Protein AF-A0AAD1X990-F1 (afdb_monomer_lite)

pLDDT: mean 72.98, std 17.55, range [36.12, 95.38]

Secondary structure (DSSP, 8-state):
-----------------------HHHHHHHHHHHHHHHHHHHHHHHHHHHHHHHHHHHHHHHHTT-S-----HHHHHHHHHHHHHHHHHHHHHHHHHHHHHTS--S-HHHHHHHHHHHHHHHHHHHHHHHHHHHHHTT----S-SSSHHHHHHHHS------------------SSHHHHHHHHHHHHHHHHHHHHHHHHHHHHHHHHHHHHHHHHHHHHHHHHHHHHHHHHHHHHHHHHHHHHHHHHHHHHHHHHHHHHHHHHHHHHHHHHHS--HHHHHHHHHIIIIIHHHHHHHHHHHHHHHHHTSPPPHHHHHHHHHHHHHHHHHHHHHHHHHHHHHHHHH-TT---TTS---HHHHHHHHHHHHHHHHHHHHHHHHHHHHHHHHHHHHHHHHHT-----HHHHHHHHHHHHHHHHHSTT-------------------------------GGG---TTSPPPPP--------HHHHHHHHHHHHHHHHHTTTTS-HHHHTT--GGGGG-TTS-HHHHHHHHHHHHHHHHHHHHHHHHHHHHH---HHHHHHHHHHHHHHHHHHHHHHTTT-

Radius of gyration: 61.78 Å; chains: 1; bounding box: 128×88×194 Å

Structure (mmCIF, N/CA/C/O backbone):
data_AF-A0AAD1X990-F1
#
_entry.id   AF-A0AAD1X990-F1
#
loop_
_atom_site.group_PDB
_atom_site.id
_atom_site.type_symbol
_atom_site.label_atom_id
_atom_site.label_alt_id
_atom_site.label_comp_id
_atom_site.label_asym_id
_atom_site.label_entity_id
_atom_site.label_seq_id
_atom_site.pdbx_PDB_ins_code
_atom_site.Cartn_x
_atom_site.Cartn_y
_atom_site.Cartn_z
_atom_site.occupancy
_atom_site.B_iso_or_equiv
_atom_site.auth_seq_id
_atom_site.auth_comp_id
_atom_site.auth_asym_id
_atom_site.auth_atom_id
_atom_site.pdbx_PDB_model_num
ATOM 1 N N . MET A 1 1 ? 17.604 44.833 28.279 1.00 40.31 1 MET A N 1
ATOM 2 C CA . MET A 1 1 ? 17.625 43.497 27.653 1.00 40.31 1 MET A CA 1
ATOM 3 C C . MET A 1 1 ? 17.178 43.704 26.226 1.00 40.31 1 MET A C 1
ATOM 5 O O . MET A 1 1 ? 16.205 44.414 26.030 1.00 40.31 1 MET A O 1
ATOM 9 N N . ALA A 1 2 ? 18.020 43.296 25.284 1.00 37.28 2 ALA A N 1
ATOM 10 C CA . ALA A 1 2 ? 17.968 43.717 23.892 1.00 37.28 2 ALA A CA 1
ATOM 11 C C . ALA A 1 2 ? 17.126 42.738 23.071 1.00 37.28 2 ALA A C 1
ATOM 13 O O . ALA A 1 2 ? 17.444 41.551 23.045 1.00 37.28 2 ALA A O 1
ATOM 14 N N . ASP A 1 3 ? 16.101 43.260 22.402 1.00 40.72 3 ASP A N 1
ATOM 15 C CA . ASP A 1 3 ? 15.267 42.520 21.462 1.00 40.72 3 ASP A CA 1
ATOM 16 C C . ASP A 1 3 ? 15.801 42.747 20.044 1.00 40.72 3 ASP A C 1
ATOM 18 O O . ASP A 1 3 ? 15.881 43.876 19.559 1.00 40.72 3 ASP A O 1
ATOM 22 N N . SER A 1 4 ? 16.236 41.663 19.405 1.00 45.97 4 SER A N 1
ATOM 23 C CA . SER A 1 4 ? 16.740 41.646 18.035 1.00 45.97 4 SER A CA 1
ATOM 24 C C . SER A 1 4 ? 15.632 41.212 17.076 1.00 45.97 4 SER A C 1
ATOM 26 O O . SER A 1 4 ? 15.296 40.027 17.001 1.00 45.97 4 SER A O 1
ATOM 28 N N . GLU A 1 5 ? 15.094 42.170 16.329 1.00 48.81 5 GLU A N 1
ATOM 29 C CA . GLU A 1 5 ? 14.295 41.944 15.126 1.00 48.81 5 GLU A CA 1
ATOM 30 C C . GLU A 1 5 ? 15.196 41.420 13.999 1.00 48.81 5 GLU A C 1
ATOM 32 O O . GLU A 1 5 ? 16.206 42.034 13.660 1.00 48.81 5 GLU A O 1
ATOM 37 N N . ASN A 1 6 ? 14.832 40.282 13.405 1.00 45.91 6 ASN A N 1
ATOM 38 C CA . ASN A 1 6 ? 15.504 39.733 12.229 1.00 45.91 6 ASN A CA 1
ATOM 39 C C . ASN A 1 6 ? 14.464 39.577 11.111 1.00 45.91 6 ASN A C 1
ATOM 41 O O . ASN A 1 6 ? 13.761 38.570 11.018 1.00 45.91 6 ASN A O 1
AT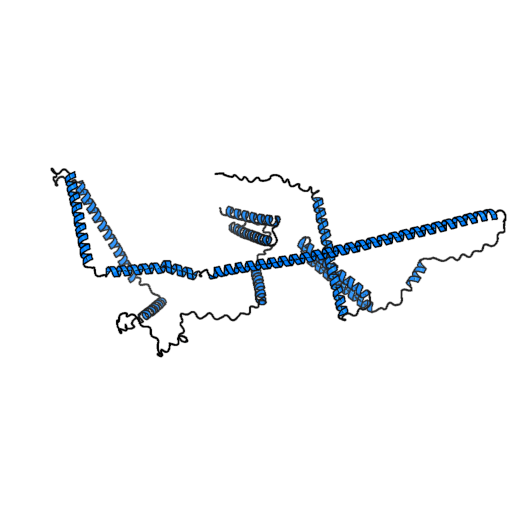OM 45 N N . ALA A 1 7 ? 14.334 40.623 10.295 1.00 38.94 7 ALA A N 1
ATOM 46 C CA . ALA A 1 7 ? 13.504 40.643 9.099 1.00 38.94 7 ALA A CA 1
ATOM 47 C C . ALA A 1 7 ? 14.241 39.951 7.938 1.00 38.94 7 ALA A C 1
ATOM 49 O O . ALA A 1 7 ? 15.319 40.381 7.526 1.00 38.94 7 ALA A O 1
ATOM 50 N N . LEU A 1 8 ? 13.657 38.877 7.396 1.00 41.84 8 LEU A N 1
ATOM 51 C CA . LEU A 1 8 ? 14.121 38.240 6.163 1.00 41.84 8 LEU A CA 1
ATOM 52 C C . LEU A 1 8 ? 13.739 39.104 4.951 1.00 41.84 8 LEU A C 1
ATOM 54 O O . LEU A 1 8 ? 12.570 39.189 4.578 1.00 41.84 8 LEU A O 1
ATOM 58 N N . ALA A 1 9 ? 14.743 39.706 4.318 1.00 39.94 9 ALA A N 1
ATOM 59 C CA . ALA A 1 9 ? 14.622 40.349 3.018 1.00 39.94 9 ALA A CA 1
ATOM 60 C C . ALA A 1 9 ? 14.572 39.293 1.897 1.00 39.94 9 ALA A C 1
ATOM 62 O O . ALA A 1 9 ? 15.486 38.482 1.746 1.00 39.94 9 ALA A O 1
ATOM 63 N N . ILE A 1 10 ? 13.500 39.320 1.103 1.00 41.88 10 ILE A N 1
ATOM 64 C CA . ILE A 1 10 ? 13.338 38.538 -0.128 1.00 41.88 10 ILE A CA 1
ATOM 65 C C . ILE A 1 10 ? 13.967 39.343 -1.278 1.00 41.88 10 ILE A C 1
ATOM 67 O O . ILE A 1 10 ? 13.542 40.479 -1.499 1.00 41.88 10 ILE A O 1
ATOM 71 N N . PRO A 1 11 ? 14.945 38.809 -2.032 1.00 49.53 11 PRO A N 1
ATOM 72 C CA . PRO A 1 11 ? 15.487 39.509 -3.188 1.00 49.53 11 PRO A CA 1
ATOM 73 C C . PRO A 1 11 ? 14.510 39.413 -4.371 1.00 49.53 11 PRO A C 1
ATOM 75 O O . PRO A 1 11 ? 14.366 38.365 -5.000 1.00 49.53 11 PRO A O 1
ATOM 78 N N . GLN A 1 12 ? 13.843 40.526 -4.680 1.00 47.03 12 GLN A N 1
ATOM 79 C CA . GLN A 1 12 ? 13.284 40.786 -6.006 1.00 47.03 12 GLN A CA 1
ATOM 80 C C . GLN A 1 12 ? 14.435 41.200 -6.928 1.00 47.03 12 GLN A C 1
ATOM 82 O O . GLN A 1 12 ? 14.951 42.296 -6.767 1.00 47.03 12 GLN A O 1
ATOM 87 N N . ASP A 1 13 ? 14.879 40.300 -7.810 1.00 50.50 13 ASP A N 1
ATOM 88 C CA . ASP A 1 13 ? 15.340 40.610 -9.178 1.00 50.50 13 ASP A CA 1
ATOM 89 C C . ASP A 1 13 ? 16.076 39.413 -9.797 1.00 50.50 13 ASP A C 1
ATOM 91 O O . ASP A 1 13 ? 17.298 39.299 -9.748 1.00 50.50 13 ASP A O 1
ATOM 95 N N . GLN A 1 14 ? 15.320 38.530 -10.454 1.00 41.34 14 GLN A N 1
ATOM 96 C CA . GLN A 1 14 ? 15.816 37.762 -11.600 1.00 41.34 14 GLN A CA 1
ATOM 97 C C . GLN A 1 14 ? 14.694 37.645 -12.633 1.00 41.34 14 GLN A C 1
ATOM 99 O O . GLN A 1 14 ? 13.950 36.667 -12.687 1.00 41.34 14 GLN A O 1
ATOM 104 N N . ALA A 1 15 ? 14.570 38.674 -13.470 1.00 38.44 15 ALA A N 1
ATOM 105 C CA . ALA A 1 15 ? 13.803 38.589 -14.701 1.00 38.44 15 ALA A CA 1
ATOM 106 C C . ALA A 1 15 ? 14.444 37.529 -15.613 1.00 38.44 15 ALA A C 1
ATOM 108 O O . ALA A 1 15 ? 15.504 37.743 -16.207 1.00 38.44 15 ALA A O 1
ATOM 109 N N . PHE A 1 16 ? 13.797 36.368 -15.712 1.00 38.47 16 PHE A N 1
ATOM 110 C CA . PHE A 1 16 ? 14.118 35.335 -16.689 1.00 38.47 16 PHE A CA 1
ATOM 111 C C . PHE A 1 16 ? 13.936 35.915 -18.099 1.00 38.47 16 PHE A C 1
ATOM 113 O O . PHE A 1 16 ? 12.818 36.079 -18.589 1.00 38.47 16 PHE A O 1
ATOM 120 N N . LYS A 1 17 ? 15.046 36.229 -18.776 1.00 39.69 17 LYS A N 1
ATOM 121 C CA . LYS A 1 17 ? 15.043 36.462 -20.223 1.00 39.69 17 LYS A CA 1
ATOM 122 C C . LYS A 1 17 ? 14.675 35.148 -20.907 1.00 39.69 17 LYS A C 1
ATOM 124 O O . LYS A 1 17 ? 15.513 34.257 -21.029 1.00 39.69 17 LYS A O 1
ATOM 129 N N . MET A 1 18 ? 13.421 35.030 -21.343 1.00 36.12 18 MET A N 1
ATOM 130 C CA . MET A 1 18 ? 13.009 33.948 -22.231 1.00 36.12 18 MET A CA 1
ATOM 131 C C . MET A 1 18 ? 13.854 33.994 -23.515 1.00 36.12 18 MET A C 1
ATOM 133 O O . MET A 1 18 ? 14.008 35.074 -24.097 1.00 36.12 18 MET A O 1
ATOM 137 N N . PRO A 1 19 ? 14.395 32.855 -23.983 1.00 46.75 19 PRO A N 1
ATOM 138 C CA . PRO A 1 19 ? 14.996 32.783 -25.303 1.00 46.75 19 PRO A CA 1
ATOM 139 C C . PRO A 1 19 ? 13.910 33.114 -26.325 1.00 46.75 19 PRO A C 1
ATOM 141 O O . PRO A 1 19 ? 12.859 32.473 -26.344 1.00 46.75 19 PRO A O 1
ATOM 144 N N . GLN A 1 20 ? 14.143 34.123 -27.163 1.00 43.97 20 GLN A N 1
ATOM 145 C CA . GLN A 1 20 ? 13.303 34.352 -28.332 1.00 43.97 20 GLN A CA 1
ATOM 146 C C . GLN A 1 20 ? 13.534 33.195 -29.299 1.00 43.97 20 GLN A C 1
ATOM 148 O O . GLN A 1 20 ? 14.453 33.214 -30.114 1.00 43.97 20 GLN A O 1
ATOM 153 N N . PHE A 1 21 ? 12.736 32.142 -29.158 1.00 46.12 21 PHE A N 1
ATOM 154 C CA . PHE A 1 21 ? 12.667 31.112 -30.172 1.00 46.12 21 PHE A CA 1
ATOM 155 C C . PHE A 1 21 ? 12.016 31.732 -31.408 1.00 46.12 21 PHE A C 1
ATOM 157 O O . PHE A 1 21 ? 10.911 32.277 -31.336 1.00 46.12 21 PHE A O 1
ATOM 164 N N . GLY A 1 22 ? 12.732 31.656 -32.535 1.00 58.00 22 GLY A N 1
ATOM 165 C CA . GLY A 1 22 ? 12.163 31.839 -33.866 1.00 58.00 22 GLY A CA 1
ATOM 166 C C . GLY A 1 22 ? 10.901 30.993 -34.026 1.00 58.00 22 GLY A C 1
ATOM 167 O O . GLY A 1 22 ? 10.659 30.075 -33.239 1.00 58.00 22 GLY A O 1
ATOM 168 N N . SER A 1 23 ? 10.059 31.372 -34.993 1.00 67.38 23 SER A N 1
ATOM 169 C CA . SER A 1 23 ? 8.674 30.899 -35.127 1.00 67.38 23 SER A CA 1
ATOM 170 C C . SER A 1 23 ? 8.511 29.420 -34.753 1.00 67.38 23 SER A C 1
ATOM 172 O O . SER A 1 23 ? 9.336 28.588 -35.119 1.00 67.38 23 SER A O 1
ATOM 174 N N . ARG A 1 24 ? 7.426 29.061 -34.057 1.00 56.91 24 ARG A N 1
ATOM 175 C CA . ARG A 1 24 ? 7.105 27.680 -33.626 1.00 56.91 24 ARG A CA 1
ATOM 176 C C . ARG A 1 24 ? 7.315 26.617 -34.722 1.00 56.91 24 ARG A C 1
ATOM 178 O O . ARG A 1 24 ? 7.595 25.461 -34.422 1.00 56.91 24 ARG A O 1
ATOM 185 N N . VAL A 1 25 ? 7.226 27.022 -35.987 1.00 61.00 25 VAL A N 1
ATOM 186 C CA . VAL A 1 25 ? 7.513 26.216 -37.177 1.00 61.00 25 VAL A CA 1
ATOM 187 C C . VAL A 1 25 ? 8.990 25.802 -37.284 1.00 61.00 25 VAL A C 1
ATOM 189 O O . VAL A 1 25 ? 9.268 24.662 -37.643 1.00 61.00 25 VAL A O 1
ATOM 192 N N . GLU A 1 26 ? 9.941 26.677 -36.958 1.00 67.19 26 GLU A N 1
ATOM 193 C CA . GLU A 1 26 ? 11.381 26.378 -36.966 1.00 67.19 26 GLU A CA 1
ATOM 194 C C . GLU A 1 26 ? 11.768 25.410 -35.850 1.00 67.19 26 GLU A C 1
ATOM 196 O O . GLU A 1 26 ? 12.535 24.479 -36.091 1.00 67.19 26 GLU A O 1
ATOM 201 N N . TYR A 1 27 ? 11.177 25.566 -34.660 1.00 74.62 27 TYR A N 1
ATOM 202 C CA . TYR A 1 27 ? 11.356 24.614 -33.564 1.00 74.62 27 TYR A CA 1
ATOM 203 C C . TYR A 1 27 ? 10.848 23.220 -33.953 1.00 74.62 27 TYR A C 1
ATOM 205 O O . TYR A 1 27 ? 11.574 22.237 -33.824 1.00 74.62 27 TYR A O 1
ATOM 213 N N . LEU A 1 28 ? 9.638 23.137 -34.517 1.00 66.19 28 LEU A N 1
ATOM 214 C CA . LEU A 1 28 ? 9.071 21.865 -34.967 1.00 66.19 28 LEU A CA 1
ATOM 215 C C . LEU A 1 28 ? 9.867 21.249 -36.129 1.00 66.19 28 LEU A C 1
ATOM 217 O O . LEU A 1 28 ? 10.059 20.037 -36.142 1.00 66.19 28 LEU A O 1
ATOM 221 N N . LYS A 1 29 ? 10.395 22.054 -37.064 1.00 71.62 29 LYS A N 1
ATOM 222 C CA . LYS A 1 29 ? 11.304 21.566 -38.119 1.00 71.62 29 LYS A CA 1
ATOM 223 C C . LYS A 1 29 ? 12.595 20.989 -37.542 1.00 71.62 29 LYS A C 1
ATOM 225 O O . LYS A 1 29 ? 12.978 19.887 -37.926 1.00 71.62 29 LYS A O 1
ATOM 230 N N . ALA A 1 30 ? 13.233 21.695 -36.609 1.00 71.25 30 ALA A N 1
ATOM 231 C CA . ALA A 1 30 ? 14.465 21.237 -35.974 1.00 71.25 30 ALA A CA 1
ATOM 232 C C . ALA A 1 30 ? 14.245 19.953 -35.156 1.00 71.25 30 ALA A C 1
ATOM 234 O O . ALA A 1 30 ? 15.097 19.064 -35.147 1.00 71.25 30 ALA A O 1
ATOM 235 N N . GLU A 1 31 ? 13.095 19.821 -34.494 1.00 71.75 31 GLU A N 1
ATOM 236 C CA . GLU A 1 31 ? 12.760 18.629 -33.714 1.00 71.75 31 GLU A CA 1
ATOM 237 C C . GLU A 1 31 ? 12.446 17.421 -34.617 1.00 71.75 31 GLU A C 1
ATOM 239 O O . GLU A 1 31 ? 12.901 16.307 -34.351 1.00 71.75 31 GLU A O 1
ATOM 244 N N . LEU A 1 32 ? 11.773 17.642 -35.752 1.00 64.75 32 LEU A N 1
ATOM 245 C CA . LEU A 1 32 ? 11.487 16.606 -36.751 1.00 64.75 32 LEU A CA 1
ATOM 246 C C . LEU A 1 32 ? 12.768 16.127 -37.468 1.00 64.75 32 LEU A C 1
ATOM 248 O O . LEU A 1 32 ? 12.937 14.934 -37.726 1.00 64.75 32 LEU A O 1
ATOM 252 N N . GLU A 1 33 ? 13.731 17.022 -37.701 1.00 71.62 33 GLU A N 1
ATOM 253 C CA . GLU A 1 33 ? 15.049 16.690 -38.264 1.00 71.62 33 GLU A CA 1
ATOM 254 C C . GLU A 1 33 ? 15.939 15.910 -37.267 1.00 71.62 33 GLU A C 1
ATOM 256 O O . GLU A 1 33 ? 16.652 14.967 -37.641 1.00 71.62 33 GLU A O 1
ATOM 261 N N . LYS A 1 34 ? 15.835 16.205 -35.961 1.00 70.06 34 LYS A N 1
ATOM 262 C CA . LYS A 1 34 ? 16.460 15.401 -34.890 1.00 70.06 34 LYS A CA 1
ATOM 263 C C . LYS A 1 34 ? 15.855 13.999 -34.770 1.00 70.06 34 LYS A C 1
ATOM 265 O O . LYS A 1 34 ? 16.585 13.051 -34.474 1.00 70.06 34 LYS A O 1
ATOM 270 N N . LEU A 1 35 ? 14.548 13.845 -34.980 1.00 63.06 35 LEU A N 1
ATOM 271 C CA . LEU A 1 35 ? 13.889 12.535 -34.951 1.00 63.06 35 LEU A CA 1
ATOM 272 C C . LEU A 1 35 ? 14.290 11.681 -36.164 1.00 63.06 35 LEU A C 1
ATOM 274 O O . LEU A 1 35 ? 14.715 10.538 -35.983 1.00 63.06 35 LEU A O 1
ATOM 278 N N . ASN A 1 36 ? 14.308 12.268 -37.366 1.00 54.44 36 ASN A N 1
ATOM 279 C CA . ASN A 1 36 ? 14.741 11.583 -38.591 1.00 54.44 36 ASN A CA 1
ATOM 280 C C . ASN A 1 36 ? 16.222 11.155 -38.557 1.00 54.44 36 ASN A C 1
ATOM 282 O O . ASN A 1 36 ? 16.590 10.106 -39.090 1.00 54.44 36 ASN A O 1
ATOM 286 N N . SER A 1 37 ? 17.096 11.930 -37.907 1.00 53.66 37 SER A N 1
ATOM 287 C CA . SER A 1 37 ? 18.515 11.567 -37.758 1.00 53.66 37 SER A CA 1
ATOM 288 C C . SER A 1 37 ? 18.757 10.486 -36.695 1.00 53.66 37 SER A C 1
ATOM 290 O O . SER A 1 37 ? 19.658 9.663 -36.863 1.00 53.66 37 SER A O 1
ATOM 292 N N . LYS A 1 38 ? 17.941 10.417 -35.633 1.00 56.12 38 LYS A N 1
ATOM 293 C CA . LYS A 1 38 ? 18.028 9.358 -34.609 1.00 56.12 38 LYS A CA 1
ATOM 294 C C . LYS A 1 38 ? 17.512 8.001 -35.102 1.00 56.12 38 LYS A C 1
ATOM 296 O O . LYS A 1 38 ? 18.111 6.983 -34.752 1.00 56.12 38 LYS A O 1
ATOM 301 N N . GLU A 1 39 ? 16.463 7.972 -35.927 1.00 48.81 39 GLU A N 1
ATOM 302 C CA . GLU A 1 39 ? 15.921 6.726 -36.497 1.00 48.81 39 GLU A CA 1
ATOM 303 C C . GLU A 1 39 ? 16.885 6.066 -37.494 1.00 48.81 39 GLU A C 1
ATOM 305 O O . GLU A 1 39 ? 17.113 4.859 -37.423 1.00 48.81 39 GLU A O 1
ATOM 310 N N . ASN A 1 40 ? 17.554 6.846 -38.349 1.00 46.81 40 ASN A N 1
ATOM 311 C CA . ASN A 1 40 ? 18.529 6.295 -39.298 1.00 46.81 40 ASN A CA 1
ATOM 312 C C . ASN A 1 40 ? 19.751 5.662 -38.605 1.00 46.81 40 ASN A C 1
ATOM 314 O O . ASN A 1 40 ? 20.321 4.696 -39.103 1.00 46.81 40 ASN A O 1
ATOM 318 N N . ILE A 1 41 ? 20.140 6.152 -37.423 1.00 44.78 41 ILE A N 1
ATOM 319 C CA . ILE A 1 41 ? 21.302 5.637 -36.683 1.00 44.78 41 ILE A CA 1
ATOM 320 C C . ILE A 1 41 ? 20.975 4.340 -35.920 1.00 44.78 41 ILE A C 1
ATOM 322 O O . ILE A 1 41 ? 21.871 3.518 -35.718 1.00 44.78 41 ILE A O 1
ATOM 326 N N . SER A 1 42 ? 19.731 4.128 -35.476 1.00 46.16 42 SER A N 1
ATOM 327 C CA . SER A 1 42 ? 19.353 2.901 -34.755 1.00 46.16 42 SER A CA 1
ATOM 328 C C . SER A 1 42 ? 19.177 1.705 -35.696 1.00 46.16 42 SER A C 1
ATOM 330 O O . SER A 1 42 ? 19.587 0.596 -35.351 1.00 46.16 42 SER A O 1
ATOM 332 N N . VAL A 1 43 ? 18.657 1.943 -36.905 1.00 46.91 43 VAL A N 1
ATOM 333 C CA . VAL A 1 43 ? 18.491 0.916 -37.944 1.00 46.91 43 VAL A CA 1
ATOM 334 C C . VAL A 1 43 ? 19.855 0.414 -38.432 1.00 46.91 43 VAL A C 1
ATOM 336 O O . VAL A 1 43 ? 20.102 -0.789 -38.384 1.00 46.91 43 VAL A O 1
ATOM 339 N N . ILE A 1 44 ? 20.792 1.320 -38.747 1.00 47.91 44 ILE A N 1
ATOM 340 C CA . ILE A 1 44 ? 22.149 0.961 -39.211 1.00 47.91 44 ILE A CA 1
ATOM 341 C C . ILE A 1 44 ? 22.929 0.159 -38.149 1.00 47.91 44 ILE A C 1
ATOM 343 O O . ILE A 1 44 ? 23.632 -0.800 -38.469 1.00 47.91 44 ILE A O 1
ATOM 347 N N . LYS A 1 45 ? 22.774 0.492 -36.861 1.00 50.81 45 LYS A N 1
ATOM 348 C CA . LYS A 1 45 ? 23.459 -0.223 -35.769 1.00 50.81 45 LYS A CA 1
ATOM 349 C C . LYS A 1 45 ? 22.938 -1.645 -35.570 1.00 50.81 45 LYS A C 1
ATOM 351 O O . LYS A 1 45 ? 23.724 -2.536 -35.260 1.00 50.81 45 LYS A O 1
ATOM 356 N N . ASN A 1 46 ? 21.639 -1.876 -35.748 1.00 53.78 46 ASN A N 1
ATOM 357 C CA . ASN A 1 46 ? 21.074 -3.218 -35.612 1.00 53.78 46 ASN A CA 1
ATOM 358 C C . ASN A 1 46 ? 21.467 -4.117 -36.792 1.00 53.78 46 ASN A C 1
ATOM 360 O O . ASN A 1 46 ? 21.790 -5.284 -36.569 1.00 53.78 46 ASN A O 1
ATOM 364 N N . THR A 1 47 ? 21.548 -3.571 -38.010 1.00 53.47 47 THR A N 1
ATOM 365 C CA . THR A 1 47 ? 22.029 -4.312 -39.186 1.00 53.47 47 THR A CA 1
ATOM 366 C C . THR A 1 47 ? 23.518 -4.656 -39.092 1.00 53.47 47 THR A C 1
ATOM 368 O O . THR A 1 47 ? 23.904 -5.771 -39.430 1.00 53.47 47 THR A O 1
ATOM 371 N N . GLU A 1 48 ? 24.360 -3.763 -38.554 1.00 56.91 48 GLU A N 1
ATOM 372 C CA . GLU A 1 48 ? 25.786 -4.053 -38.317 1.00 56.91 48 GLU A CA 1
ATOM 373 C C . GLU A 1 48 ? 25.996 -5.121 -37.228 1.00 56.91 48 GLU A C 1
ATOM 375 O O . GLU A 1 48 ? 26.877 -5.976 -37.346 1.00 56.91 48 GLU A O 1
ATOM 380 N N . ILE A 1 49 ? 25.171 -5.123 -36.174 1.00 65.06 49 ILE A N 1
ATOM 381 C CA . ILE A 1 49 ? 25.241 -6.130 -35.103 1.00 65.06 49 ILE A CA 1
ATOM 382 C C . ILE A 1 49 ? 24.772 -7.507 -35.600 1.00 65.06 49 ILE A C 1
ATOM 384 O O . ILE A 1 49 ? 25.376 -8.522 -35.250 1.00 65.06 49 ILE A O 1
ATOM 388 N N . GLU A 1 50 ? 23.717 -7.576 -36.414 1.00 64.69 50 GLU A N 1
ATOM 389 C CA . GLU A 1 50 ? 23.271 -8.844 -37.009 1.00 64.69 50 GLU A CA 1
ATOM 390 C C . GLU A 1 50 ? 24.281 -9.362 -38.053 1.00 64.69 50 GLU A C 1
ATOM 392 O O . GLU A 1 50 ? 24.620 -10.547 -38.022 1.00 64.69 50 GLU A O 1
ATOM 397 N N . ALA A 1 51 ? 24.871 -8.483 -38.875 1.00 59.97 51 ALA A N 1
ATOM 398 C CA . ALA A 1 51 ? 25.922 -8.849 -39.830 1.00 59.97 51 ALA A CA 1
ATOM 399 C C . ALA A 1 51 ? 27.201 -9.358 -39.139 1.00 59.97 51 ALA A C 1
ATOM 401 O O . ALA A 1 51 ? 27.786 -10.355 -39.559 1.00 59.97 51 ALA A O 1
ATOM 402 N N . THR A 1 52 ? 27.623 -8.728 -38.038 1.00 67.19 52 THR A N 1
ATOM 403 C CA . THR A 1 52 ? 28.815 -9.161 -37.285 1.00 67.19 52 THR A CA 1
ATOM 404 C C . THR A 1 52 ? 28.603 -10.482 -36.550 1.00 67.19 52 THR A C 1
ATOM 406 O O . THR A 1 52 ? 29.501 -11.324 -36.571 1.00 67.19 52 THR A O 1
ATOM 409 N N . LYS A 1 53 ? 27.417 -10.720 -35.968 1.00 71.44 53 LYS A N 1
ATOM 410 C CA . LYS A 1 53 ? 27.052 -12.029 -35.391 1.00 71.44 53 LYS A CA 1
ATOM 411 C C . LYS A 1 53 ? 27.039 -13.136 -36.441 1.00 71.44 53 LYS A C 1
ATOM 413 O O . LYS A 1 53 ? 27.445 -14.256 -36.148 1.00 71.44 53 LYS A O 1
ATOM 418 N N . PHE A 1 54 ? 26.593 -12.825 -37.654 1.00 67.19 54 PHE A N 1
ATOM 419 C CA . PHE A 1 54 ? 26.593 -13.771 -38.760 1.00 67.19 54 PHE A CA 1
ATOM 420 C C . PHE A 1 54 ? 28.012 -14.102 -39.247 1.00 67.19 54 PHE A C 1
ATOM 422 O O . PHE A 1 54 ? 28.332 -15.276 -39.412 1.00 67.19 54 PHE A O 1
ATOM 429 N N . ILE A 1 55 ? 28.889 -13.097 -39.375 1.00 70.19 55 ILE A N 1
ATOM 430 C CA . ILE A 1 55 ? 30.313 -13.307 -39.693 1.00 70.19 55 ILE A CA 1
ATOM 431 C C . ILE A 1 55 ? 30.986 -14.194 -38.635 1.00 70.19 55 ILE A C 1
ATOM 433 O O . ILE A 1 55 ? 31.746 -15.088 -38.993 1.00 70.19 55 ILE A O 1
ATOM 437 N N . HIS A 1 56 ? 30.673 -13.995 -37.350 1.00 69.69 56 HIS A N 1
ATOM 438 C CA . HIS A 1 56 ? 31.209 -14.839 -36.276 1.00 69.69 56 HIS A CA 1
ATOM 439 C C . HIS A 1 56 ? 30.671 -16.268 -36.362 1.00 69.69 56 HIS A C 1
ATOM 441 O O . HIS A 1 56 ? 31.455 -17.201 -36.317 1.00 69.69 56 HIS A O 1
ATOM 447 N N . LYS A 1 57 ? 29.370 -16.454 -36.614 1.00 73.12 57 LYS A N 1
ATOM 448 C CA . LYS A 1 57 ? 28.789 -17.791 -36.789 1.00 73.12 57 LYS A CA 1
ATOM 449 C C . LYS A 1 57 ? 29.375 -18.538 -37.995 1.00 73.12 57 LYS A C 1
ATOM 451 O O . LYS A 1 57 ? 29.592 -19.739 -37.912 1.00 73.12 57 LYS A O 1
ATOM 456 N N . MET A 1 58 ? 29.650 -17.844 -39.104 1.00 64.56 58 MET A N 1
ATOM 457 C CA . MET A 1 58 ? 30.370 -18.431 -40.241 1.00 64.56 58 MET A CA 1
ATOM 458 C C . MET A 1 58 ? 31.808 -18.802 -39.870 1.00 64.56 58 MET A C 1
ATOM 460 O O . MET A 1 58 ? 32.251 -19.894 -40.210 1.00 64.56 58 MET A O 1
ATOM 464 N N . ALA A 1 59 ? 32.526 -17.921 -39.170 1.00 68.50 59 ALA A N 1
ATOM 465 C CA . ALA A 1 59 ? 33.881 -18.201 -38.704 1.00 68.50 59 ALA A CA 1
ATOM 466 C C . ALA A 1 59 ? 33.915 -19.412 -37.756 1.00 68.50 59 ALA A C 1
ATOM 468 O O . ALA A 1 59 ? 34.791 -20.262 -37.897 1.00 68.50 59 ALA A O 1
ATOM 469 N N . ASP A 1 60 ? 32.920 -19.535 -36.875 1.00 71.69 60 ASP A N 1
ATOM 470 C CA . ASP A 1 60 ? 32.763 -20.663 -35.961 1.00 71.69 60 ASP A CA 1
ATOM 471 C C . ASP A 1 60 ? 32.482 -21.963 -36.736 1.00 71.69 60 ASP A C 1
ATOM 473 O O . ASP A 1 60 ? 33.204 -22.940 -36.558 1.00 71.69 60 ASP A O 1
ATOM 477 N N . CYS A 1 61 ? 31.542 -21.971 -37.691 1.00 65.50 61 CYS A N 1
ATOM 478 C CA . CYS A 1 61 ? 31.266 -23.155 -38.521 1.00 65.50 61 CYS A CA 1
ATOM 479 C C . CYS A 1 61 ? 32.460 -23.582 -39.398 1.00 65.50 61 CYS A C 1
ATOM 481 O O . CYS A 1 61 ? 32.667 -24.776 -39.624 1.00 65.50 61 CYS A O 1
ATOM 483 N N . ILE A 1 62 ? 33.265 -22.625 -39.876 1.00 69.38 62 ILE A N 1
ATOM 484 C CA . ILE A 1 62 ? 34.518 -22.908 -40.593 1.00 69.38 62 ILE A CA 1
ATOM 485 C C . ILE A 1 62 ? 35.556 -23.499 -39.626 1.00 69.38 62 ILE A C 1
ATOM 487 O O . ILE A 1 62 ? 36.233 -24.466 -39.973 1.00 69.38 62 ILE A O 1
ATOM 491 N N . SER A 1 63 ? 35.662 -22.963 -38.405 1.00 68.94 63 SER A N 1
ATOM 492 C CA . SER A 1 63 ? 36.596 -23.452 -37.379 1.00 68.94 63 SER A CA 1
ATOM 493 C C . SER A 1 63 ? 36.250 -24.852 -36.860 1.00 68.94 63 SER A C 1
ATOM 495 O O . SER A 1 63 ? 37.148 -25.636 -36.565 1.00 68.94 63 SER A O 1
ATOM 497 N N . GLU A 1 64 ? 34.961 -25.192 -36.814 1.00 77.94 64 GLU A N 1
ATOM 498 C CA . GLU A 1 64 ? 34.454 -26.502 -36.393 1.00 77.94 64 GLU A CA 1
ATOM 499 C C . GLU A 1 64 ? 34.544 -27.557 -37.511 1.00 77.94 64 GLU A C 1
ATOM 501 O O . GLU A 1 64 ? 34.202 -28.719 -37.294 1.00 77.94 64 GLU A O 1
ATOM 506 N N . GLY A 1 65 ? 34.993 -27.176 -38.714 1.00 60.03 65 GLY A N 1
ATOM 507 C CA . GLY A 1 65 ? 35.150 -28.081 -39.856 1.00 60.03 65 GLY A CA 1
ATOM 508 C C . GLY A 1 65 ? 33.829 -28.606 -40.428 1.00 60.03 65 GLY A C 1
ATOM 509 O O . GLY A 1 65 ? 33.835 -29.536 -41.231 1.00 60.03 65 GLY A O 1
ATOM 510 N N . THR A 1 66 ? 32.694 -28.025 -40.026 1.00 60.75 66 THR A N 1
ATOM 511 C CA . THR A 1 66 ? 31.353 -28.453 -40.453 1.00 60.75 66 THR A CA 1
ATOM 512 C C . THR A 1 66 ? 30.937 -27.850 -41.795 1.00 60.75 66 THR A C 1
ATOM 514 O O . THR A 1 66 ? 30.020 -28.362 -42.434 1.00 60.75 66 THR A O 1
ATOM 517 N N . ALA A 1 67 ? 31.633 -26.808 -42.259 1.00 53.72 67 ALA A N 1
ATOM 518 C CA . ALA A 1 67 ? 31.447 -26.202 -43.572 1.00 53.72 67 ALA A CA 1
ATOM 519 C C . ALA A 1 67 ? 32.769 -26.200 -44.356 1.00 53.72 67 ALA A C 1
ATOM 521 O O . ALA A 1 67 ? 33.727 -25.523 -43.980 1.00 53.72 67 ALA A O 1
ATOM 522 N N . THR A 1 68 ? 32.830 -26.936 -45.468 1.00 53.75 68 THR A N 1
ATOM 523 C CA . THR A 1 68 ? 33.911 -26.789 -46.447 1.00 53.75 68 THR A CA 1
ATOM 524 C C . THR A 1 68 ? 33.626 -25.553 -47.297 1.00 53.75 68 THR A C 1
ATOM 526 O O . THR A 1 68 ? 32.543 -25.402 -47.861 1.00 53.75 68 THR A O 1
ATOM 529 N N . VAL A 1 69 ? 34.585 -24.627 -47.372 1.00 52.41 69 VAL A N 1
ATOM 530 C CA . VAL A 1 69 ? 34.467 -23.431 -48.215 1.00 52.41 69 VAL A CA 1
ATOM 531 C C . VAL A 1 69 ? 34.570 -23.874 -49.677 1.00 52.41 69 VAL A C 1
ATOM 533 O O . VAL A 1 69 ? 35.660 -23.954 -50.237 1.00 52.41 69 VAL A O 1
ATOM 536 N N . SER A 1 70 ? 33.432 -24.210 -50.288 1.00 50.50 70 SER A N 1
ATOM 537 C CA . SER A 1 70 ? 33.310 -24.279 -51.745 1.00 50.50 70 SER A CA 1
ATOM 538 C C . SER A 1 70 ? 33.686 -22.903 -52.297 1.00 50.50 70 SER A C 1
ATOM 540 O O . SER A 1 70 ? 33.088 -21.892 -51.935 1.00 50.50 70 SER A O 1
ATOM 542 N N . THR A 1 71 ? 34.722 -22.839 -53.131 1.00 50.06 71 THR A N 1
ATOM 543 C CA . THR A 1 71 ? 35.327 -21.597 -53.645 1.00 50.06 71 THR A CA 1
ATOM 544 C C . THR A 1 71 ? 34.461 -20.846 -54.663 1.00 50.06 71 THR A C 1
ATOM 546 O O . THR A 1 71 ? 34.931 -19.885 -55.274 1.00 50.06 71 THR A O 1
ATOM 549 N N . ASN A 1 72 ? 33.202 -21.241 -54.858 1.00 52.84 72 ASN A N 1
ATOM 550 C CA . ASN A 1 72 ? 32.296 -20.552 -55.765 1.00 52.84 72 ASN A CA 1
ATOM 551 C C . ASN A 1 72 ? 31.776 -19.262 -55.123 1.00 52.84 72 ASN A C 1
ATOM 553 O O . ASN A 1 72 ? 30.839 -19.252 -54.331 1.00 52.84 72 ASN A O 1
ATOM 557 N N . GLN A 1 73 ? 32.382 -18.138 -55.517 1.00 56.34 73 GLN A N 1
ATOM 558 C CA . GLN A 1 73 ? 31.960 -16.786 -55.131 1.00 56.34 73 GLN A CA 1
ATOM 559 C C . GLN A 1 73 ? 30.471 -16.509 -55.419 1.00 56.34 73 GLN A C 1
ATOM 561 O O . GLN A 1 73 ? 29.880 -15.677 -54.733 1.00 56.34 73 GLN A O 1
ATOM 566 N N . GLN A 1 74 ? 29.859 -17.221 -56.375 1.00 56.00 74 GLN A N 1
ATOM 567 C CA . GLN A 1 74 ? 28.431 -17.111 -56.691 1.00 56.00 74 GLN A CA 1
ATOM 568 C C . GLN A 1 74 ? 27.522 -17.536 -55.523 1.00 56.00 74 GLN A C 1
ATOM 570 O O . GLN A 1 74 ? 26.621 -16.771 -55.174 1.00 56.00 74 GLN A O 1
ATOM 575 N N . ASP A 1 75 ? 27.822 -18.640 -54.829 1.00 57.28 75 ASP A N 1
ATOM 576 C CA . ASP A 1 75 ? 27.002 -19.134 -53.706 1.00 57.28 75 ASP A CA 1
ATOM 577 C C . ASP A 1 75 ? 26.998 -18.150 -52.524 1.00 57.28 75 ASP A C 1
ATOM 579 O O . ASP A 1 75 ? 25.980 -17.929 -51.866 1.00 57.28 75 ASP A O 1
ATOM 583 N N . ILE A 1 76 ? 28.136 -17.493 -52.277 1.00 62.75 76 ILE A N 1
ATOM 584 C CA . ILE A 1 76 ? 28.265 -16.487 -51.214 1.00 62.75 76 ILE A CA 1
ATOM 585 C C . ILE A 1 76 ? 27.470 -15.226 -51.576 1.00 62.75 76 ILE A C 1
ATOM 587 O O . ILE A 1 76 ? 26.794 -14.658 -50.716 1.00 62.75 76 ILE A O 1
ATOM 591 N N . THR A 1 77 ? 27.511 -14.784 -52.839 1.00 67.12 77 THR A N 1
ATOM 592 C CA . THR A 1 77 ? 26.748 -13.603 -53.274 1.00 67.12 77 THR A CA 1
ATOM 593 C C . THR A 1 77 ? 25.239 -13.832 -53.252 1.00 67.12 77 THR A C 1
ATOM 595 O O . THR A 1 77 ? 24.510 -12.942 -52.811 1.00 67.12 77 THR A O 1
ATOM 598 N N . GLU A 1 78 ? 24.766 -15.019 -53.642 1.00 67.44 78 GLU A N 1
ATOM 599 C CA . GLU A 1 78 ? 23.345 -15.377 -53.571 1.00 67.44 78 GLU A CA 1
ATOM 600 C C . GLU A 1 78 ? 22.868 -15.494 -52.122 1.00 67.44 78 GLU A C 1
ATOM 602 O O . GLU A 1 78 ? 21.813 -14.964 -51.768 1.00 67.44 78 GLU A O 1
ATOM 607 N N . PHE A 1 79 ? 23.685 -16.075 -51.239 1.00 68.06 79 PHE A N 1
ATOM 608 C CA . PHE A 1 79 ? 23.365 -16.141 -49.816 1.00 68.06 79 PHE A CA 1
ATOM 609 C C . PHE A 1 79 ? 23.270 -14.744 -49.175 1.00 68.06 79 PHE A C 1
ATOM 611 O O . PHE A 1 79 ? 22.340 -14.467 -48.410 1.00 68.06 79 PHE A O 1
ATOM 618 N N . ILE A 1 80 ? 24.199 -13.837 -49.504 1.00 70.88 80 ILE A N 1
ATOM 619 C CA . ILE A 1 80 ? 24.169 -12.445 -49.025 1.00 70.88 80 ILE A CA 1
ATOM 620 C C . ILE A 1 80 ? 22.929 -11.717 -49.556 1.00 70.88 80 ILE A C 1
ATOM 622 O O . ILE A 1 80 ? 22.276 -10.999 -48.796 1.00 70.88 80 ILE A O 1
ATOM 626 N N . ALA A 1 81 ? 22.568 -11.914 -50.827 1.00 72.75 81 ALA A N 1
ATOM 627 C CA . ALA A 1 81 ? 21.367 -11.322 -51.414 1.00 72.75 81 ALA A CA 1
ATOM 628 C C . ALA A 1 81 ? 20.085 -11.830 -50.730 1.00 72.75 81 ALA A C 1
ATOM 630 O O . ALA A 1 81 ? 19.213 -11.025 -50.383 1.00 72.75 81 ALA A O 1
ATOM 631 N N . ALA A 1 82 ? 20.003 -13.135 -50.453 1.00 73.38 82 ALA A N 1
ATOM 632 C CA . ALA A 1 82 ? 18.885 -13.748 -49.745 1.00 73.38 82 ALA A CA 1
ATOM 633 C C . ALA A 1 82 ? 18.751 -13.230 -48.303 1.00 73.38 82 ALA A C 1
ATOM 635 O O . ALA A 1 82 ? 17.634 -12.970 -47.846 1.00 73.38 82 ALA A O 1
ATOM 636 N N . GLU A 1 83 ? 19.856 -13.025 -47.576 1.00 73.38 83 GLU A N 1
ATOM 637 C CA . GLU A 1 83 ? 19.789 -12.418 -46.239 1.00 73.38 83 GLU A CA 1
ATOM 638 C C . GLU A 1 83 ? 19.441 -10.930 -46.273 1.00 73.38 83 GLU A C 1
ATOM 640 O O . GLU A 1 83 ? 18.610 -10.461 -45.492 1.00 73.38 83 GLU A O 1
ATOM 645 N N . HIS A 1 84 ? 19.986 -10.180 -47.228 1.00 71.00 84 HIS A N 1
ATOM 646 C CA . HIS A 1 84 ? 19.629 -8.775 -47.394 1.00 71.00 84 HIS A CA 1
ATOM 647 C C . HIS A 1 84 ? 18.125 -8.609 -47.695 1.00 71.00 84 HIS A C 1
ATOM 649 O O . HIS A 1 84 ? 17.481 -7.681 -47.194 1.00 71.00 84 HIS A O 1
ATOM 655 N N . ALA A 1 85 ? 17.528 -9.542 -48.445 1.00 74.06 85 ALA A N 1
ATOM 656 C CA . ALA A 1 85 ? 16.086 -9.591 -48.673 1.00 74.06 85 ALA A CA 1
ATOM 657 C C . ALA A 1 85 ? 15.289 -9.864 -47.381 1.00 74.06 85 ALA A C 1
ATOM 659 O O . ALA A 1 85 ? 14.282 -9.192 -47.138 1.00 74.06 85 ALA A O 1
ATOM 660 N N . LYS A 1 86 ? 15.747 -10.780 -46.513 1.00 78.38 86 LYS A N 1
ATOM 661 C CA . LYS A 1 86 ? 15.097 -11.058 -45.215 1.00 78.38 86 LYS A CA 1
ATOM 662 C C . LYS A 1 86 ? 15.162 -9.867 -44.260 1.00 78.38 86 LYS A C 1
ATOM 664 O O . LYS A 1 86 ? 14.154 -9.541 -43.630 1.00 78.38 86 LYS A O 1
ATOM 669 N N . ILE A 1 87 ? 16.308 -9.189 -44.173 1.00 73.62 87 ILE A N 1
ATOM 670 C CA . ILE A 1 87 ? 16.473 -7.989 -43.336 1.00 73.62 87 ILE A CA 1
ATOM 671 C C . ILE A 1 87 ? 15.515 -6.887 -43.805 1.00 73.62 87 ILE A C 1
ATOM 673 O O . ILE A 1 87 ? 14.739 -6.358 -43.007 1.00 73.62 87 ILE A O 1
ATOM 677 N N . LYS A 1 88 ? 15.477 -6.612 -45.115 1.00 79.69 88 LYS A N 1
ATOM 678 C CA . LYS A 1 88 ? 14.573 -5.612 -45.702 1.00 79.69 88 LYS A CA 1
ATOM 679 C C . LYS A 1 88 ? 13.094 -5.949 -45.469 1.00 79.69 88 LYS A C 1
ATOM 681 O O . LYS A 1 88 ? 12.281 -5.052 -45.244 1.00 79.69 88 LYS A O 1
ATOM 686 N N . GLN A 1 89 ? 12.733 -7.233 -45.469 1.00 77.31 89 GLN A N 1
ATOM 687 C CA . GLN A 1 89 ? 11.378 -7.683 -45.143 1.00 77.31 89 GLN A CA 1
ATOM 688 C C . GLN A 1 89 ? 11.040 -7.457 -43.659 1.00 77.31 89 GLN A C 1
ATOM 690 O O . GLN A 1 89 ? 9.956 -6.968 -43.345 1.00 77.31 89 GLN A O 1
ATOM 695 N N . LYS A 1 90 ? 11.964 -7.767 -42.741 1.00 79.44 90 LYS A N 1
ATOM 696 C CA . LYS A 1 90 ? 11.797 -7.535 -41.296 1.00 79.44 90 LYS A CA 1
ATOM 697 C C . LYS A 1 90 ? 11.602 -6.048 -40.989 1.00 79.44 90 LYS A C 1
ATOM 699 O O . LYS A 1 90 ? 10.734 -5.700 -40.191 1.00 79.44 90 LYS A O 1
ATOM 704 N N . GLU A 1 91 ? 12.337 -5.174 -41.675 1.00 77.31 91 GLU A N 1
ATOM 705 C CA . GLU A 1 91 ? 12.140 -3.722 -41.599 1.00 77.31 91 GLU A CA 1
ATOM 706 C C . GLU A 1 91 ? 10.765 -3.289 -42.118 1.00 77.31 91 GLU A C 1
ATOM 708 O O . GLU A 1 91 ? 10.079 -2.510 -41.457 1.00 77.31 91 GLU A O 1
ATOM 713 N N . LEU A 1 92 ? 10.334 -3.807 -43.275 1.00 79.44 92 LEU A N 1
ATOM 714 C CA . LEU A 1 92 ? 9.011 -3.521 -43.840 1.00 79.44 92 LEU A CA 1
ATOM 715 C C . LEU A 1 92 ? 7.880 -3.978 -42.913 1.00 79.44 92 LEU A C 1
ATOM 717 O O . LEU A 1 92 ? 6.942 -3.215 -42.693 1.00 79.44 92 LEU A O 1
ATOM 721 N N . LYS A 1 93 ? 7.991 -5.171 -42.313 1.00 80.50 93 LYS A N 1
ATOM 722 C CA . LYS A 1 93 ? 7.038 -5.658 -41.306 1.00 80.50 93 LYS A CA 1
ATOM 723 C C . LYS A 1 93 ? 7.012 -4.754 -40.080 1.00 80.50 93 LYS A C 1
ATOM 725 O O . LYS A 1 93 ? 5.938 -4.350 -39.661 1.00 80.50 93 LYS A O 1
ATOM 730 N N . GLY A 1 94 ? 8.178 -4.381 -39.549 1.00 76.25 94 GLY A N 1
ATOM 731 C CA . GLY A 1 94 ? 8.272 -3.463 -38.413 1.00 76.25 94 GLY A CA 1
ATOM 732 C C . GLY A 1 94 ? 7.615 -2.109 -38.695 1.00 76.25 94 GLY A C 1
ATOM 733 O O . GLY A 1 94 ? 6.866 -1.607 -37.858 1.00 76.25 94 GLY A O 1
ATOM 734 N N . LYS A 1 95 ? 7.829 -1.552 -39.895 1.00 79.19 95 LYS A N 1
ATOM 735 C CA . LYS A 1 95 ? 7.166 -0.318 -40.345 1.00 79.19 95 LYS A CA 1
ATOM 736 C C . LYS A 1 95 ? 5.654 -0.494 -40.464 1.00 79.19 95 LYS A C 1
ATOM 738 O O . LYS A 1 95 ? 4.926 0.356 -39.966 1.00 79.19 95 LYS A O 1
ATOM 743 N N . LEU A 1 96 ? 5.174 -1.596 -41.048 1.00 71.12 96 LEU A N 1
ATOM 744 C CA . LEU A 1 96 ? 3.737 -1.872 -41.155 1.00 71.12 96 LEU A CA 1
ATOM 745 C C . LEU A 1 96 ? 3.071 -2.016 -39.782 1.00 71.12 96 LEU A C 1
ATOM 747 O O . LEU A 1 96 ? 2.014 -1.435 -39.554 1.00 71.12 96 LEU A O 1
ATOM 751 N N . THR A 1 97 ? 3.697 -2.748 -38.858 1.00 70.12 97 THR A N 1
ATOM 752 C CA . THR A 1 97 ? 3.185 -2.921 -37.494 1.00 70.12 97 THR A CA 1
ATOM 753 C C . THR A 1 97 ? 3.186 -1.597 -36.735 1.00 70.12 97 THR A C 1
ATOM 755 O O . THR A 1 97 ? 2.216 -1.295 -36.048 1.00 70.12 97 THR A O 1
ATOM 758 N N . LYS A 1 98 ? 4.228 -0.769 -36.891 1.00 72.75 98 LYS A N 1
ATOM 759 C CA . LYS A 1 98 ? 4.278 0.574 -36.295 1.00 72.75 98 LYS A CA 1
ATOM 760 C C . LYS A 1 98 ? 3.174 1.476 -36.859 1.00 72.75 98 LYS A C 1
ATOM 762 O O . LYS A 1 98 ? 2.446 2.073 -36.078 1.00 72.75 98 LYS A O 1
ATOM 767 N N . MET A 1 99 ? 2.971 1.488 -38.177 1.00 67.25 99 MET A N 1
ATOM 768 C CA . MET A 1 99 ? 1.884 2.250 -38.810 1.00 67.25 99 MET A CA 1
ATOM 769 C C . MET A 1 99 ? 0.484 1.789 -38.373 1.00 67.25 99 MET A C 1
ATOM 771 O O . MET A 1 99 ? -0.445 2.592 -38.340 1.00 67.25 99 MET A O 1
ATOM 775 N N . ALA A 1 100 ? 0.320 0.504 -38.048 1.00 65.12 100 ALA A N 1
ATOM 776 C CA . ALA A 1 100 ? -0.949 -0.054 -37.587 1.00 65.12 100 ALA A CA 1
ATOM 777 C C . ALA A 1 100 ? -1.217 0.213 -36.099 1.00 65.12 100 ALA A C 1
ATOM 779 O O . ALA A 1 100 ? -2.337 0.535 -35.726 1.00 65.12 100 ALA A O 1
ATOM 780 N N . VAL A 1 101 ? -0.197 0.065 -35.248 1.00 64.94 101 VAL A N 1
ATOM 781 C CA . VAL A 1 101 ? -0.340 0.137 -33.783 1.00 64.94 101 VAL A CA 1
ATOM 782 C C . VAL A 1 101 ? -0.161 1.557 -33.254 1.00 64.94 101 VAL A C 1
ATOM 784 O O . VAL A 1 101 ? -0.867 1.959 -32.337 1.00 64.94 101 VAL A O 1
ATOM 787 N N . VAL A 1 102 ? 0.799 2.305 -33.800 1.00 68.94 102 VAL A N 1
ATOM 788 C CA . VAL A 1 102 ? 1.174 3.633 -33.293 1.00 68.94 102 VAL A CA 1
ATOM 789 C C . VAL A 1 102 ? 0.429 4.723 -34.049 1.00 68.94 102 VAL A C 1
ATOM 791 O O . VAL A 1 102 ? -0.178 5.589 -33.428 1.00 68.94 102 VAL A O 1
ATOM 794 N N . ASP A 1 103 ? 0.432 4.652 -35.380 1.00 66.50 103 ASP A N 1
ATOM 795 C CA . ASP A 1 103 ? -0.113 5.737 -36.203 1.00 66.50 103 ASP A CA 1
ATOM 796 C C . ASP A 1 103 ? -1.598 5.530 -36.553 1.00 66.50 103 ASP A C 1
ATOM 798 O O . ASP A 1 103 ? -2.243 6.438 -37.073 1.00 66.50 103 ASP A O 1
ATOM 802 N N . ASN A 1 104 ? -2.155 4.344 -36.260 1.00 72.56 104 ASN A N 1
ATOM 803 C CA . ASN A 1 104 ? -3.552 3.963 -36.514 1.00 72.56 104 ASN A CA 1
ATOM 804 C C . ASN A 1 104 ? -4.000 4.153 -37.985 1.00 72.56 104 ASN A C 1
ATOM 806 O O . ASN A 1 104 ? -5.190 4.270 -38.276 1.00 72.56 104 ASN A O 1
ATOM 810 N N . ILE A 1 105 ? -3.044 4.190 -38.923 1.00 71.25 105 ILE A N 1
ATOM 811 C CA . ILE A 1 105 ? -3.279 4.445 -40.356 1.00 71.25 105 ILE A CA 1
ATOM 812 C C . ILE A 1 105 ? -3.934 3.230 -41.023 1.00 71.25 105 ILE A C 1
ATOM 814 O O . ILE A 1 105 ? -4.720 3.372 -41.958 1.00 71.25 105 ILE A O 1
ATOM 818 N N . TYR A 1 106 ? -3.619 2.031 -40.532 1.00 64.38 106 TYR A N 1
ATOM 819 C CA . TYR A 1 106 ? -4.222 0.778 -40.967 1.00 64.38 106 TYR A CA 1
ATOM 820 C C . TYR A 1 106 ? -4.905 0.099 -39.790 1.00 64.38 106 TYR A C 1
ATOM 822 O O . TYR A 1 106 ? -4.337 0.016 -38.702 1.00 64.38 106 TYR A O 1
ATOM 830 N N . SER A 1 107 ? -6.086 -0.475 -40.026 1.00 77.50 107 SER A N 1
ATOM 831 C CA . SER A 1 107 ? -6.669 -1.413 -39.067 1.00 77.50 107 SER A CA 1
ATOM 832 C C . SER A 1 107 ? -5.704 -2.580 -38.851 1.00 77.50 107 SER A C 1
ATOM 834 O O . SER A 1 107 ? -5.122 -3.092 -39.813 1.00 77.50 107 SER A O 1
ATOM 836 N N . TYR A 1 108 ? -5.569 -3.052 -37.609 1.00 73.00 108 TYR A N 1
ATOM 837 C CA . TYR A 1 108 ? -4.713 -4.192 -37.265 1.00 73.00 108 TYR A CA 1
ATOM 838 C C . TYR A 1 108 ? -4.947 -5.401 -38.190 1.00 73.00 108 TYR A C 1
ATOM 840 O O . TYR A 1 108 ? -3.999 -6.037 -38.648 1.00 73.00 108 TYR A O 1
ATOM 848 N N . LYS A 1 109 ? -6.208 -5.662 -38.562 1.00 76.56 109 LYS A N 1
ATOM 849 C CA . LYS A 1 109 ? -6.580 -6.746 -39.483 1.00 76.56 109 LYS A CA 1
ATOM 850 C C . LYS A 1 109 ? -6.036 -6.540 -40.903 1.00 76.56 109 LYS A C 1
ATOM 852 O O . LYS A 1 109 ? -5.608 -7.499 -41.546 1.00 76.56 109 LYS A O 1
ATOM 857 N N . GLU A 1 110 ? -6.028 -5.303 -41.392 1.00 73.06 110 GLU A N 1
ATOM 858 C CA . GLU A 1 110 ? -5.496 -4.954 -42.713 1.00 73.06 110 GLU A CA 1
ATOM 859 C C . GLU A 1 110 ? -3.962 -5.019 -42.732 1.00 73.06 110 GLU A C 1
ATOM 861 O O . GLU A 1 110 ? -3.370 -5.533 -43.682 1.00 73.06 110 GLU A O 1
ATOM 866 N N . ALA A 1 111 ? -3.315 -4.576 -41.650 1.00 74.12 111 ALA A N 1
ATOM 867 C CA . ALA A 1 111 ? -1.869 -4.675 -41.489 1.00 74.12 111 ALA A CA 1
ATOM 868 C C . ALA A 1 111 ? -1.397 -6.135 -41.429 1.00 74.12 111 ALA A C 1
ATOM 870 O O . ALA A 1 111 ? -0.461 -6.499 -42.139 1.00 74.12 111 ALA A O 1
ATOM 871 N N . MET A 1 112 ? -2.089 -6.988 -40.668 1.00 78.50 112 MET A N 1
ATOM 872 C CA . MET A 1 112 ? -1.798 -8.424 -40.615 1.00 78.50 112 MET A CA 1
ATOM 873 C C . MET A 1 112 ? -2.008 -9.102 -41.974 1.00 78.50 112 MET A C 1
ATOM 875 O O . MET A 1 112 ? -1.145 -9.852 -42.416 1.00 78.50 112 MET A O 1
ATOM 879 N N . SER A 1 113 ? -3.070 -8.751 -42.707 1.00 79.62 113 SER A N 1
ATOM 880 C CA . SER A 1 113 ? -3.310 -9.290 -44.058 1.00 79.62 113 SER A CA 1
ATOM 881 C C . SER A 1 113 ? -2.196 -8.913 -45.049 1.00 79.62 113 SER A C 1
ATOM 883 O O . SER A 1 113 ? -1.807 -9.718 -45.896 1.00 79.62 113 SER A O 1
ATOM 885 N N . LYS A 1 114 ? -1.644 -7.696 -44.942 1.00 81.00 114 LYS A N 1
ATOM 886 C CA . LYS A 1 114 ? -0.501 -7.254 -45.759 1.00 81.00 114 LYS A CA 1
ATOM 887 C C . LYS A 1 114 ? 0.809 -7.928 -45.338 1.00 81.00 114 LYS A C 1
ATOM 889 O O . LYS A 1 114 ? 1.628 -8.227 -46.204 1.00 81.00 114 LYS A O 1
ATOM 894 N N . ILE A 1 115 ? 1.002 -8.198 -44.046 1.00 81.31 115 ILE A N 1
ATOM 895 C CA . ILE A 1 115 ? 2.142 -8.981 -43.545 1.00 81.31 115 ILE A CA 1
ATOM 896 C C . ILE A 1 115 ? 2.084 -10.415 -44.093 1.00 81.31 115 ILE A C 1
ATOM 898 O O . ILE A 1 115 ? 3.084 -10.890 -44.630 1.00 81.31 115 ILE A O 1
ATOM 902 N N . ASP A 1 116 ? 0.913 -11.053 -44.060 1.00 85.50 116 ASP A N 1
ATOM 903 C CA . ASP A 1 116 ? 0.711 -12.405 -44.596 1.00 85.50 116 ASP A CA 1
ATOM 904 C C . ASP A 1 116 ? 0.954 -12.469 -46.111 1.00 85.50 116 ASP A C 1
ATOM 906 O O . ASP A 1 116 ? 1.550 -13.420 -46.621 1.00 85.50 116 ASP A O 1
ATOM 910 N N . TYR A 1 117 ? 0.538 -11.437 -46.852 1.00 84.50 117 TYR A N 1
ATOM 911 C CA . TYR A 1 117 ? 0.826 -11.324 -48.284 1.00 84.50 117 TYR A CA 1
ATOM 912 C C . TYR A 1 117 ? 2.334 -11.213 -48.568 1.00 84.50 117 TYR A C 1
ATOM 914 O O . TYR A 1 117 ? 2.847 -11.861 -49.484 1.00 84.50 117 TYR A O 1
ATOM 922 N N . LEU A 1 118 ? 3.065 -10.431 -47.764 1.00 78.12 118 LEU A N 1
ATOM 923 C CA . LEU A 1 118 ? 4.522 -10.311 -47.878 1.00 78.12 118 LEU A CA 1
ATOM 924 C C . LEU A 1 118 ? 5.240 -11.631 -47.574 1.00 78.12 118 LEU A C 1
ATOM 926 O O . LEU A 1 118 ? 6.270 -11.907 -48.188 1.00 78.12 118 LEU A O 1
ATOM 930 N N . ASP A 1 119 ? 4.715 -12.441 -46.654 1.00 81.69 119 ASP A N 1
ATOM 931 C CA . ASP A 1 119 ? 5.268 -13.764 -46.356 1.00 81.69 119 ASP A CA 1
ATOM 932 C C . ASP A 1 119 ? 5.035 -14.766 -47.483 1.00 81.69 119 ASP A C 1
ATOM 934 O O . ASP A 1 119 ? 5.982 -15.437 -47.901 1.00 81.69 119 ASP A O 1
ATOM 938 N N . LYS A 1 120 ? 3.827 -14.793 -48.058 1.00 83.75 120 LYS A N 1
ATOM 939 C CA . LYS A 1 120 ? 3.520 -15.646 -49.217 1.00 83.75 120 LYS A CA 1
ATOM 940 C C . LYS A 1 120 ? 4.403 -15.327 -50.424 1.00 83.75 120 LYS A C 1
ATOM 942 O O . LYS A 1 120 ? 4.933 -16.239 -51.051 1.00 83.75 120 LYS A O 1
ATOM 947 N N . ASN A 1 121 ? 4.630 -14.048 -50.727 1.00 77.06 121 ASN A N 1
ATOM 948 C CA . ASN A 1 121 ? 5.496 -13.665 -51.848 1.00 77.06 121 ASN A CA 1
ATOM 949 C C . ASN A 1 121 ? 6.961 -14.066 -51.637 1.00 77.06 121 ASN A C 1
ATOM 951 O O . ASN A 1 121 ? 7.657 -14.394 -52.596 1.00 77.06 121 ASN A O 1
ATOM 955 N N . LEU A 1 122 ? 7.438 -14.073 -50.392 1.00 77.88 122 LEU A N 1
ATOM 956 C CA . LEU A 1 122 ? 8.799 -14.504 -50.088 1.00 77.88 122 LEU A CA 1
ATOM 957 C C . LEU A 1 122 ? 8.967 -16.022 -50.234 1.00 77.88 122 LEU A C 1
ATOM 959 O O . LEU A 1 122 ? 10.024 -16.499 -50.647 1.00 77.88 122 LEU A O 1
ATOM 963 N N . GLU A 1 123 ? 7.926 -16.788 -49.927 1.00 79.44 123 GLU A N 1
ATOM 964 C CA . GLU A 1 123 ? 7.903 -18.231 -50.156 1.00 79.44 123 GLU A CA 1
ATOM 965 C C . GLU A 1 123 ? 7.896 -18.570 -51.657 1.00 79.44 123 GLU A C 1
ATOM 967 O O . GLU A 1 123 ? 8.638 -19.452 -52.100 1.00 79.44 123 GLU A O 1
ATOM 972 N N . VAL A 1 124 ? 7.170 -17.789 -52.466 1.00 77.56 124 VAL A N 1
ATOM 973 C CA . VAL A 1 124 ? 7.219 -17.873 -53.937 1.00 77.56 124 VAL A CA 1
ATOM 974 C C . VAL A 1 124 ? 8.619 -17.537 -54.472 1.00 77.56 124 VAL A C 1
ATOM 976 O O . VAL A 1 124 ? 9.135 -18.247 -55.332 1.00 77.56 124 VAL A O 1
ATOM 979 N N . LEU A 1 125 ? 9.293 -16.516 -53.932 1.00 72.06 125 LEU A N 1
ATOM 980 C CA . LEU A 1 125 ? 10.663 -16.187 -54.347 1.00 72.06 125 LEU A CA 1
ATOM 981 C C . LEU A 1 125 ? 11.657 -17.305 -54.003 1.00 72.06 125 LEU A C 1
ATOM 983 O O . LEU A 1 125 ? 12.401 -17.740 -54.880 1.00 72.06 125 LEU A O 1
ATOM 987 N N . LYS A 1 126 ? 11.600 -17.858 -52.784 1.00 75.69 126 LYS A N 1
ATOM 988 C CA . LYS A 1 126 ? 12.455 -18.987 -52.365 1.00 75.69 126 LYS A CA 1
ATOM 989 C C . LYS A 1 126 ? 12.260 -20.237 -53.222 1.00 75.69 126 LYS A C 1
ATOM 991 O O . LYS A 1 126 ? 13.219 -20.957 -53.491 1.00 75.69 126 LYS A O 1
ATOM 996 N N . THR A 1 127 ? 11.024 -20.524 -53.626 1.00 72.50 127 THR A N 1
ATOM 997 C CA . THR A 1 127 ? 10.717 -21.671 -54.496 1.00 72.50 127 THR A CA 1
ATOM 998 C C . THR A 1 127 ? 11.145 -21.414 -55.944 1.00 72.50 127 THR A C 1
ATOM 1000 O O . THR A 1 127 ? 11.657 -22.324 -56.598 1.00 72.50 127 THR A O 1
ATOM 1003 N N . SER A 1 128 ? 11.052 -20.169 -56.423 1.00 71.94 128 SER A N 1
ATOM 1004 C CA . SER A 1 128 ? 11.570 -19.771 -57.740 1.00 71.94 128 SER A CA 1
ATOM 1005 C C . SER A 1 128 ? 13.106 -19.775 -57.829 1.00 71.94 128 SER A C 1
ATOM 1007 O O . SER A 1 128 ? 13.661 -20.052 -58.888 1.00 71.94 128 SER A O 1
ATOM 1009 N N . GLU A 1 129 ? 13.812 -19.509 -56.727 1.00 65.56 129 GLU A N 1
ATOM 1010 C CA . GLU A 1 129 ? 15.279 -19.588 -56.674 1.00 65.56 129 GLU A CA 1
ATOM 1011 C C . GLU A 1 129 ? 15.763 -21.038 -56.596 1.00 65.56 129 GLU A C 1
ATOM 1013 O O . GLU A 1 129 ? 16.664 -21.415 -57.339 1.00 65.56 129 GLU A O 1
ATOM 1018 N N . LYS A 1 130 ? 15.105 -21.893 -55.800 1.00 65.12 130 LYS A N 1
ATOM 1019 C CA . LYS A 1 130 ? 15.411 -23.336 -55.780 1.00 65.12 130 LYS A CA 1
ATOM 1020 C C . LYS A 1 130 ? 15.256 -23.989 -57.155 1.00 65.12 130 LYS A C 1
ATOM 1022 O O . LYS A 1 130 ? 16.122 -24.746 -57.570 1.00 65.12 130 LYS A O 1
ATOM 1027 N N . THR A 1 131 ? 14.208 -23.634 -57.897 1.00 61.50 131 THR A N 1
ATOM 1028 C CA . THR A 1 131 ? 13.987 -24.160 -59.258 1.00 61.50 131 THR A CA 1
ATOM 1029 C C . THR A 1 131 ? 14.986 -23.628 -60.292 1.00 61.50 131 THR A C 1
ATOM 1031 O O . THR A 1 131 ? 15.225 -24.293 -61.297 1.00 61.50 131 THR A O 1
ATOM 1034 N N . LYS A 1 132 ? 15.624 -22.471 -60.058 1.00 64.56 132 LYS A N 1
ATOM 1035 C CA . LYS A 1 132 ? 16.752 -21.999 -60.881 1.00 64.56 132 LYS A CA 1
ATOM 1036 C C . LYS A 1 132 ? 18.048 -22.759 -60.592 1.00 64.56 132 LYS A C 1
ATOM 1038 O O . LYS A 1 132 ? 18.796 -23.006 -61.531 1.00 64.56 132 LYS A O 1
ATOM 1043 N N . ILE A 1 133 ? 18.283 -23.147 -59.338 1.00 55.78 133 ILE A N 1
ATOM 1044 C CA . ILE A 1 133 ? 19.470 -23.916 -58.922 1.00 55.78 133 ILE A CA 1
ATOM 1045 C C . ILE A 1 133 ? 19.403 -25.357 -59.450 1.00 55.78 133 ILE A C 1
ATOM 1047 O O . ILE A 1 133 ? 20.392 -25.873 -59.966 1.00 55.78 133 ILE A O 1
ATOM 1051 N N . ASP A 1 134 ? 18.223 -25.979 -59.420 1.00 48.81 134 ASP A N 1
ATOM 1052 C CA . ASP A 1 134 ? 18.050 -27.335 -59.957 1.00 48.81 134 ASP A CA 1
ATOM 1053 C C . ASP A 1 134 ? 18.205 -27.381 -61.494 1.00 48.81 134 ASP A C 1
ATOM 1055 O O . ASP A 1 134 ? 18.629 -28.397 -62.042 1.00 48.81 134 ASP A O 1
ATOM 1059 N N . ASN A 1 135 ? 17.955 -26.264 -62.191 1.00 51.69 135 ASN A N 1
ATOM 1060 C CA . ASN A 1 135 ? 18.176 -26.144 -63.637 1.00 51.69 135 ASN A CA 1
ATOM 1061 C C . ASN A 1 135 ? 19.610 -25.716 -64.018 1.00 51.69 135 ASN A C 1
ATOM 1063 O O . ASN A 1 135 ? 20.033 -25.985 -65.141 1.00 51.69 135 ASN A O 1
ATOM 1067 N N . SER A 1 136 ? 20.384 -25.079 -63.126 1.00 44.41 136 SER A N 1
ATOM 1068 C CA . SER A 1 136 ? 21.763 -24.638 -63.415 1.00 44.41 136 SER A CA 1
ATOM 1069 C C . SER A 1 136 ? 22.838 -25.697 -63.132 1.00 44.41 136 SER A C 1
ATOM 1071 O O . SER A 1 136 ? 23.961 -25.567 -63.611 1.00 44.41 136 SER A O 1
ATOM 1073 N N . MET A 1 137 ? 22.496 -26.793 -62.445 1.00 43.62 137 MET A N 1
ATOM 1074 C CA . MET A 1 137 ? 23.365 -27.972 -62.275 1.00 43.62 137 MET A CA 1
ATOM 1075 C C . MET A 1 137 ? 23.422 -28.889 -63.521 1.00 43.62 137 MET A C 1
ATOM 1077 O O . MET A 1 137 ? 24.102 -29.914 -63.496 1.00 43.62 137 MET A O 1
ATOM 1081 N N . SER A 1 138 ? 22.738 -28.533 -64.619 1.00 43.47 138 SER A N 1
ATOM 1082 C CA . SER A 1 138 ? 22.627 -29.356 -65.837 1.00 43.47 138 SER A CA 1
ATOM 1083 C C . SER A 1 138 ? 23.466 -28.881 -67.035 1.00 43.47 138 SER A C 1
ATOM 1085 O O . SER A 1 138 ? 23.525 -29.604 -68.031 1.00 43.47 138 SER A O 1
ATOM 1087 N N . GLU A 1 139 ? 24.124 -27.719 -67.003 1.00 45.41 139 GLU A N 1
ATOM 1088 C CA . GLU A 1 139 ? 24.837 -27.202 -68.185 1.00 45.41 139 GLU A CA 1
ATOM 1089 C C . GLU A 1 139 ? 26.190 -26.568 -67.828 1.00 45.41 139 GLU A C 1
ATOM 1091 O O . GLU A 1 139 ? 26.281 -25.494 -67.241 1.00 45.41 139 GLU A O 1
ATOM 1096 N N . ASN A 1 140 ? 27.269 -27.252 -68.222 1.00 44.50 140 ASN A N 1
ATOM 1097 C CA . ASN A 1 140 ? 28.651 -26.769 -68.163 1.00 44.50 140 ASN A CA 1
ATOM 1098 C C . ASN A 1 140 ? 28.878 -25.575 -69.120 1.00 44.50 140 ASN A C 1
ATOM 1100 O O . ASN A 1 140 ? 28.725 -25.760 -70.330 1.00 44.50 140 ASN A O 1
ATOM 1104 N N . PRO A 1 141 ? 29.386 -24.408 -68.669 1.00 43.34 141 PRO A N 1
ATOM 1105 C CA . PRO A 1 141 ? 29.790 -23.328 -69.562 1.00 43.34 141 PRO A CA 1
ATOM 1106 C C . PRO A 1 141 ? 31.320 -23.159 -69.551 1.00 43.34 141 PRO A C 1
ATOM 1108 O O . PRO A 1 141 ? 31.873 -22.438 -68.727 1.00 43.34 141 PRO A O 1
ATOM 1111 N N . SER A 1 142 ? 32.024 -23.804 -70.487 1.00 39.97 142 SER A N 1
ATOM 1112 C CA . SER A 1 142 ? 33.484 -23.633 -70.664 1.00 39.97 142 SER A CA 1
ATOM 1113 C C . SER A 1 142 ? 33.899 -23.123 -72.052 1.00 39.97 142 SER A C 1
ATOM 1115 O O . SER A 1 142 ? 35.092 -23.023 -72.329 1.00 39.97 142 SER A O 1
ATOM 1117 N N . VAL A 1 143 ? 32.973 -22.775 -72.949 1.00 46.69 143 VAL A N 1
ATOM 1118 C CA . VAL A 1 143 ? 33.346 -22.330 -74.304 1.00 46.69 143 VAL A CA 1
ATOM 1119 C C . VAL A 1 143 ? 32.355 -21.287 -74.819 1.00 46.69 143 VAL A C 1
ATOM 1121 O O . VAL A 1 143 ? 31.484 -21.624 -75.606 1.00 46.69 143 VAL A O 1
ATOM 1124 N N . ASN A 1 144 ? 32.426 -20.022 -74.375 1.00 46.88 144 ASN A N 1
ATOM 1125 C CA . ASN A 1 144 ? 31.706 -18.962 -75.112 1.00 46.88 144 ASN A CA 1
ATOM 1126 C C . ASN A 1 144 ? 32.149 -17.502 -74.903 1.00 46.88 144 ASN A C 1
ATOM 1128 O O . ASN A 1 144 ? 31.435 -16.580 -75.290 1.00 46.88 144 ASN A O 1
ATOM 1132 N N . SER A 1 145 ? 33.332 -17.241 -74.341 1.00 46.94 145 SER A N 1
ATOM 1133 C CA . SER A 1 145 ? 33.856 -15.867 -74.228 1.00 46.94 145 SER A CA 1
ATOM 1134 C C . SER A 1 145 ? 34.634 -15.391 -75.465 1.00 46.94 145 SER A C 1
ATOM 1136 O O . SER A 1 145 ? 34.799 -14.188 -75.644 1.00 46.94 145 SER A O 1
ATOM 1138 N N . ASN A 1 146 ? 35.041 -16.293 -76.369 1.00 46.56 146 ASN A N 1
ATOM 1139 C CA . ASN A 1 146 ? 35.815 -15.940 -77.571 1.00 46.56 146 ASN A CA 1
ATOM 1140 C C . ASN A 1 146 ? 34.971 -15.611 -78.818 1.00 46.56 146 ASN A C 1
ATOM 1142 O O . ASN A 1 146 ? 35.532 -15.136 -79.803 1.00 46.56 146 ASN A O 1
ATOM 1146 N N . MET A 1 147 ? 33.646 -15.811 -78.802 1.00 50.41 147 MET A N 1
ATOM 1147 C CA . MET A 1 147 ? 32.791 -15.434 -79.944 1.00 50.41 147 MET A CA 1
ATOM 1148 C C . MET A 1 147 ? 32.319 -13.973 -79.892 1.00 50.41 147 MET A C 1
ATOM 1150 O O . MET A 1 147 ? 32.133 -13.357 -80.935 1.00 50.41 147 MET A O 1
ATOM 1154 N N . LYS A 1 148 ? 32.260 -13.359 -78.704 1.00 52.38 148 LYS A N 1
ATOM 1155 C CA . LYS A 1 148 ? 31.723 -11.996 -78.540 1.00 52.38 148 LYS A CA 1
ATOM 1156 C C . LYS A 1 148 ? 32.691 -10.869 -78.920 1.00 52.38 148 LYS A C 1
ATOM 1158 O O . LYS A 1 148 ? 32.259 -9.748 -79.154 1.00 52.38 148 LYS A O 1
ATOM 1163 N N . ILE A 1 149 ? 33.992 -11.161 -79.010 1.00 52.12 149 ILE A N 1
ATOM 1164 C CA . ILE A 1 149 ? 34.999 -10.186 -79.467 1.00 52.12 149 ILE A CA 1
ATOM 1165 C C . ILE A 1 149 ? 35.027 -10.105 -81.004 1.00 52.12 149 ILE A C 1
ATOM 1167 O O . ILE A 1 149 ? 35.205 -9.020 -81.543 1.00 52.12 149 ILE A O 1
ATOM 1171 N N . LYS A 1 150 ? 34.743 -11.205 -81.718 1.00 56.06 150 LYS A N 1
ATOM 1172 C CA . LYS A 1 150 ? 34.676 -11.203 -83.192 1.00 56.06 150 LYS A CA 1
ATOM 1173 C C . LYS A 1 150 ? 33.388 -10.586 -83.747 1.00 56.06 150 LYS A C 1
ATOM 1175 O O . LYS A 1 150 ? 33.417 -10.010 -84.828 1.00 56.06 150 LYS A O 1
ATOM 1180 N N . GLU A 1 151 ? 32.283 -10.654 -83.007 1.00 55.19 151 GLU A N 1
ATOM 1181 C CA . GLU A 1 151 ? 31.020 -10.003 -83.397 1.00 55.19 151 GLU A CA 1
ATOM 1182 C C . GLU A 1 151 ? 31.113 -8.467 -83.333 1.00 55.19 151 GLU A C 1
ATOM 1184 O O . GLU A 1 151 ? 30.654 -7.780 -84.246 1.00 55.19 151 GLU A O 1
ATOM 1189 N N . LEU A 1 152 ? 31.814 -7.915 -82.334 1.00 55.62 152 LEU A N 1
ATOM 1190 C CA . LEU A 1 152 ? 32.002 -6.463 -82.200 1.00 55.62 152 LEU A CA 1
ATOM 1191 C C . LEU A 1 152 ? 32.945 -5.866 -83.260 1.00 55.62 152 LEU A C 1
ATOM 1193 O O . LEU A 1 152 ? 32.787 -4.706 -83.635 1.00 55.62 152 LEU A O 1
ATOM 1197 N N . GLU A 1 153 ? 33.890 -6.649 -83.789 1.00 54.69 153 GLU A N 1
ATOM 1198 C CA . GLU A 1 153 ? 34.741 -6.226 -84.913 1.00 54.69 153 GLU A CA 1
ATOM 1199 C C . GLU A 1 153 ? 33.969 -6.192 -86.246 1.00 54.69 153 GLU A C 1
ATOM 1201 O O . GLU A 1 153 ? 34.304 -5.397 -87.124 1.00 54.69 153 GLU A O 1
ATOM 1206 N N . SER A 1 154 ? 32.891 -6.978 -86.381 1.00 60.69 154 SER A N 1
ATOM 1207 C CA . SER A 1 154 ? 32.014 -6.945 -87.561 1.00 60.69 154 SER A CA 1
ATOM 1208 C C . SER A 1 154 ? 30.971 -5.818 -87.547 1.00 60.69 154 SER A C 1
ATOM 1210 O O . SER A 1 154 ? 30.613 -5.323 -88.614 1.00 60.69 154 SER A O 1
ATOM 1212 N N . GLU A 1 155 ? 30.530 -5.346 -86.373 1.00 60.38 155 GLU A N 1
ATOM 1213 C CA . GLU A 1 155 ? 29.545 -4.251 -86.259 1.00 60.38 155 GLU A CA 1
ATOM 1214 C C . GLU A 1 155 ? 30.152 -2.841 -86.392 1.00 60.38 155 GLU A C 1
ATOM 1216 O O . GLU A 1 155 ? 29.431 -1.890 -86.691 1.00 60.38 155 GLU A O 1
ATOM 1221 N N . LEU A 1 156 ? 31.471 -2.679 -86.214 1.00 48.41 156 LEU A N 1
ATOM 1222 C CA . LEU A 1 156 ? 32.131 -1.363 -86.235 1.00 48.41 156 LEU A CA 1
ATOM 1223 C C . LEU A 1 156 ? 32.652 -0.903 -87.606 1.00 48.41 156 LEU A C 1
ATOM 1225 O O . LEU A 1 156 ? 33.142 0.219 -87.703 1.00 48.41 156 LEU A O 1
ATOM 1229 N N . GLY A 1 157 ? 32.520 -1.703 -88.670 1.00 44.50 157 GLY A N 1
ATOM 1230 C CA . GLY A 1 157 ? 32.619 -1.220 -90.056 1.00 44.50 157 GLY A CA 1
ATOM 1231 C C . GLY A 1 157 ? 33.886 -0.429 -90.427 1.00 44.50 157 GLY A C 1
ATOM 1232 O O . GLY A 1 157 ? 33.832 0.413 -91.322 1.00 44.50 157 GLY A O 1
ATOM 1233 N N . VAL A 1 158 ? 35.029 -0.667 -89.773 1.00 44.38 158 VAL A N 1
ATOM 1234 C CA . VAL A 1 158 ? 36.306 -0.032 -90.135 1.00 44.38 158 VAL A CA 1
ATOM 1235 C C . VAL A 1 158 ? 37.021 -0.917 -91.153 1.00 44.38 158 VAL A C 1
ATOM 1237 O O . VAL A 1 158 ? 37.903 -1.704 -90.819 1.00 44.38 158 VAL A O 1
ATOM 1240 N N . GLN A 1 159 ? 36.628 -0.796 -92.422 1.00 42.66 159 GLN A N 1
ATOM 1241 C CA . GLN A 1 159 ? 37.474 -1.233 -93.531 1.00 42.66 159 GLN A CA 1
ATOM 1242 C C . GLN A 1 159 ? 38.687 -0.295 -93.596 1.00 42.66 159 GLN A C 1
ATOM 1244 O O . GLN A 1 159 ? 38.561 0.879 -93.945 1.00 42.66 159 GLN A O 1
ATOM 1249 N N . LEU A 1 160 ? 39.869 -0.807 -93.240 1.00 42.22 160 LEU A N 1
ATOM 1250 C CA . LEU A 1 160 ? 41.139 -0.188 -93.613 1.00 42.22 160 LEU A CA 1
ATOM 1251 C C . LEU A 1 160 ? 41.240 -0.221 -95.144 1.00 42.22 160 LEU A C 1
ATOM 1253 O O . LEU A 1 160 ? 41.515 -1.257 -95.743 1.00 42.22 160 LEU A O 1
ATOM 1257 N N . ILE A 1 161 ? 40.975 0.922 -95.771 1.00 39.94 161 ILE A N 1
ATOM 1258 C CA . ILE A 1 161 ? 41.253 1.154 -97.186 1.00 39.94 161 ILE A CA 1
ATOM 1259 C C . ILE A 1 161 ? 42.763 1.385 -97.307 1.00 39.94 161 ILE A C 1
ATOM 1261 O O . ILE A 1 161 ? 43.263 2.478 -97.039 1.00 39.94 161 ILE A O 1
ATOM 1265 N N . GLU A 1 162 ? 43.494 0.342 -97.694 1.00 40.50 162 GLU A N 1
ATOM 1266 C CA . GLU A 1 162 ? 44.850 0.451 -98.233 1.00 40.50 162 GLU A CA 1
ATOM 1267 C C . GLU A 1 162 ? 44.763 1.073 -99.633 1.00 40.50 162 GLU A C 1
ATOM 1269 O O . GLU A 1 162 ? 44.561 0.404 -100.643 1.00 40.50 162 GLU A O 1
ATOM 1274 N N . GLY A 1 163 ? 44.837 2.402 -99.681 1.00 40.09 163 GLY A N 1
ATOM 1275 C CA . GLY A 1 163 ? 44.946 3.167 -100.918 1.00 40.09 163 GLY A CA 1
ATOM 1276 C C . GLY A 1 163 ? 46.406 3.365 -101.310 1.00 40.09 163 GLY A C 1
ATOM 1277 O O . GLY A 1 163 ? 46.976 4.421 -101.044 1.00 40.09 163 GLY A O 1
ATOM 1278 N N . GLU A 1 164 ? 47.004 2.372 -101.965 1.00 40.25 164 GLU A N 1
ATOM 1279 C CA . GLU A 1 164 ? 48.196 2.571 -102.791 1.00 40.25 164 GLU A CA 1
ATOM 1280 C C . GLU A 1 164 ? 47.786 3.289 -104.085 1.00 40.25 164 GLU A C 1
ATOM 1282 O O . GLU A 1 164 ? 47.172 2.705 -104.978 1.00 40.25 164 GLU A O 1
ATOM 1287 N N . GLN A 1 165 ? 48.126 4.574 -104.208 1.00 40.78 165 GLN A N 1
ATOM 1288 C CA . GLN A 1 165 ? 48.124 5.260 -105.498 1.00 40.78 165 GLN A CA 1
ATOM 1289 C C . GLN A 1 165 ? 49.460 5.953 -105.764 1.00 40.78 165 GLN A C 1
ATOM 1291 O O . GLN A 1 165 ? 49.850 6.922 -105.116 1.00 40.78 165 GLN A O 1
ATOM 1296 N N . ASN A 1 166 ? 50.126 5.402 -106.778 1.00 41.09 166 ASN A N 1
ATOM 1297 C CA . ASN A 1 166 ? 51.017 6.037 -107.740 1.00 41.09 166 ASN A CA 1
ATOM 1298 C C . ASN A 1 166 ? 50.958 7.572 -107.783 1.00 41.09 166 ASN A C 1
ATOM 1300 O O . ASN A 1 166 ? 49.962 8.142 -108.222 1.00 41.09 166 ASN A O 1
ATOM 1304 N N . VAL A 1 167 ? 52.095 8.225 -107.529 1.00 37.53 167 VAL A N 1
ATOM 1305 C CA . VAL A 1 167 ? 52.428 9.499 -108.181 1.00 37.53 167 VAL A CA 1
ATOM 1306 C C . VAL A 1 167 ? 53.873 9.428 -108.659 1.00 37.53 167 VAL A C 1
ATOM 1308 O O . VAL A 1 167 ? 54.827 9.632 -107.910 1.00 37.53 167 VAL A O 1
ATOM 1311 N N . ALA A 1 168 ? 54.014 9.105 -109.941 1.00 38.47 168 ALA A N 1
ATOM 1312 C CA . ALA A 1 168 ? 55.246 9.255 -110.685 1.00 38.47 168 ALA A CA 1
ATOM 1313 C C . ALA A 1 168 ? 55.421 10.719 -111.128 1.00 38.47 168 ALA A C 1
ATOM 1315 O O . ALA A 1 168 ? 54.506 11.342 -111.658 1.00 38.47 168 ALA A O 1
ATOM 1316 N N . THR A 1 169 ? 56.650 11.206 -110.948 1.00 43.91 169 THR A N 1
ATOM 1317 C CA . THR A 1 169 ? 57.369 12.167 -111.803 1.00 43.91 169 THR A CA 1
ATOM 1318 C C . THR A 1 169 ? 56.718 13.519 -112.125 1.00 43.91 169 THR A C 1
ATOM 1320 O O . THR A 1 169 ? 55.977 13.642 -113.094 1.00 43.91 169 THR A O 1
ATOM 1323 N N . LEU A 1 170 ? 57.196 14.581 -111.464 1.00 39.25 170 LEU A N 1
ATOM 1324 C CA . LEU A 1 170 ? 57.321 15.908 -112.079 1.00 39.25 170 LEU A CA 1
ATOM 1325 C C . LEU A 1 170 ? 58.665 16.544 -111.674 1.00 39.25 170 LEU A C 1
ATOM 1327 O O . LEU A 1 170 ? 59.024 16.563 -110.498 1.00 39.25 170 LEU A O 1
ATOM 1331 N N . LYS A 1 171 ? 59.427 16.992 -112.676 1.00 41.44 171 LYS A N 1
ATOM 1332 C CA . LYS A 1 171 ? 60.770 17.584 -112.572 1.00 41.44 171 LYS A CA 1
ATOM 1333 C C . LYS A 1 171 ? 60.723 19.054 -112.112 1.00 41.44 171 LYS A C 1
ATOM 1335 O O . LYS A 1 171 ? 59.806 19.779 -112.476 1.00 41.44 171 LYS A O 1
ATOM 1340 N N . ASP A 1 172 ? 61.762 19.421 -111.357 1.00 46.28 172 ASP A N 1
ATOM 1341 C CA . ASP A 1 172 ? 62.301 20.726 -110.913 1.00 46.28 172 ASP A CA 1
ATOM 1342 C C . ASP A 1 172 ? 61.698 22.059 -111.410 1.00 46.28 172 ASP A C 1
ATOM 1344 O O . ASP A 1 172 ? 61.474 22.257 -112.604 1.00 46.28 172 ASP A O 1
ATOM 1348 N N . PRO A 1 173 ? 61.651 23.062 -110.502 1.00 46.19 173 PRO A N 1
ATOM 1349 C CA . PRO A 1 173 ? 62.669 24.120 -110.551 1.00 46.19 173 PRO A CA 1
ATOM 1350 C C . PRO A 1 173 ? 63.368 24.330 -109.188 1.00 46.19 173 PRO A C 1
ATOM 1352 O O . PRO A 1 173 ? 62.946 25.114 -108.334 1.00 46.19 173 PRO A O 1
ATOM 1355 N N . MET A 1 174 ? 64.488 23.634 -108.975 1.00 51.25 174 MET A N 1
ATOM 1356 C CA . MET A 1 174 ? 65.407 23.860 -107.856 1.00 51.25 174 MET A CA 1
ATOM 1357 C C . MET A 1 174 ? 66.408 24.980 -108.176 1.00 51.25 174 MET A C 1
ATOM 1359 O O . MET A 1 174 ? 67.329 24.769 -108.962 1.00 51.25 174 MET A O 1
ATOM 1363 N N . ARG A 1 175 ? 66.309 26.121 -107.473 1.00 51.59 175 ARG A N 1
ATOM 1364 C CA . ARG A 1 175 ? 67.476 26.793 -106.842 1.00 51.59 175 ARG A CA 1
ATOM 1365 C C . ARG A 1 175 ? 67.139 27.994 -105.952 1.00 51.59 175 ARG A C 1
ATOM 1367 O O . ARG A 1 175 ? 67.930 28.279 -105.059 1.00 51.59 175 ARG A O 1
ATOM 1374 N N . GLU A 1 176 ? 65.957 28.598 -106.058 1.00 52.09 176 GLU A N 1
ATOM 1375 C CA . GLU A 1 176 ? 65.523 29.668 -105.129 1.00 52.09 176 GLU A CA 1
ATOM 1376 C C . GLU A 1 176 ? 64.702 29.146 -103.931 1.00 52.09 176 GLU A C 1
ATOM 1378 O O . GLU A 1 176 ? 64.636 29.771 -102.872 1.00 52.09 176 GLU A O 1
ATOM 1383 N N . THR A 1 177 ? 64.187 27.920 -104.029 1.00 54.66 177 THR A N 1
ATOM 1384 C CA . THR A 1 177 ? 63.424 27.205 -102.990 1.00 54.66 177 THR A CA 1
ATOM 1385 C C . THR A 1 177 ? 64.276 26.634 -101.857 1.00 54.66 177 THR A C 1
ATOM 1387 O O . THR A 1 177 ? 63.758 26.345 -100.783 1.00 54.66 177 THR A O 1
ATOM 1390 N N . LYS A 1 178 ? 65.596 26.486 -102.030 1.00 57.16 178 LYS A N 1
ATOM 1391 C CA . LYS A 1 178 ? 66.456 25.867 -101.003 1.00 57.16 178 LYS A CA 1
ATOM 1392 C C . LYS A 1 178 ? 66.658 26.778 -99.787 1.00 57.16 178 LYS A C 1
ATOM 1394 O O . LYS A 1 178 ? 66.695 26.293 -98.661 1.00 57.16 178 LYS A O 1
ATOM 1399 N N . ASN A 1 179 ? 66.732 28.095 -99.988 1.00 61.25 179 ASN A N 1
ATOM 1400 C CA . ASN A 1 179 ? 66.903 29.049 -98.888 1.00 61.25 179 ASN A CA 1
ATOM 1401 C C . ASN A 1 179 ? 65.602 29.283 -98.107 1.00 61.25 179 ASN A C 1
ATOM 1403 O O . ASN A 1 179 ? 65.642 29.375 -96.880 1.00 61.25 179 ASN A O 1
ATOM 1407 N N . THR A 1 180 ? 64.450 29.321 -98.782 1.00 64.81 180 THR A N 1
ATOM 1408 C CA . THR A 1 180 ? 63.135 29.362 -98.120 1.00 64.81 180 THR A CA 1
ATOM 1409 C C . THR A 1 180 ? 62.830 28.040 -97.420 1.00 64.81 180 THR A C 1
ATOM 1411 O O . THR A 1 180 ? 62.382 28.056 -96.280 1.00 64.81 180 THR A O 1
ATOM 1414 N N . PHE A 1 181 ? 63.200 26.898 -98.007 1.00 67.69 181 PHE A N 1
ATOM 1415 C CA . PHE A 1 181 ? 63.104 25.589 -97.357 1.00 67.69 181 PHE A CA 1
ATOM 1416 C C . PHE A 1 181 ? 64.002 25.479 -96.119 1.00 67.69 181 PHE A C 1
ATOM 1418 O O . PHE A 1 181 ? 63.554 24.986 -95.091 1.00 67.69 181 PHE A O 1
ATOM 1425 N N . MET A 1 182 ? 65.240 25.986 -96.155 1.00 72.81 182 MET A N 1
ATOM 1426 C CA . MET A 1 182 ? 66.123 25.981 -94.979 1.00 72.81 182 MET A CA 1
ATOM 1427 C C . MET A 1 182 ? 65.645 26.937 -93.875 1.00 72.81 182 MET A C 1
ATOM 1429 O O . MET A 1 182 ? 65.786 26.608 -92.697 1.00 72.81 182 MET A O 1
ATOM 1433 N N . LYS A 1 183 ? 65.044 28.086 -94.220 1.00 77.38 183 LYS A N 1
ATOM 1434 C CA . LYS A 1 183 ? 64.377 28.967 -93.241 1.00 77.38 183 LYS A CA 1
ATOM 1435 C C . LYS A 1 183 ? 63.132 28.304 -92.643 1.00 77.38 183 LYS A C 1
ATOM 1437 O O . LYS A 1 183 ? 63.003 28.280 -91.424 1.00 77.38 183 LYS A O 1
ATOM 1442 N N . ASN A 1 184 ? 62.288 27.688 -93.469 1.00 77.62 184 ASN A N 1
ATOM 1443 C CA . ASN A 1 184 ? 61.098 26.964 -93.018 1.00 77.62 184 ASN A CA 1
ATOM 1444 C C . ASN A 1 184 ? 61.465 25.731 -92.183 1.00 77.62 184 ASN A C 1
ATOM 1446 O O . ASN A 1 184 ? 60.794 25.441 -91.202 1.00 77.62 184 ASN A O 1
ATOM 1450 N N . LYS A 1 185 ? 62.566 25.043 -92.508 1.00 80.38 185 LYS A N 1
ATOM 1451 C CA . LYS A 1 185 ? 63.103 23.933 -91.713 1.00 80.38 185 LYS A CA 1
ATOM 1452 C C . LYS A 1 185 ? 63.558 24.406 -90.332 1.00 80.38 185 LYS A C 1
ATOM 1454 O O . LYS A 1 185 ? 63.190 23.781 -89.347 1.00 80.38 185 LYS A O 1
ATOM 1459 N N . LYS A 1 186 ? 64.281 25.530 -90.242 1.00 82.88 186 LYS A N 1
ATOM 1460 C CA . LYS A 1 186 ? 64.673 26.122 -88.949 1.00 82.88 186 LYS A CA 1
ATOM 1461 C C . LYS A 1 186 ? 63.460 26.572 -88.127 1.00 82.88 186 LYS A C 1
ATOM 1463 O O . LYS A 1 186 ? 63.384 26.252 -86.948 1.00 82.88 186 LYS A O 1
ATOM 1468 N N . GLN A 1 187 ? 62.482 27.229 -88.753 1.00 82.06 187 GLN A N 1
ATOM 1469 C CA . GLN A 1 187 ? 61.231 27.615 -88.087 1.00 82.06 187 GLN A CA 1
ATOM 1470 C C . GLN A 1 187 ? 60.422 26.392 -87.625 1.00 82.06 187 GLN A C 1
ATOM 1472 O O . GLN A 1 187 ? 59.868 26.396 -86.528 1.00 82.06 187 GLN A O 1
ATOM 1477 N N . ALA A 1 188 ? 60.392 25.318 -88.418 1.00 81.94 188 ALA A N 1
ATOM 1478 C CA . ALA A 1 188 ? 59.760 24.060 -88.038 1.00 81.94 188 ALA A CA 1
ATOM 1479 C C . ALA A 1 188 ? 60.502 23.370 -86.881 1.00 81.94 188 ALA A C 1
ATOM 1481 O O . ALA A 1 188 ? 59.861 22.859 -85.968 1.00 81.94 188 ALA A O 1
ATOM 1482 N N . GLU A 1 189 ? 61.836 23.387 -86.866 1.00 85.06 189 GLU A N 1
ATOM 1483 C CA . GLU A 1 189 ? 62.649 22.861 -85.761 1.00 85.06 189 GLU A CA 1
ATOM 1484 C C . GLU A 1 189 ? 62.433 23.658 -84.461 1.00 85.06 189 GLU A C 1
ATOM 1486 O O . GLU A 1 189 ? 62.241 23.061 -83.398 1.00 85.06 189 GLU A O 1
ATOM 1491 N N . GLU A 1 190 ? 62.378 24.992 -84.534 1.00 87.94 190 GLU A N 1
ATOM 1492 C CA . GLU A 1 190 ? 62.032 25.863 -83.402 1.00 87.94 190 GLU A CA 1
ATOM 1493 C C . GLU A 1 190 ? 60.611 25.595 -82.889 1.00 87.94 190 GLU A C 1
ATOM 1495 O O . GLU A 1 190 ? 60.396 25.473 -81.680 1.00 87.94 190 GLU A O 1
ATOM 1500 N N . PHE A 1 191 ? 59.647 25.413 -83.794 1.00 88.06 191 PHE A N 1
ATOM 1501 C CA . PHE A 1 191 ? 58.269 25.073 -83.450 1.00 88.06 191 PHE A CA 1
ATOM 1502 C C . PHE A 1 191 ? 58.159 23.691 -82.787 1.00 88.06 191 PHE A C 1
ATOM 1504 O O . PHE A 1 191 ? 57.498 23.544 -81.758 1.00 88.06 191 PHE A O 1
ATOM 1511 N N . VAL A 1 192 ? 58.866 22.681 -83.303 1.00 87.44 192 VAL A N 1
ATOM 1512 C CA . VAL A 1 192 ? 58.928 21.341 -82.697 1.00 87.44 192 VAL A CA 1
ATOM 1513 C C . VAL A 1 192 ? 59.573 21.393 -81.311 1.00 87.44 192 VAL A C 1
ATOM 1515 O O . VAL A 1 192 ? 59.091 20.731 -80.389 1.00 87.44 192 VAL A O 1
ATOM 1518 N N . ASN A 1 193 ? 60.627 22.191 -81.125 1.00 90.06 193 ASN A N 1
ATOM 1519 C CA . ASN A 1 193 ? 61.254 22.380 -79.817 1.00 90.06 193 ASN A CA 1
ATOM 1520 C C . ASN A 1 193 ? 60.324 23.100 -78.833 1.00 90.06 193 ASN A C 1
ATOM 1522 O O . ASN A 1 193 ? 60.236 22.692 -77.673 1.00 90.06 193 ASN A O 1
ATOM 1526 N N . LYS A 1 194 ? 59.559 24.094 -79.297 1.00 92.56 194 LYS A N 1
ATOM 1527 C CA . LYS A 1 194 ? 58.521 24.756 -78.499 1.00 92.56 194 LYS A CA 1
ATOM 1528 C C . LYS A 1 194 ? 57.430 23.769 -78.070 1.00 92.56 194 LYS A C 1
ATOM 1530 O O . LYS A 1 194 ? 57.161 23.663 -76.877 1.00 92.56 194 LYS A O 1
ATOM 1535 N N . ILE A 1 195 ? 56.913 22.948 -78.989 1.00 89.69 195 ILE A N 1
ATOM 1536 C CA . ILE A 1 195 ? 55.940 21.885 -78.676 1.00 89.69 195 ILE A CA 1
ATOM 1537 C C . ILE A 1 195 ? 56.516 20.867 -77.683 1.00 89.69 195 ILE A C 1
ATOM 1539 O O . ILE A 1 195 ? 55.813 20.416 -76.777 1.00 89.69 195 ILE A O 1
ATOM 1543 N N . LYS A 1 196 ? 57.789 20.474 -77.820 1.00 92.12 196 LYS A N 1
ATOM 1544 C CA . LYS A 1 196 ? 58.442 19.550 -76.876 1.00 92.12 196 LYS A CA 1
ATOM 1545 C C . LYS A 1 196 ? 58.553 20.156 -75.476 1.00 92.12 196 LYS A C 1
ATOM 1547 O O . LYS A 1 196 ? 58.275 19.457 -74.499 1.00 92.12 196 LYS A O 1
ATOM 1552 N N . ASN A 1 197 ? 58.917 21.434 -75.375 1.00 92.00 197 ASN A N 1
ATOM 1553 C CA . ASN A 1 197 ? 58.998 22.147 -74.101 1.00 92.00 197 ASN A CA 1
ATOM 1554 C C . ASN A 1 197 ? 57.613 22.318 -73.464 1.00 92.00 197 ASN A C 1
ATOM 1556 O O . ASN A 1 197 ? 57.447 21.970 -72.297 1.00 92.00 197 ASN A O 1
ATOM 1560 N N . GLU A 1 198 ? 56.600 22.715 -74.234 1.00 90.00 198 GLU A N 1
ATOM 1561 C CA . GLU A 1 198 ? 55.209 22.807 -73.770 1.00 90.00 198 GLU A CA 1
ATOM 1562 C C . GLU A 1 198 ? 54.675 21.445 -73.296 1.00 90.00 198 GLU A C 1
ATOM 1564 O O . GLU A 1 198 ? 54.089 21.345 -72.217 1.00 90.00 198 GLU A O 1
ATOM 1569 N N . LYS A 1 199 ? 54.955 20.353 -74.027 1.00 91.00 199 LYS A N 1
ATOM 1570 C CA . LYS A 1 199 ? 54.622 18.985 -73.586 1.00 91.00 199 LYS A CA 1
ATOM 1571 C C . LYS A 1 199 ? 55.329 18.610 -72.281 1.00 91.00 199 LYS A C 1
ATOM 1573 O O . LYS A 1 199 ? 54.721 17.965 -71.423 1.00 91.00 199 LYS A O 1
ATOM 1578 N N . LYS A 1 200 ? 56.597 19.000 -72.104 1.00 93.44 200 LYS A N 1
ATOM 1579 C CA . LYS A 1 200 ? 57.361 18.752 -70.869 1.00 93.44 200 LYS A CA 1
ATOM 1580 C C . LYS A 1 200 ? 56.787 19.543 -69.690 1.00 93.44 200 LYS A C 1
ATOM 1582 O O . LYS A 1 200 ? 56.612 18.976 -68.613 1.00 93.44 200 LYS A O 1
ATOM 1587 N N . GLU A 1 201 ? 56.437 20.810 -69.892 1.00 92.81 201 GLU A N 1
ATOM 1588 C CA . GLU A 1 201 ? 55.781 21.639 -68.878 1.00 92.81 201 GLU A CA 1
ATOM 1589 C C . GLU A 1 201 ? 54.408 21.098 -68.489 1.00 92.81 201 GLU A C 1
ATOM 1591 O O . GLU A 1 201 ? 54.097 21.010 -67.301 1.00 92.81 201 GLU A O 1
ATOM 1596 N N . LEU A 1 202 ? 53.601 20.678 -69.465 1.00 90.38 202 LEU A N 1
ATOM 1597 C CA . LEU A 1 202 ? 52.290 20.085 -69.217 1.00 90.38 202 LEU A CA 1
ATOM 1598 C C . LEU A 1 202 ? 52.429 18.784 -68.415 1.00 90.38 202 LEU A C 1
ATOM 1600 O O . LEU A 1 202 ? 51.726 18.598 -67.421 1.00 90.38 202 LEU A O 1
ATOM 1604 N N . LYS A 1 203 ? 53.403 17.932 -68.761 1.00 92.12 203 LYS A N 1
ATOM 1605 C CA . LYS A 1 203 ? 53.719 16.710 -68.003 1.00 92.12 203 LYS A CA 1
ATOM 1606 C C . LYS A 1 203 ? 54.158 17.016 -66.566 1.00 92.12 203 LYS A C 1
ATOM 1608 O O . LYS A 1 203 ? 53.732 16.327 -65.641 1.00 92.12 203 LYS A O 1
ATOM 1613 N N . ASN A 1 204 ? 54.960 18.060 -66.359 1.00 92.94 204 ASN A N 1
ATOM 1614 C CA . ASN A 1 204 ? 55.378 18.495 -65.024 1.00 92.94 204 ASN A CA 1
ATOM 1615 C C . ASN A 1 204 ? 54.207 19.068 -64.207 1.00 92.94 204 ASN A C 1
ATOM 1617 O O . ASN A 1 204 ? 54.052 18.718 -63.037 1.00 92.94 204 ASN A O 1
ATOM 1621 N N . LYS A 1 205 ? 53.337 19.882 -64.821 1.00 92.94 205 LYS A N 1
ATOM 1622 C CA . LYS A 1 205 ? 52.107 20.390 -64.189 1.00 92.94 205 LYS A CA 1
ATOM 1623 C C . LYS A 1 205 ? 51.168 19.248 -63.797 1.00 92.94 205 LYS A C 1
ATOM 1625 O O . LYS A 1 205 ? 50.622 19.271 -62.697 1.00 92.94 205 LYS A O 1
ATOM 1630 N N . LEU A 1 206 ? 51.017 18.236 -64.654 1.00 91.56 206 LEU A N 1
ATOM 1631 C CA . LEU A 1 206 ? 50.203 17.055 -64.367 1.00 91.56 206 LEU A CA 1
ATOM 1632 C C . LEU A 1 206 ? 50.765 16.256 -63.181 1.00 91.56 206 LEU A C 1
ATOM 1634 O O . LEU A 1 206 ? 50.017 15.927 -62.265 1.00 91.56 206 LEU A O 1
ATOM 1638 N N . ARG A 1 207 ? 52.086 16.027 -63.139 1.00 92.19 207 ARG A N 1
ATOM 1639 C CA . ARG A 1 207 ? 52.754 15.375 -61.996 1.00 92.19 207 ARG A CA 1
ATOM 1640 C C . ARG A 1 207 ? 52.581 16.157 -60.695 1.00 92.19 207 ARG A C 1
ATOM 1642 O O . ARG A 1 207 ? 52.282 15.561 -59.667 1.00 92.19 207 ARG A O 1
ATOM 1649 N N . SER A 1 208 ? 52.719 17.483 -60.738 1.00 92.88 208 SER A N 1
ATOM 1650 C CA . SER A 1 208 ? 52.508 18.332 -59.559 1.00 92.88 208 SER A CA 1
ATOM 1651 C C . SER A 1 208 ? 51.058 18.276 -59.061 1.00 92.88 208 SER A C 1
ATOM 1653 O O . SER A 1 208 ? 50.833 18.198 -57.855 1.00 92.88 208 SER A O 1
ATOM 1655 N N . LYS A 1 209 ? 50.068 18.249 -59.968 1.00 92.31 209 LYS A N 1
ATOM 1656 C CA . LYS A 1 209 ? 48.656 18.049 -59.598 1.00 92.31 209 LYS A CA 1
ATOM 1657 C C . LYS A 1 209 ? 48.432 16.692 -58.926 1.00 92.31 209 LYS A C 1
ATOM 1659 O O . LYS A 1 209 ? 47.861 16.662 -57.842 1.00 92.31 209 LYS A O 1
ATOM 1664 N N . GLN A 1 210 ? 48.958 15.612 -59.505 1.00 91.06 210 GLN A N 1
ATOM 1665 C CA . GLN A 1 210 ? 48.853 14.264 -58.934 1.00 91.06 210 GLN A CA 1
ATOM 1666 C C . GLN A 1 210 ? 49.495 14.167 -57.541 1.00 91.06 210 GLN A C 1
ATOM 1668 O O . GLN A 1 210 ? 48.918 13.570 -56.637 1.00 91.06 210 GLN A O 1
ATOM 1673 N N . GLN A 1 211 ? 50.658 14.794 -57.330 1.00 92.62 211 GLN A N 1
ATOM 1674 C CA . GLN A 1 211 ? 51.304 14.836 -56.012 1.00 92.62 211 GLN A CA 1
ATOM 1675 C C . GLN A 1 211 ? 50.459 15.589 -54.977 1.00 92.62 211 GLN A C 1
ATOM 1677 O O . GLN A 1 211 ? 50.268 15.085 -53.873 1.00 92.62 211 GLN A O 1
ATOM 1682 N N . LYS A 1 212 ? 49.898 16.751 -55.341 1.00 94.00 212 LYS A N 1
ATOM 1683 C CA . LYS A 1 212 ? 49.015 17.528 -54.453 1.00 94.00 212 LYS A CA 1
ATOM 1684 C C . LYS A 1 212 ? 47.726 16.780 -54.107 1.00 94.00 212 LYS A C 1
ATOM 1686 O O . LYS A 1 212 ? 47.251 16.879 -52.981 1.00 94.00 212 LYS A O 1
ATOM 1691 N N . GLU A 1 213 ? 47.144 16.046 -55.052 1.00 91.62 213 GLU A N 1
ATOM 1692 C CA . GLU A 1 213 ? 45.962 15.211 -54.798 1.00 91.62 213 GLU A CA 1
ATOM 1693 C C . GLU A 1 213 ? 46.280 14.050 -53.854 1.00 91.62 213 GLU A C 1
ATOM 1695 O O . GLU A 1 213 ? 45.528 13.799 -52.913 1.00 91.62 213 GLU A O 1
ATOM 1700 N N . LEU A 1 214 ? 47.428 13.396 -54.045 1.00 92.56 214 LEU A N 1
ATOM 1701 C CA . LEU A 1 214 ? 47.879 12.306 -53.185 1.00 92.56 214 LEU A CA 1
ATOM 1702 C C . LEU A 1 214 ? 48.183 12.788 -51.757 1.00 92.56 214 LEU A C 1
ATOM 1704 O O . LEU A 1 214 ? 47.864 12.101 -50.789 1.00 92.56 214 LEU A O 1
ATOM 1708 N N . GLU A 1 215 ? 48.749 13.985 -51.606 1.00 94.38 215 GLU A N 1
ATOM 1709 C CA . GLU A 1 215 ? 48.991 14.602 -50.299 1.00 94.38 215 GLU A CA 1
ATOM 1710 C C . GLU A 1 215 ? 47.685 14.983 -49.587 1.00 94.38 215 GLU A C 1
ATOM 1712 O O . GLU A 1 215 ? 47.504 14.651 -48.414 1.00 94.38 215 GLU A O 1
ATOM 1717 N N . LYS A 1 216 ? 46.720 15.573 -50.308 1.00 93.94 216 LYS A N 1
ATOM 1718 C CA . LYS A 1 216 ? 45.368 15.821 -49.779 1.00 93.94 216 LYS A CA 1
ATOM 1719 C C . LYS A 1 216 ? 44.682 14.531 -49.335 1.00 93.94 216 LYS A C 1
ATOM 1721 O O . LYS A 1 216 ? 44.030 14.515 -48.294 1.00 93.94 216 LYS A O 1
ATOM 1726 N N . TYR A 1 217 ? 44.835 13.453 -50.103 1.00 90.25 217 TYR A N 1
ATOM 1727 C CA . TYR A 1 217 ? 44.272 12.153 -49.751 1.00 90.25 217 TYR A CA 1
ATOM 1728 C C . TYR A 1 217 ? 44.881 11.606 -48.452 1.00 90.25 217 TYR A C 1
ATOM 1730 O O . TYR A 1 217 ? 44.140 11.189 -47.564 1.00 90.25 217 TYR A O 1
ATOM 1738 N N . LYS A 1 218 ? 46.209 11.691 -48.290 1.00 94.19 218 LYS A N 1
ATOM 1739 C CA . LYS A 1 218 ? 46.899 11.294 -47.050 1.00 94.19 218 LYS A CA 1
ATOM 1740 C C . LYS A 1 218 ? 46.424 12.095 -45.836 1.00 94.19 218 LYS A C 1
ATOM 1742 O O . LYS A 1 218 ? 46.112 11.497 -44.810 1.00 94.19 218 LYS A O 1
ATOM 1747 N N . GLN A 1 219 ? 46.295 13.417 -45.965 1.00 93.00 219 GLN A N 1
ATOM 1748 C CA . GLN A 1 219 ? 45.782 14.275 -44.886 1.00 93.00 219 GLN A CA 1
ATOM 1749 C C . GLN A 1 219 ? 44.336 13.923 -44.505 1.00 93.00 219 GLN A C 1
ATOM 1751 O O . GLN A 1 219 ? 43.987 13.883 -43.324 1.00 93.00 219 GLN A O 1
ATOM 1756 N N . LEU A 1 220 ? 43.487 13.628 -45.495 1.00 91.50 220 LEU A N 1
ATOM 1757 C CA . LEU A 1 220 ? 42.107 13.206 -45.254 1.00 91.50 220 LEU A CA 1
ATOM 1758 C C . LEU A 1 220 ? 42.051 11.850 -44.533 1.00 91.50 220 LEU A C 1
ATOM 1760 O O . LEU A 1 220 ? 41.238 11.659 -43.628 1.00 91.50 220 LEU A O 1
ATOM 1764 N N . GLU A 1 221 ? 42.907 10.907 -44.923 1.00 92.19 221 GLU A N 1
ATOM 1765 C CA . GLU A 1 221 ? 42.991 9.588 -44.298 1.00 92.19 221 GLU A CA 1
ATOM 1766 C C . GLU A 1 221 ? 43.474 9.680 -42.843 1.00 92.19 221 GLU A C 1
ATOM 1768 O O . GLU A 1 221 ? 42.898 9.047 -41.957 1.00 92.19 221 GLU A O 1
ATOM 1773 N N . GLU A 1 222 ? 44.476 10.515 -42.571 1.00 93.12 222 GLU A N 1
ATOM 1774 C CA . GLU A 1 222 ? 44.983 10.766 -41.220 1.00 93.12 222 GLU A CA 1
ATOM 1775 C C . GLU A 1 222 ? 43.930 11.451 -40.335 1.00 93.12 222 GLU A C 1
ATOM 1777 O O . GLU A 1 222 ? 43.681 11.019 -39.208 1.00 93.12 222 GLU A O 1
ATOM 1782 N N . SER A 1 223 ? 43.205 12.438 -40.875 1.00 92.62 223 SER A N 1
ATOM 1783 C CA . SER A 1 223 ? 42.061 13.059 -40.197 1.00 92.62 223 SER A CA 1
ATOM 1784 C C . SER A 1 223 ? 40.963 12.039 -39.865 1.00 92.62 223 SER A C 1
ATOM 1786 O O . SER A 1 223 ? 40.422 12.044 -38.756 1.00 92.62 223 SER A O 1
ATOM 1788 N N . ARG A 1 224 ? 40.670 11.100 -40.778 1.00 88.56 224 ARG A N 1
ATOM 1789 C CA . ARG A 1 224 ? 39.714 10.006 -40.536 1.00 88.56 224 ARG A CA 1
ATOM 1790 C C . ARG A 1 224 ? 40.193 9.050 -39.446 1.00 88.56 224 ARG A C 1
ATOM 1792 O O . ARG A 1 224 ? 39.383 8.667 -38.603 1.00 88.56 224 ARG A O 1
ATOM 1799 N N . LYS A 1 225 ? 41.483 8.693 -39.428 1.00 93.19 225 LYS A N 1
ATOM 1800 C CA . LYS A 1 225 ? 42.078 7.851 -38.375 1.00 93.19 225 LYS A CA 1
ATOM 1801 C C . LYS A 1 225 ? 41.987 8.533 -37.009 1.00 93.19 225 LYS A C 1
ATOM 1803 O O . LYS A 1 225 ? 41.493 7.917 -36.069 1.00 93.19 225 LYS A O 1
ATOM 1808 N N . ASN A 1 226 ? 42.328 9.817 -36.924 1.00 93.19 226 ASN A N 1
ATOM 1809 C CA . ASN A 1 226 ? 42.221 10.594 -35.686 1.00 93.19 226 ASN A CA 1
ATOM 1810 C C . ASN A 1 226 ? 40.762 10.765 -35.227 1.00 93.19 226 ASN A C 1
ATOM 1812 O O . ASN A 1 226 ? 40.446 10.645 -34.045 1.00 93.19 226 ASN A O 1
ATOM 1816 N N . ALA A 1 227 ? 39.826 10.981 -36.152 1.00 91.81 227 ALA A N 1
ATOM 1817 C CA . ALA A 1 227 ? 38.405 11.029 -35.812 1.00 91.81 227 ALA A CA 1
ATOM 1818 C C . ALA A 1 227 ? 37.888 9.672 -35.297 1.00 91.81 227 ALA A C 1
ATOM 1820 O O . ALA A 1 227 ? 37.056 9.630 -34.387 1.00 91.81 227 ALA A O 1
ATOM 1821 N N . ALA A 1 228 ? 38.378 8.561 -35.855 1.00 91.06 228 ALA A N 1
ATOM 1822 C CA . ALA A 1 228 ? 38.024 7.218 -35.413 1.00 91.06 228 ALA A CA 1
ATOM 1823 C C . ALA A 1 228 ? 38.574 6.907 -34.011 1.00 91.06 228 ALA A C 1
ATOM 1825 O O . ALA A 1 228 ? 37.831 6.374 -33.184 1.00 91.06 228 ALA A O 1
ATOM 1826 N N . THR A 1 229 ? 39.819 7.289 -33.705 1.00 91.94 229 THR A N 1
ATOM 1827 C CA . THR A 1 229 ? 40.410 7.089 -32.369 1.00 91.94 229 THR A CA 1
ATOM 1828 C C . THR A 1 229 ? 39.679 7.901 -31.302 1.00 91.94 229 THR A C 1
ATOM 1830 O O . THR A 1 229 ? 39.277 7.331 -30.288 1.00 91.94 229 THR A O 1
ATOM 1833 N N . ILE A 1 230 ? 39.372 9.176 -31.569 1.00 92.75 230 ILE A N 1
ATOM 1834 C CA . ILE A 1 230 ? 38.597 10.033 -30.653 1.00 92.75 230 ILE A CA 1
ATOM 1835 C C . ILE A 1 230 ? 37.197 9.451 -30.400 1.00 92.75 230 ILE A C 1
ATOM 1837 O O . ILE A 1 230 ? 36.706 9.452 -29.269 1.00 92.75 230 ILE A O 1
ATOM 1841 N N . ARG A 1 231 ? 36.524 8.933 -31.437 1.00 90.12 231 ARG A N 1
ATOM 1842 C CA . ARG A 1 231 ? 35.211 8.282 -31.279 1.00 90.12 231 ARG A CA 1
ATOM 1843 C C . ARG A 1 231 ? 35.307 7.004 -30.448 1.00 90.12 231 ARG A C 1
ATOM 1845 O O . ARG A 1 231 ? 34.452 6.783 -29.591 1.00 90.12 231 ARG A O 1
ATOM 1852 N N . ALA A 1 232 ? 36.332 6.186 -30.677 1.00 91.00 232 ALA A N 1
ATOM 1853 C CA . ALA A 1 232 ? 36.557 4.962 -29.916 1.00 91.00 232 ALA A CA 1
ATOM 1854 C C . ALA A 1 232 ? 36.835 5.255 -28.433 1.00 91.00 232 ALA A C 1
ATOM 1856 O O . ALA A 1 232 ? 36.306 4.564 -27.562 1.00 91.00 232 ALA A O 1
ATOM 1857 N N . GLU A 1 233 ? 37.609 6.299 -28.137 1.00 94.12 233 GLU A N 1
ATOM 1858 C CA . GLU A 1 233 ? 37.905 6.734 -26.772 1.00 94.12 233 GLU A CA 1
ATOM 1859 C C . GLU A 1 233 ? 36.656 7.260 -26.052 1.00 94.12 233 GLU A C 1
ATOM 1861 O O . GLU A 1 233 ? 36.351 6.808 -24.948 1.00 94.12 233 GLU A O 1
ATOM 1866 N N . LYS A 1 234 ? 35.852 8.110 -26.710 1.00 91.56 234 LYS A N 1
ATOM 1867 C CA . LYS A 1 234 ? 34.561 8.574 -26.165 1.00 91.56 234 LYS A CA 1
ATOM 1868 C C . LYS A 1 234 ? 33.616 7.415 -25.850 1.00 91.56 234 LYS A C 1
ATOM 1870 O O . LYS A 1 234 ? 32.971 7.414 -24.806 1.00 91.56 234 LYS A O 1
ATOM 1875 N N . LEU A 1 235 ? 33.565 6.407 -26.719 1.00 91.50 235 LEU A N 1
ATOM 1876 C CA . LEU A 1 235 ? 32.712 5.233 -26.530 1.00 91.50 235 LEU A CA 1
ATOM 1877 C C . LEU A 1 235 ? 33.207 4.337 -25.381 1.00 91.50 235 LEU A C 1
ATOM 1879 O O . LEU A 1 235 ? 32.391 3.770 -24.653 1.00 91.50 235 LEU A O 1
ATOM 1883 N N . LYS A 1 236 ? 34.527 4.229 -25.178 1.00 92.38 236 LYS A N 1
ATOM 1884 C CA . LYS A 1 236 ? 35.106 3.558 -24.001 1.00 92.38 236 LYS A CA 1
ATOM 1885 C C . LYS A 1 236 ? 34.778 4.312 -22.709 1.00 92.38 236 LYS A C 1
ATOM 1887 O O . LYS A 1 236 ? 34.311 3.682 -21.764 1.00 92.38 236 LYS A O 1
ATOM 1892 N N . ALA A 1 237 ? 34.938 5.636 -22.693 1.00 92.38 237 ALA A N 1
ATOM 1893 C CA . ALA A 1 237 ? 34.606 6.472 -21.538 1.00 92.38 237 ALA A CA 1
ATOM 1894 C C . ALA A 1 237 ? 33.110 6.402 -21.178 1.00 92.38 237 ALA A C 1
ATOM 1896 O O . ALA A 1 237 ? 32.755 6.273 -20.008 1.00 92.38 237 ALA A O 1
ATOM 1897 N N . GLU A 1 238 ? 32.218 6.406 -22.176 1.00 92.69 238 GLU A N 1
ATOM 1898 C CA . GLU A 1 238 ? 30.776 6.256 -21.951 1.00 92.69 238 GLU A CA 1
ATOM 1899 C C . GLU A 1 238 ? 30.421 4.876 -21.374 1.00 92.69 238 GLU A C 1
ATOM 1901 O O . GLU A 1 238 ? 29.620 4.780 -20.441 1.00 92.69 238 GLU A O 1
ATOM 1906 N N . LYS A 1 239 ? 31.030 3.796 -21.887 1.00 91.00 239 LYS A N 1
ATOM 1907 C CA . LYS A 1 239 ? 30.832 2.439 -21.349 1.00 91.00 239 LYS A CA 1
ATOM 1908 C C . LYS A 1 239 ? 31.290 2.324 -19.897 1.00 91.00 239 LYS A C 1
ATOM 1910 O O . LYS A 1 239 ? 30.604 1.681 -19.105 1.00 91.00 239 LYS A O 1
ATOM 1915 N N . GLU A 1 240 ? 32.411 2.948 -19.552 1.00 92.25 240 GLU A N 1
ATOM 1916 C CA . GLU A 1 240 ? 32.923 2.944 -18.182 1.00 92.25 240 GLU A CA 1
ATOM 1917 C C . GLU A 1 240 ? 32.011 3.738 -17.240 1.00 92.25 240 GLU A C 1
ATOM 1919 O O . GLU A 1 240 ? 31.642 3.241 -16.177 1.00 92.25 240 GLU A O 1
ATOM 1924 N N . LYS A 1 241 ? 31.518 4.904 -17.677 1.00 93.00 241 LYS A N 1
ATOM 1925 C CA . LYS A 1 241 ? 30.520 5.674 -16.922 1.00 93.00 241 LYS A CA 1
ATOM 1926 C C . LYS A 1 241 ? 29.251 4.856 -16.658 1.00 93.00 241 LYS A C 1
ATOM 1928 O O . LYS A 1 241 ? 28.797 4.779 -15.522 1.00 93.00 241 LYS A O 1
ATOM 1933 N N . ARG A 1 242 ? 28.727 4.151 -17.670 1.00 88.06 242 ARG A N 1
ATOM 1934 C CA . ARG A 1 242 ? 27.559 3.264 -17.501 1.00 88.06 242 ARG A CA 1
ATOM 1935 C C . ARG A 1 242 ? 27.817 2.120 -16.518 1.00 88.06 242 ARG A C 1
ATOM 1937 O O . ARG A 1 242 ? 26.901 1.731 -15.798 1.00 88.06 242 ARG A O 1
ATOM 1944 N N . ARG A 1 243 ? 29.037 1.572 -16.474 1.00 88.19 243 ARG A N 1
ATOM 1945 C CA . ARG A 1 243 ? 29.416 0.546 -15.487 1.00 88.19 243 ARG A CA 1
ATOM 1946 C C . ARG A 1 243 ? 29.430 1.106 -14.069 1.00 88.19 243 ARG A C 1
ATOM 1948 O O . ARG A 1 243 ? 28.894 0.459 -13.173 1.00 88.19 243 ARG A O 1
ATOM 1955 N N . GLN A 1 244 ? 29.989 2.299 -13.879 1.00 91.94 244 GLN A N 1
ATOM 1956 C CA . GLN A 1 244 ? 29.993 2.977 -12.582 1.00 91.94 244 GLN A CA 1
ATOM 1957 C C . GLN A 1 244 ? 28.574 3.319 -12.117 1.00 91.94 244 GLN A C 1
ATOM 1959 O O . GLN A 1 244 ? 28.228 3.041 -10.973 1.00 91.94 244 GLN A O 1
ATOM 1964 N N . ASP A 1 245 ? 27.726 3.835 -13.008 1.00 89.44 245 ASP A N 1
ATOM 1965 C CA . ASP A 1 245 ? 26.328 4.144 -12.688 1.00 89.44 245 ASP A CA 1
ATOM 1966 C C . ASP A 1 245 ? 25.537 2.873 -12.335 1.00 89.44 245 ASP A C 1
ATOM 1968 O O . ASP A 1 245 ? 24.750 2.864 -11.390 1.00 89.44 245 ASP A O 1
ATOM 1972 N N . HIS A 1 246 ? 25.782 1.764 -13.040 1.00 89.38 246 HIS A N 1
ATOM 1973 C CA . HIS A 1 246 ? 25.174 0.473 -12.718 1.00 89.38 246 HIS A CA 1
ATOM 1974 C C . HIS A 1 246 ? 25.636 -0.068 -11.353 1.00 89.38 246 HIS A C 1
ATOM 1976 O O . HIS A 1 246 ? 24.839 -0.648 -10.617 1.00 89.38 246 HIS A O 1
ATOM 1982 N N . LEU A 1 247 ? 26.913 0.107 -10.997 1.00 90.69 247 LEU A N 1
ATOM 1983 C CA . LEU A 1 247 ? 27.429 -0.257 -9.674 1.00 90.69 247 LEU A CA 1
ATOM 1984 C C . LEU A 1 247 ? 26.772 0.575 -8.567 1.00 90.69 247 LEU A C 1
ATOM 1986 O O . LEU A 1 247 ? 26.285 -0.010 -7.604 1.00 90.69 247 LEU A O 1
ATOM 1990 N N . LYS A 1 248 ? 26.668 1.898 -8.750 1.00 93.50 248 LYS A N 1
ATOM 1991 C CA . LYS A 1 248 ? 25.997 2.799 -7.799 1.00 93.50 248 LYS A CA 1
ATOM 1992 C C . LYS A 1 248 ? 24.527 2.436 -7.596 1.00 93.50 248 LYS A C 1
ATOM 1994 O O . LYS A 1 248 ? 24.104 2.256 -6.461 1.00 93.50 248 LYS A O 1
ATOM 1999 N N . ARG A 1 249 ? 23.775 2.203 -8.679 1.00 89.81 249 ARG A N 1
ATOM 2000 C CA . ARG A 1 249 ? 22.375 1.741 -8.589 1.00 89.81 249 ARG A CA 1
ATOM 2001 C C . ARG A 1 249 ? 22.249 0.434 -7.813 1.00 89.81 249 ARG A C 1
ATOM 2003 O O . ARG A 1 249 ? 21.369 0.292 -6.975 1.00 89.81 249 ARG A O 1
ATOM 2010 N N . LYS A 1 250 ? 23.164 -0.512 -8.040 1.00 92.38 250 LYS A N 1
ATOM 2011 C CA . LYS A 1 250 ? 23.178 -1.792 -7.319 1.00 92.38 250 LYS A CA 1
ATOM 2012 C C . LYS A 1 250 ? 23.497 -1.625 -5.826 1.00 92.38 250 LYS A C 1
ATOM 2014 O O . LYS A 1 250 ? 23.059 -2.439 -5.015 1.00 92.38 250 LYS A O 1
ATOM 2019 N N . GLU A 1 251 ? 24.284 -0.621 -5.449 1.00 92.44 251 GLU A N 1
ATOM 2020 C CA . GLU A 1 251 ? 24.551 -0.276 -4.047 1.00 92.44 251 GLU A CA 1
ATOM 2021 C C . GLU A 1 251 ? 23.343 0.401 -3.388 1.00 92.44 251 GLU A C 1
ATOM 2023 O O . GLU A 1 251 ? 22.963 0.018 -2.281 1.00 92.44 251 GLU A O 1
ATOM 2028 N N . GLU A 1 252 ? 22.687 1.326 -4.090 1.00 91.12 252 GLU A N 1
ATOM 2029 C CA . GLU A 1 252 ? 21.441 1.969 -3.655 1.00 91.12 252 GLU A CA 1
ATOM 2030 C C . GLU A 1 252 ? 20.317 0.941 -3.451 1.00 91.12 252 GLU A C 1
ATOM 2032 O O . GLU A 1 252 ? 19.670 0.926 -2.405 1.00 91.12 252 GLU A O 1
ATOM 2037 N N . GLU A 1 253 ? 20.140 0.001 -4.384 1.00 89.56 253 GLU A N 1
ATOM 2038 C CA . GLU A 1 253 ? 19.171 -1.096 -4.259 1.00 89.56 253 GLU A CA 1
ATOM 2039 C C . GLU A 1 253 ? 19.427 -1.961 -3.017 1.00 89.56 253 GLU A C 1
ATOM 2041 O O . GLU A 1 253 ? 18.489 -2.324 -2.302 1.00 89.56 253 GLU A O 1
ATOM 2046 N N . LYS A 1 254 ? 20.698 -2.263 -2.714 1.00 93.25 254 LYS A N 1
ATOM 2047 C CA . LYS A 1 254 ? 21.068 -3.005 -1.499 1.00 93.25 254 LYS A CA 1
ATOM 2048 C C . LYS A 1 254 ? 20.750 -2.216 -0.231 1.00 93.25 254 LYS A C 1
ATOM 2050 O O . LYS A 1 254 ? 20.285 -2.811 0.740 1.00 93.25 254 LYS A O 1
ATOM 2055 N N . LEU A 1 255 ? 20.985 -0.904 -0.223 1.00 93.56 255 LEU A N 1
ATOM 2056 C CA . LEU A 1 255 ? 20.643 -0.042 0.911 1.00 93.56 255 LEU A CA 1
ATOM 2057 C C . LEU A 1 255 ? 19.130 -0.020 1.152 1.00 93.56 255 LEU A C 1
ATOM 2059 O O . LEU A 1 255 ? 18.697 -0.263 2.280 1.00 93.56 255 LEU A O 1
ATOM 2063 N N . ILE A 1 256 ? 18.335 0.145 0.090 1.00 92.81 256 ILE A N 1
ATOM 2064 C CA . ILE A 1 256 ? 16.866 0.087 0.150 1.00 92.81 256 ILE A CA 1
ATOM 2065 C C . ILE A 1 256 ? 16.400 -1.276 0.680 1.00 92.81 256 ILE A C 1
ATOM 2067 O O . ILE A 1 256 ? 15.489 -1.355 1.505 1.00 92.81 256 ILE A O 1
ATOM 2071 N N . GLN A 1 257 ? 17.028 -2.372 0.247 1.00 90.62 257 GLN A N 1
ATOM 2072 C CA . GLN A 1 257 ? 16.683 -3.715 0.711 1.00 90.62 257 GLN A CA 1
ATOM 2073 C C . GLN A 1 257 ? 16.979 -3.906 2.207 1.00 90.62 257 GLN A C 1
ATOM 2075 O O . GLN A 1 257 ? 16.139 -4.434 2.938 1.00 90.62 257 GLN A O 1
ATOM 2080 N N . ILE A 1 258 ? 18.133 -3.428 2.680 1.00 92.19 258 ILE A N 1
ATOM 2081 C CA . ILE A 1 258 ? 18.498 -3.452 4.104 1.00 92.19 258 ILE A CA 1
ATOM 2082 C C . ILE A 1 258 ? 17.503 -2.631 4.933 1.00 92.19 258 ILE A C 1
ATOM 2084 O O . ILE A 1 258 ? 17.127 -3.037 6.036 1.00 92.19 258 ILE A O 1
ATOM 2088 N N . GLU A 1 259 ? 17.068 -1.479 4.428 1.00 93.12 259 GLU A N 1
ATOM 2089 C CA . GLU A 1 259 ? 16.097 -0.626 5.109 1.00 93.12 259 GLU A CA 1
ATOM 2090 C C . GLU A 1 259 ? 14.720 -1.295 5.203 1.00 93.12 259 GLU A C 1
ATOM 2092 O O . GLU A 1 259 ? 14.178 -1.418 6.306 1.00 93.12 259 GLU A O 1
ATOM 2097 N N . ARG A 1 260 ? 14.231 -1.880 4.101 1.00 90.38 260 ARG A N 1
ATOM 2098 C CA . ARG A 1 260 ? 13.001 -2.693 4.090 1.00 90.38 260 ARG A CA 1
ATOM 2099 C C . ARG A 1 260 ? 13.067 -3.865 5.068 1.00 90.38 260 ARG A C 1
ATOM 2101 O O . ARG A 1 260 ? 12.094 -4.143 5.766 1.00 90.38 260 ARG A O 1
ATOM 2108 N N . GLU A 1 261 ? 14.206 -4.550 5.173 1.00 91.19 261 GLU A N 1
ATOM 2109 C CA . GLU A 1 261 ? 14.378 -5.631 6.151 1.00 91.19 261 GLU A CA 1
ATOM 2110 C C . GLU A 1 261 ? 14.337 -5.132 7.600 1.00 91.19 261 GLU A C 1
ATOM 2112 O O . GLU A 1 261 ? 13.768 -5.799 8.472 1.00 91.19 261 GLU A O 1
ATOM 2117 N N . LYS A 1 262 ? 14.924 -3.962 7.884 1.00 94.25 262 LYS A N 1
ATOM 2118 C CA . LYS A 1 262 ? 14.850 -3.335 9.213 1.00 94.25 262 LYS A CA 1
ATOM 2119 C C . LYS A 1 262 ? 13.411 -2.959 9.558 1.00 94.25 262 LYS A C 1
ATOM 2121 O O . LYS A 1 262 ? 12.977 -3.216 10.682 1.00 94.25 262 LYS A O 1
ATOM 2126 N N . GLU A 1 263 ? 12.666 -2.390 8.617 1.00 91.38 263 GLU A N 1
ATOM 2127 C CA . GLU A 1 263 ? 11.247 -2.068 8.793 1.00 91.38 263 GLU A CA 1
ATOM 2128 C C . GLU A 1 263 ? 10.399 -3.317 9.010 1.00 91.38 263 GLU A C 1
ATOM 2130 O O . GLU A 1 263 ? 9.612 -3.370 9.955 1.00 91.38 263 GLU A O 1
ATOM 2135 N N . TRP A 1 264 ? 10.618 -4.364 8.215 1.00 87.69 264 TRP A N 1
ATOM 2136 C CA . TRP A 1 264 ? 9.934 -5.642 8.378 1.00 87.69 264 TRP A CA 1
ATOM 2137 C C . TRP A 1 264 ? 10.206 -6.272 9.746 1.00 87.69 264 TRP A C 1
ATOM 2139 O O . TRP A 1 264 ? 9.279 -6.729 10.415 1.00 87.69 264 TRP A O 1
ATOM 2149 N N . LYS A 1 265 ? 11.457 -6.238 10.225 1.00 90.69 265 LYS A N 1
ATOM 2150 C CA . LYS A 1 265 ? 11.811 -6.699 11.579 1.00 90.69 265 LYS A CA 1
ATOM 2151 C C . LYS A 1 265 ? 11.120 -5.873 12.667 1.00 90.69 265 LYS A C 1
ATOM 2153 O O . LYS A 1 265 ? 10.630 -6.455 13.635 1.00 90.69 265 LYS A O 1
ATOM 2158 N N . LYS A 1 266 ? 11.031 -4.545 12.507 1.00 89.94 266 LYS A N 1
ATOM 2159 C CA . LYS A 1 266 ? 10.260 -3.666 13.409 1.00 89.94 266 LYS A CA 1
ATOM 2160 C C . LYS A 1 266 ? 8.762 -3.991 13.374 1.00 89.94 266 LYS A C 1
ATOM 2162 O O . LYS A 1 266 ? 8.103 -3.952 14.408 1.00 89.94 266 LYS A O 1
ATOM 2167 N N . LEU A 1 267 ? 8.210 -4.321 12.208 1.00 84.50 267 LEU A N 1
ATOM 2168 C CA . LEU A 1 267 ? 6.808 -4.712 12.069 1.00 84.50 267 LEU A CA 1
ATOM 2169 C C . LEU A 1 267 ? 6.550 -6.066 12.738 1.00 84.50 267 LEU A C 1
ATOM 2171 O O . LEU A 1 267 ? 5.593 -6.215 13.490 1.00 84.50 267 LEU A O 1
ATOM 2175 N N . GLN A 1 268 ? 7.443 -7.036 12.538 1.00 83.31 268 GLN A N 1
ATOM 2176 C CA . GLN A 1 268 ? 7.361 -8.340 13.190 1.00 83.31 268 GLN A CA 1
ATOM 2177 C C . GLN A 1 268 ? 7.462 -8.241 14.711 1.00 83.31 268 GLN A C 1
ATOM 2179 O O . GLN A 1 268 ? 6.737 -8.953 15.402 1.00 83.31 268 GLN A O 1
ATOM 2184 N N . SER A 1 269 ? 8.336 -7.387 15.254 1.00 84.25 269 SER A N 1
ATOM 2185 C CA . SER A 1 269 ? 8.402 -7.187 16.704 1.00 84.25 269 SER A CA 1
ATOM 2186 C C . SER A 1 269 ? 7.128 -6.529 17.236 1.00 84.25 269 SER A C 1
ATOM 2188 O O . SER A 1 269 ? 6.614 -6.970 18.260 1.00 84.25 269 SER A O 1
ATOM 2190 N N . LYS A 1 270 ? 6.545 -5.566 16.506 1.00 81.81 270 LYS A N 1
ATOM 2191 C CA . LYS A 1 270 ? 5.222 -5.008 16.832 1.00 81.81 270 LYS A CA 1
ATOM 2192 C C . LYS A 1 270 ? 4.136 -6.088 16.834 1.00 81.81 270 LYS A C 1
ATOM 2194 O O . LYS A 1 270 ? 3.412 -6.183 17.814 1.00 81.81 270 LYS A O 1
ATOM 2199 N N . ILE A 1 271 ? 4.076 -6.942 15.809 1.00 77.19 271 ILE A N 1
ATOM 2200 C CA . ILE A 1 271 ? 3.090 -8.035 15.708 1.00 77.19 271 ILE A CA 1
ATOM 2201 C C . ILE A 1 271 ? 3.272 -9.071 16.830 1.00 77.19 271 ILE A C 1
ATOM 2203 O O . ILE A 1 271 ? 2.290 -9.550 17.389 1.00 77.19 271 ILE A O 1
ATOM 2207 N N . LYS A 1 272 ? 4.515 -9.413 17.193 1.00 75.94 272 LYS A N 1
ATOM 2208 C CA . LYS A 1 272 ? 4.796 -10.328 18.315 1.00 75.94 272 LYS A CA 1
ATOM 2209 C C . LYS A 1 272 ? 4.418 -9.729 19.671 1.00 75.94 272 LYS A C 1
ATOM 2211 O O . LYS A 1 272 ? 4.033 -10.475 20.563 1.00 75.94 272 LYS A O 1
ATOM 2216 N N . ASN A 1 273 ? 4.534 -8.410 19.820 1.00 72.75 273 ASN A N 1
ATOM 2217 C CA . ASN A 1 273 ? 4.216 -7.708 21.064 1.00 72.75 273 ASN A CA 1
ATOM 2218 C C . ASN A 1 273 ? 2.727 -7.354 21.186 1.00 72.75 273 ASN A C 1
ATOM 2220 O O . ASN A 1 273 ? 2.242 -7.116 22.291 1.00 72.75 273 ASN A O 1
ATOM 2224 N N . THR A 1 274 ? 1.978 -7.312 20.082 1.00 72.19 274 THR A N 1
ATOM 2225 C CA . THR A 1 274 ? 0.524 -7.188 20.145 1.00 72.19 274 THR A CA 1
ATOM 2226 C C . THR A 1 274 ? -0.074 -8.517 20.590 1.00 72.19 274 THR A C 1
ATOM 2228 O O . THR A 1 274 ? -0.153 -9.453 19.798 1.00 72.19 274 THR A O 1
ATOM 2231 N N . LYS A 1 275 ? -0.521 -8.582 21.851 1.00 75.44 275 LYS A N 1
ATOM 2232 C CA . LYS A 1 275 ? -1.408 -9.649 22.337 1.00 75.44 275 LYS A CA 1
ATOM 2233 C C . LYS A 1 275 ? -2.565 -9.847 21.362 1.00 75.44 275 LYS A C 1
ATOM 2235 O O . LYS A 1 275 ? -3.110 -8.865 20.836 1.00 75.44 275 LYS A O 1
ATOM 2240 N N . TYR A 1 276 ? -2.923 -11.103 21.110 1.00 78.62 276 TYR A N 1
ATOM 2241 C CA . TYR A 1 276 ? -4.002 -11.425 20.181 1.00 78.62 276 TYR A CA 1
ATOM 2242 C C . TYR A 1 276 ? -5.315 -10.794 20.666 1.00 78.62 276 TYR A C 1
ATOM 2244 O O . TYR A 1 276 ? -5.552 -10.675 21.863 1.00 78.62 276 TYR A O 1
ATOM 2252 N N . MET A 1 277 ? -6.201 -10.424 19.736 1.00 70.38 277 MET A N 1
ATOM 2253 C CA . MET A 1 277 ? -7.513 -9.832 20.055 1.00 70.38 277 MET A CA 1
ATOM 2254 C C . MET A 1 277 ? -8.297 -10.630 21.111 1.00 70.38 277 MET A C 1
ATOM 2256 O O . MET A 1 277 ? -8.929 -10.036 21.975 1.00 70.38 277 MET A O 1
ATOM 2260 N N . HIS A 1 278 ? -8.213 -11.965 21.082 1.00 75.62 278 HIS A N 1
ATOM 2261 C CA . HIS A 1 278 ? -8.872 -12.812 22.078 1.00 75.62 278 HIS A CA 1
ATOM 2262 C C . HIS A 1 278 ? -8.291 -12.643 23.492 1.00 75.62 278 HIS A C 1
ATOM 2264 O O . HIS A 1 278 ? -9.059 -12.600 24.441 1.00 75.62 278 HIS A O 1
ATOM 2270 N N . GLU A 1 279 ? -6.970 -12.482 23.631 1.00 84.31 279 GLU A N 1
ATOM 2271 C CA . GLU A 1 279 ? -6.317 -12.254 24.928 1.00 84.31 279 GLU A CA 1
ATOM 2272 C C . GLU A 1 279 ? -6.731 -10.897 25.501 1.00 84.31 279 GLU A C 1
ATOM 2274 O O . GLU A 1 279 ? -6.984 -10.785 26.693 1.00 84.31 279 GLU A O 1
ATOM 2279 N N . LYS A 1 280 ? -6.868 -9.874 24.645 1.00 83.44 280 LYS A N 1
ATOM 2280 C CA . LYS A 1 280 ? -7.374 -8.560 25.069 1.00 83.44 280 LYS A CA 1
ATOM 2281 C C . LYS A 1 280 ? -8.824 -8.629 25.543 1.00 83.44 280 LYS A C 1
ATOM 2283 O O . LYS A 1 280 ? -9.132 -8.094 26.599 1.00 83.44 280 LYS A O 1
ATOM 2288 N N . LEU A 1 281 ? -9.691 -9.311 24.792 1.00 84.88 281 LEU A N 1
ATOM 2289 C CA . LEU A 1 281 ? -11.091 -9.509 25.179 1.00 84.88 281 LEU A CA 1
ATOM 2290 C C . LEU A 1 281 ? -11.217 -10.313 26.479 1.00 84.88 281 LEU A C 1
ATOM 2292 O O . LEU A 1 281 ? -12.091 -10.032 27.294 1.00 84.88 281 LEU A O 1
ATOM 2296 N N . GLU A 1 282 ? -10.349 -11.303 26.688 1.00 86.38 282 GLU A N 1
ATOM 2297 C CA . GLU A 1 282 ? -10.331 -12.095 27.915 1.00 86.38 282 GLU A CA 1
ATOM 2298 C C . GLU A 1 282 ? -9.830 -11.277 29.114 1.00 86.38 282 GLU A C 1
ATOM 2300 O O . GLU A 1 282 ? -10.435 -11.343 30.182 1.00 86.38 282 GLU A O 1
ATOM 2305 N N . GLU A 1 283 ? -8.795 -10.451 28.938 1.00 89.12 283 GLU A N 1
ATOM 2306 C CA . GLU A 1 283 ? -8.316 -9.518 29.967 1.00 89.12 283 GLU A CA 1
ATOM 2307 C C . GLU A 1 283 ? -9.375 -8.468 30.321 1.00 89.12 283 GLU A C 1
ATOM 2309 O O . GLU A 1 283 ? -9.635 -8.240 31.503 1.00 89.12 283 GLU A O 1
ATOM 2314 N N . GLU A 1 284 ? -10.046 -7.884 29.326 1.00 90.62 284 GLU A N 1
ATOM 2315 C CA . GLU A 1 284 ? -11.160 -6.956 29.548 1.00 90.62 284 GLU A CA 1
ATOM 2316 C C . GLU A 1 284 ? -12.330 -7.635 30.259 1.00 90.62 284 GLU A C 1
ATOM 2318 O O . GLU A 1 284 ? -12.893 -7.069 31.194 1.00 90.62 284 GLU A O 1
ATOM 2323 N N . TYR A 1 285 ? -12.689 -8.860 29.875 1.00 94.00 285 TYR A N 1
ATOM 2324 C CA . TYR A 1 285 ? -13.731 -9.619 30.562 1.00 94.00 285 TYR A CA 1
ATOM 2325 C C . TYR A 1 285 ? -13.342 -9.924 32.016 1.00 94.00 285 TYR A C 1
ATOM 2327 O O . TYR A 1 285 ? -14.156 -9.768 32.931 1.00 94.00 285 TYR A O 1
ATOM 2335 N N . GLN A 1 286 ? -12.089 -10.314 32.259 1.00 91.56 286 GLN A N 1
ATOM 2336 C CA . GLN A 1 286 ? -11.584 -10.560 33.607 1.00 91.56 286 GLN A CA 1
ATOM 2337 C C . GLN A 1 286 ? -11.608 -9.286 34.464 1.00 91.56 286 GLN A C 1
ATOM 2339 O O . GLN A 1 286 ? -12.068 -9.337 35.605 1.00 91.56 286 GLN A O 1
ATOM 2344 N N . GLN A 1 287 ? -11.164 -8.148 33.927 1.00 90.25 287 GLN A N 1
ATOM 2345 C CA . GLN A 1 287 ? -11.107 -6.880 34.660 1.00 90.25 287 GLN A CA 1
ATOM 2346 C C . GLN A 1 287 ? -12.478 -6.232 34.863 1.00 90.25 287 GLN A C 1
ATOM 2348 O O . GLN A 1 287 ? -12.757 -5.754 35.957 1.00 90.25 287 GLN A O 1
ATOM 2353 N N . ASN A 1 288 ? -13.335 -6.223 33.841 1.00 90.94 288 ASN A N 1
ATOM 2354 C CA . ASN A 1 288 ? -14.578 -5.446 33.857 1.00 90.94 288 ASN A CA 1
ATOM 2355 C C . ASN A 1 288 ? -15.795 -6.252 34.312 1.00 90.94 288 ASN A C 1
ATOM 2357 O O . ASN A 1 288 ? -16.760 -5.670 34.804 1.00 90.94 288 ASN A O 1
ATOM 2361 N N . VAL A 1 289 ? -15.780 -7.577 34.145 1.00 89.81 289 VAL A N 1
ATOM 2362 C CA . VAL A 1 289 ? -16.922 -8.436 34.495 1.00 89.81 289 VAL A CA 1
ATOM 2363 C C . VAL A 1 289 ? -16.577 -9.321 35.684 1.00 89.81 289 VAL A C 1
ATOM 2365 O O . VAL A 1 289 ? -17.223 -9.237 36.729 1.00 89.81 289 VAL A O 1
ATOM 2368 N N . LEU A 1 290 ? -15.527 -10.137 35.564 1.00 90.50 290 LEU A N 1
ATOM 2369 C CA . LEU A 1 290 ? -15.227 -11.165 36.561 1.00 90.50 290 LEU A CA 1
ATOM 2370 C C . LEU A 1 290 ? -14.785 -10.568 37.906 1.00 90.50 290 LEU A C 1
ATOM 2372 O O . LEU A 1 290 ? -15.282 -10.984 38.954 1.00 90.50 290 LEU A O 1
ATOM 2376 N N . MET A 1 291 ? -13.869 -9.597 37.891 1.00 91.25 291 MET A N 1
ATOM 2377 C CA . MET A 1 291 ? -13.353 -8.959 39.106 1.00 91.25 291 MET A CA 1
ATOM 2378 C C . MET A 1 291 ? -14.443 -8.195 39.884 1.00 91.25 291 MET A C 1
ATOM 2380 O O . MET A 1 291 ? -14.596 -8.471 41.077 1.00 91.25 291 MET A O 1
ATOM 2384 N N . PRO A 1 292 ? -15.277 -7.341 39.257 1.00 93.69 292 PRO A N 1
ATOM 2385 C CA . PRO A 1 292 ? -16.360 -6.654 39.960 1.00 93.69 292 PRO A CA 1
ATOM 2386 C C . PRO A 1 292 ? -17.423 -7.604 40.515 1.00 93.69 292 PRO A C 1
ATOM 2388 O O . PRO A 1 292 ? -17.950 -7.376 41.603 1.00 93.69 292 PRO A O 1
ATOM 2391 N N . GLU A 1 293 ? -17.745 -8.696 39.816 1.00 90.81 293 GLU A N 1
ATOM 2392 C CA . GLU A 1 293 ? -18.661 -9.711 40.349 1.00 90.81 293 GLU A CA 1
ATOM 2393 C C . GLU A 1 293 ? -18.080 -10.452 41.557 1.00 90.81 293 GLU A C 1
ATOM 2395 O O . GLU A 1 293 ? -18.801 -10.740 42.519 1.00 90.81 293 GLU A O 1
ATOM 2400 N N . LEU A 1 294 ? -16.781 -10.761 41.532 1.00 91.88 294 LEU A N 1
ATOM 2401 C CA . LEU A 1 294 ? -16.088 -11.366 42.667 1.00 91.88 294 LEU A CA 1
ATOM 2402 C C . LEU A 1 294 ? -16.021 -10.411 43.858 1.00 91.88 294 LEU A C 1
ATOM 2404 O O . LEU A 1 294 ? -16.234 -10.851 44.988 1.00 91.88 294 LEU A O 1
ATOM 2408 N N . GLU A 1 295 ? -15.786 -9.122 43.626 1.00 91.62 295 GLU A N 1
ATOM 2409 C CA . GLU A 1 295 ? -15.835 -8.097 44.669 1.00 91.62 295 GLU A CA 1
ATOM 2410 C C . GLU A 1 295 ? -17.235 -7.954 45.263 1.00 91.62 295 GLU A C 1
ATOM 2412 O O . GLU A 1 295 ? -17.368 -7.979 46.486 1.00 91.62 295 GLU A O 1
ATOM 2417 N N . LYS A 1 296 ? -18.288 -7.916 44.436 1.00 93.44 296 LYS A N 1
ATOM 2418 C CA . LYS A 1 296 ? -19.682 -7.923 44.911 1.00 93.44 296 LYS A CA 1
ATOM 2419 C C . LYS A 1 296 ? -19.970 -9.139 45.784 1.00 93.44 296 LYS A C 1
ATOM 2421 O O . LYS A 1 296 ? -20.429 -8.981 46.908 1.00 93.44 296 LYS A O 1
ATOM 2426 N N . LYS A 1 297 ? -19.613 -10.345 45.335 1.00 91.50 297 LYS A N 1
ATOM 2427 C CA . LYS A 1 297 ? -19.790 -11.572 46.133 1.00 91.50 297 LYS A CA 1
ATOM 2428 C C . LYS A 1 297 ? -18.968 -11.566 47.417 1.00 91.50 297 LYS A C 1
ATOM 2430 O O . LYS A 1 297 ? -19.425 -12.067 48.443 1.00 91.50 297 LYS A O 1
ATOM 2435 N N . LYS A 1 298 ? -17.749 -11.026 47.381 1.00 94.56 298 LYS A N 1
ATOM 2436 C CA . LYS A 1 298 ? -16.900 -10.883 48.567 1.00 94.56 298 LYS A CA 1
ATOM 2437 C C . LYS A 1 298 ? -17.525 -9.909 49.563 1.00 94.56 298 LYS A C 1
ATOM 2439 O O . LYS A 1 298 ? -17.511 -10.207 50.755 1.00 94.56 298 LYS A O 1
ATOM 2444 N N . ASN A 1 299 ? -18.103 -8.812 49.085 1.00 92.50 299 ASN A N 1
ATOM 2445 C CA . ASN A 1 299 ? -18.824 -7.844 49.904 1.00 92.50 299 ASN A CA 1
ATOM 2446 C C . ASN A 1 299 ? -20.108 -8.449 50.474 1.00 92.50 299 ASN A C 1
ATOM 2448 O O . ASN A 1 299 ? -20.276 -8.407 51.682 1.00 92.50 299 ASN A O 1
ATOM 2452 N N . GLU A 1 300 ? -20.926 -9.140 49.679 1.00 91.94 300 GLU A N 1
ATOM 2453 C CA . GLU A 1 300 ? -22.112 -9.862 50.169 1.00 91.94 300 GLU A CA 1
ATOM 2454 C C . GLU A 1 300 ? -21.755 -10.907 51.237 1.00 91.94 300 GLU A C 1
ATOM 2456 O O . GLU A 1 300 ? -22.457 -11.077 52.232 1.00 91.94 300 GLU A O 1
ATOM 2461 N N . LEU A 1 301 ? -20.656 -11.645 51.050 1.00 90.44 301 LEU A N 1
ATOM 2462 C CA . LEU A 1 301 ? -20.175 -12.604 52.045 1.00 90.44 301 LEU A CA 1
ATOM 2463 C C . LEU A 1 301 ? -19.635 -11.912 53.293 1.00 90.44 301 LEU A C 1
ATOM 2465 O O . LEU A 1 301 ? -19.784 -12.453 54.387 1.00 90.44 301 LEU A O 1
ATOM 2469 N N . LYS A 1 302 ? -18.994 -10.753 53.140 1.00 92.06 302 LYS A N 1
ATOM 2470 C CA . LYS A 1 302 ? -18.534 -9.930 54.256 1.00 92.06 302 LYS A CA 1
ATOM 2471 C C . LYS A 1 302 ? -19.728 -9.389 55.040 1.00 92.06 302 LYS A C 1
ATOM 2473 O O . LYS A 1 302 ? -19.768 -9.615 56.237 1.00 92.06 302 LYS A O 1
ATOM 2478 N N . GLU A 1 303 ? -20.729 -8.823 54.375 1.00 90.69 303 GLU A N 1
ATOM 2479 C CA . GLU A 1 303 ? -21.989 -8.375 54.975 1.00 90.69 303 GLU A CA 1
ATOM 2480 C C . GLU A 1 303 ? -22.714 -9.518 55.680 1.00 90.69 303 GLU A C 1
ATOM 2482 O O . GLU A 1 303 ? -23.142 -9.357 56.813 1.00 90.69 303 GLU A O 1
ATOM 2487 N N . LYS A 1 304 ? -22.791 -10.710 55.073 1.00 89.12 304 LYS A N 1
ATOM 2488 C CA . LYS A 1 304 ? -23.349 -11.894 55.746 1.00 89.12 304 LYS A CA 1
ATOM 2489 C C . LYS A 1 304 ? -22.535 -12.281 56.973 1.00 89.12 304 LYS A C 1
ATOM 2491 O O . LYS A 1 304 ? -23.111 -12.590 58.008 1.00 89.12 304 LYS A O 1
ATOM 2496 N N . ARG A 1 305 ? -21.203 -12.286 56.879 1.00 89.38 305 ARG A N 1
ATOM 2497 C CA . ARG A 1 305 ? -20.342 -12.561 58.038 1.00 89.38 305 ARG A CA 1
ATOM 2498 C C . ARG A 1 305 ? -20.556 -11.529 59.132 1.00 89.38 305 ARG A C 1
ATOM 2500 O O . ARG A 1 305 ? -20.649 -11.934 60.276 1.00 89.38 305 ARG A O 1
ATOM 2507 N N . ASP A 1 306 ? -20.646 -10.253 58.781 1.00 84.62 306 ASP A N 1
ATOM 2508 C CA . ASP A 1 306 ? -20.859 -9.154 59.717 1.00 84.62 306 ASP A CA 1
ATOM 2509 C C . ASP A 1 306 ? -22.266 -9.209 60.333 1.00 84.62 306 ASP A C 1
ATOM 2511 O O . ASP A 1 306 ? -22.408 -9.020 61.532 1.00 84.62 306 ASP A O 1
ATOM 2515 N N . PHE A 1 307 ? -23.286 -9.598 59.567 1.00 85.94 307 PHE A N 1
ATOM 2516 C CA . PHE A 1 307 ? -24.654 -9.802 60.052 1.00 85.94 307 PHE A CA 1
ATOM 2517 C C . PHE A 1 307 ? -24.773 -10.978 61.032 1.00 85.94 307 PHE A C 1
ATOM 2519 O O . PHE A 1 307 ? -25.538 -10.919 61.989 1.00 85.94 307 PHE A O 1
ATOM 2526 N N . TYR A 1 308 ? -24.023 -12.057 60.796 1.00 85.06 308 TYR A N 1
ATOM 2527 C CA . TYR A 1 308 ? -23.983 -13.224 61.682 1.00 85.06 308 TYR A CA 1
ATOM 2528 C C . TYR A 1 308 ? -22.847 -13.168 62.710 1.00 85.06 308 TYR A C 1
ATOM 2530 O O . TYR A 1 308 ? -22.644 -14.148 63.434 1.00 85.06 308 TYR A O 1
ATOM 2538 N N . LYS A 1 309 ? -22.092 -12.063 62.796 1.00 84.12 309 LYS A N 1
ATOM 2539 C CA . LYS A 1 309 ? -21.177 -11.871 63.920 1.00 84.12 309 LYS A CA 1
ATOM 2540 C C . LYS A 1 309 ? -22.033 -11.769 65.179 1.00 84.12 309 LYS A C 1
ATOM 2542 O O . LYS A 1 309 ? -22.991 -10.996 65.190 1.00 84.12 309 LYS A O 1
ATOM 2547 N N . PRO A 1 310 ? -21.727 -12.553 66.225 1.00 86.38 310 PRO A N 1
ATOM 2548 C CA . PRO A 1 310 ? -22.351 -12.353 67.519 1.00 86.38 310 PRO A CA 1
ATOM 2549 C C . PRO A 1 310 ? -22.173 -10.889 67.911 1.00 86.38 310 PRO A C 1
ATOM 2551 O O . PRO A 1 310 ? -21.040 -10.411 67.954 1.00 86.38 310 PRO A O 1
ATOM 2554 N N . ILE A 1 311 ? -23.291 -10.196 68.121 1.00 80.25 311 ILE A N 1
ATOM 2555 C CA . ILE A 1 311 ? -23.290 -8.786 68.504 1.00 80.25 311 ILE A CA 1
ATOM 2556 C C . ILE A 1 311 ? -22.510 -8.685 69.813 1.00 80.25 311 ILE A C 1
ATOM 2558 O O . ILE A 1 311 ? -22.831 -9.384 70.782 1.00 80.25 311 ILE A O 1
ATOM 2562 N N . ASP A 1 312 ? -21.459 -7.869 69.823 1.00 82.94 312 ASP A N 1
ATOM 2563 C CA . ASP A 1 312 ? -20.649 -7.706 71.019 1.00 82.94 312 ASP A CA 1
ATOM 2564 C C . ASP A 1 312 ? -21.463 -6.927 72.059 1.00 82.94 312 ASP A C 1
ATOM 2566 O O . ASP A 1 312 ? -22.161 -5.966 71.732 1.00 82.94 312 ASP A O 1
ATOM 2570 N N . ARG A 1 313 ? -21.405 -7.329 73.333 1.00 81.56 313 ARG A N 1
ATOM 2571 C CA . ARG A 1 313 ? -22.240 -6.702 74.379 1.00 81.56 313 ARG A CA 1
ATOM 2572 C C . ARG A 1 313 ? -21.965 -5.203 74.503 1.00 81.56 313 ARG A C 1
ATOM 2574 O O . ARG A 1 313 ? -22.883 -4.436 74.754 1.00 81.56 313 ARG A O 1
ATOM 2581 N N . LYS A 1 314 ? -20.724 -4.792 74.234 1.00 87.50 314 LYS A N 1
ATOM 2582 C CA . LYS A 1 314 ? -20.316 -3.384 74.209 1.00 87.50 314 LYS A CA 1
ATOM 2583 C C . LYS A 1 314 ? -21.019 -2.582 73.113 1.00 87.50 314 LYS A C 1
ATOM 2585 O O . LYS A 1 314 ? -21.401 -1.449 73.366 1.00 87.50 314 LYS A O 1
ATOM 2590 N N . GLU A 1 315 ? -21.232 -3.166 71.933 1.00 81.31 315 GLU A N 1
ATOM 2591 C CA . GLU A 1 315 ? -21.959 -2.502 70.842 1.00 81.31 315 GLU A CA 1
ATOM 2592 C C . GLU A 1 315 ? -23.438 -2.317 71.196 1.00 81.31 315 GLU A C 1
ATOM 2594 O O . GLU A 1 315 ? -24.029 -1.294 70.860 1.00 81.31 315 GLU A O 1
ATOM 2599 N N . ILE A 1 316 ? -24.034 -3.273 71.920 1.00 82.50 316 ILE A N 1
ATOM 2600 C CA . ILE A 1 316 ? -25.405 -3.145 72.438 1.00 82.50 316 ILE A CA 1
ATOM 2601 C C . ILE A 1 316 ? -25.484 -1.992 73.440 1.00 82.50 316 ILE A C 1
ATOM 2603 O O . ILE A 1 316 ? -26.378 -1.155 73.328 1.00 82.50 316 ILE A O 1
ATOM 2607 N N . ASP A 1 317 ? -24.537 -1.919 74.375 1.00 88.81 317 ASP A N 1
ATOM 2608 C CA . ASP A 1 317 ? -24.491 -0.862 75.388 1.00 88.81 317 ASP A CA 1
ATOM 2609 C C . ASP A 1 317 ? -24.255 0.522 74.753 1.00 88.81 317 ASP A C 1
ATOM 2611 O O . ASP A 1 317 ? -24.902 1.502 75.126 1.00 88.81 317 ASP A O 1
ATOM 2615 N N . GLU A 1 318 ? -23.375 0.618 73.751 1.00 89.19 318 GLU A N 1
ATOM 2616 C CA . GLU A 1 318 ? -23.136 1.849 72.987 1.00 89.19 318 GLU A CA 1
ATOM 2617 C C . GLU A 1 318 ? -24.361 2.266 72.171 1.00 89.19 318 GLU A C 1
ATOM 2619 O O . GLU A 1 318 ? -24.732 3.441 72.189 1.00 89.19 318 GLU A O 1
ATOM 2624 N N . PHE A 1 319 ? -25.029 1.326 71.494 1.00 85.88 319 PHE A N 1
ATOM 2625 C CA . PHE A 1 319 ? -26.246 1.612 70.734 1.00 85.88 319 PHE A CA 1
ATOM 2626 C C . PHE A 1 319 ? -27.387 2.047 71.654 1.00 85.88 319 PHE A C 1
ATOM 2628 O O . PHE A 1 319 ? -28.110 2.993 71.345 1.00 85.88 319 PHE A O 1
ATOM 2635 N N . GLN A 1 320 ? -27.525 1.404 72.814 1.00 89.19 320 GLN A N 1
ATOM 2636 C CA . GLN A 1 320 ? -28.481 1.808 73.835 1.00 89.19 320 GLN A CA 1
ATOM 2637 C C . GLN A 1 320 ? -28.167 3.216 74.349 1.00 89.19 320 GLN A C 1
ATOM 2639 O O . GLN A 1 320 ? -29.067 4.052 74.414 1.00 89.19 320 GLN A O 1
ATOM 2644 N N . LYS A 1 321 ? -26.896 3.522 74.624 1.00 92.12 321 LYS A N 1
ATOM 2645 C CA . LYS A 1 321 ? -26.470 4.856 75.054 1.00 92.12 321 LYS A CA 1
ATOM 2646 C C . LYS A 1 321 ? -26.732 5.917 73.983 1.00 92.12 321 LYS A C 1
ATOM 2648 O O . LYS A 1 321 ? -27.282 6.963 74.306 1.00 92.12 321 LYS A O 1
ATOM 2653 N N . GLN A 1 322 ? -26.427 5.643 72.713 1.00 87.50 322 GLN A N 1
ATOM 2654 C CA . GLN A 1 322 ? -26.736 6.541 71.592 1.00 87.50 322 GLN A CA 1
ATOM 2655 C C . GLN A 1 322 ? -28.242 6.721 71.390 1.00 87.50 322 GLN A C 1
ATOM 2657 O O . GLN A 1 322 ? -28.700 7.809 71.044 1.00 87.50 322 GLN A O 1
ATOM 2662 N N . TYR A 1 323 ? -29.033 5.668 71.585 1.00 90.75 323 TYR A N 1
ATOM 2663 C CA . TYR A 1 323 ? -30.487 5.742 71.511 1.00 90.75 323 TYR A CA 1
ATOM 2664 C C . TYR A 1 323 ? -31.057 6.587 72.656 1.00 90.75 323 TYR A C 1
ATOM 2666 O O . TYR A 1 323 ? -31.893 7.458 72.422 1.00 90.75 323 TYR A O 1
ATOM 2674 N N . GLU A 1 324 ? -30.561 6.397 73.879 1.00 90.12 324 GLU A N 1
ATOM 2675 C CA . GLU A 1 324 ? -30.903 7.212 75.046 1.00 90.12 324 GLU A CA 1
ATOM 2676 C C . GLU A 1 324 ? -30.462 8.672 74.877 1.00 90.12 324 GLU A C 1
ATOM 2678 O O . GLU A 1 324 ? -31.232 9.577 75.193 1.00 90.12 324 GLU A O 1
ATOM 2683 N N . GLU A 1 325 ? -29.266 8.923 74.342 1.00 89.44 325 GLU A N 1
ATOM 2684 C CA . GLU A 1 325 ? -28.768 10.262 74.006 1.00 89.44 325 GLU A CA 1
ATOM 2685 C C . GLU A 1 325 ? -29.624 10.914 72.919 1.00 89.44 325 GLU A C 1
ATOM 2687 O O . GLU A 1 325 ? -30.057 12.046 73.099 1.00 89.44 325 GLU A O 1
ATOM 2692 N N . ASN A 1 326 ? -29.977 10.202 71.846 1.00 84.75 326 ASN A N 1
ATOM 2693 C CA . ASN A 1 326 ? -30.883 10.715 70.816 1.00 84.75 326 ASN A CA 1
ATOM 2694 C C . ASN A 1 326 ? -32.289 10.987 71.362 1.00 84.75 326 ASN A C 1
ATOM 2696 O O . ASN A 1 326 ? -32.924 11.968 70.974 1.00 84.75 326 ASN A O 1
ATOM 2700 N N . ILE A 1 327 ? -32.795 10.152 72.272 1.00 87.88 327 ILE A N 1
ATOM 2701 C CA . ILE A 1 327 ? -34.061 10.411 72.964 1.00 87.88 327 ILE A CA 1
ATOM 2702 C C . ILE A 1 327 ? -33.949 11.664 73.828 1.00 87.88 327 ILE A C 1
ATOM 2704 O O . ILE A 1 327 ? -34.851 12.501 73.780 1.00 87.88 327 ILE A O 1
ATOM 2708 N N . LYS A 1 328 ? -32.866 11.815 74.598 1.00 90.12 328 LYS A N 1
ATOM 2709 C CA . LYS A 1 328 ? -32.612 13.004 75.422 1.00 90.12 328 LYS A CA 1
ATOM 2710 C C . LYS A 1 328 ? -32.527 14.252 74.559 1.00 90.12 328 LYS A C 1
ATOM 2712 O O . LYS A 1 328 ? -33.268 15.186 74.821 1.00 90.12 328 LYS A O 1
ATOM 2717 N N . LEU A 1 329 ? -31.754 14.219 73.479 1.00 87.69 329 LEU A N 1
ATOM 2718 C CA . LEU A 1 329 ? -31.569 15.336 72.559 1.00 87.69 329 LEU A CA 1
ATOM 2719 C C . LEU A 1 329 ? -32.883 15.713 71.866 1.00 87.69 329 LEU A C 1
ATOM 2721 O O . LEU A 1 329 ? -33.247 16.880 71.808 1.00 87.69 329 LEU A O 1
ATOM 2725 N N . LYS A 1 330 ? -33.677 14.725 71.437 1.00 86.50 330 LYS A N 1
ATOM 2726 C CA . LYS A 1 330 ? -35.016 14.957 70.875 1.00 86.50 330 LYS A CA 1
ATOM 2727 C C . LYS A 1 330 ? -36.002 15.487 71.920 1.00 86.50 330 LYS A C 1
ATOM 2729 O O . LYS A 1 330 ? -36.907 16.250 71.583 1.00 86.50 330 LYS A O 1
ATOM 2734 N N . ASN A 1 331 ? -35.869 15.082 73.180 1.00 85.38 331 ASN A N 1
ATOM 2735 C CA . ASN A 1 331 ? -36.691 15.585 74.280 1.00 85.38 331 ASN A CA 1
ATOM 2736 C C . ASN A 1 331 ? -36.282 17.000 74.700 1.00 85.38 331 ASN A C 1
ATOM 2738 O O . ASN A 1 331 ? -37.168 17.807 74.972 1.00 85.38 331 ASN A O 1
ATOM 2742 N N . GLU A 1 332 ? -34.990 17.311 74.698 1.00 84.06 332 GLU A N 1
ATOM 2743 C CA . GLU A 1 332 ? -34.434 18.648 74.901 1.00 84.06 332 GLU A CA 1
ATOM 2744 C C . GLU A 1 332 ? -34.827 19.572 73.759 1.00 84.06 332 GLU A C 1
ATOM 2746 O O . GLU A 1 332 ? -35.323 20.654 74.021 1.00 84.06 332 GLU A O 1
ATOM 2751 N N . GLU A 1 333 ? -34.756 19.130 72.505 1.00 83.44 333 GLU A N 1
ATOM 2752 C CA . GLU A 1 333 ? -35.226 19.909 71.359 1.00 83.44 333 GLU A CA 1
ATOM 2753 C C . GLU A 1 333 ? -36.738 20.168 71.451 1.00 83.44 333 GLU A C 1
ATOM 2755 O O . GLU A 1 333 ? -37.203 21.282 71.225 1.00 83.44 333 GLU A O 1
ATOM 2760 N N . LYS A 1 334 ? -37.536 19.169 71.856 1.00 81.00 334 LYS A N 1
ATOM 2761 C CA . LYS A 1 334 ? -38.971 19.357 72.146 1.00 81.00 334 LYS A CA 1
ATOM 2762 C C . LYS A 1 334 ? -39.220 20.270 73.342 1.00 81.00 334 LYS A C 1
ATOM 2764 O O . LYS A 1 334 ? -40.278 20.893 73.416 1.00 81.00 334 LYS A O 1
ATOM 2769 N N . ARG A 1 335 ? -38.325 20.289 74.327 1.00 79.88 335 ARG A N 1
ATOM 2770 C CA . ARG A 1 335 ? -38.424 21.152 75.503 1.00 79.88 335 ARG A CA 1
ATOM 2771 C C . ARG A 1 335 ? -38.054 22.583 75.133 1.00 79.88 335 ARG A C 1
ATOM 2773 O O . ARG A 1 335 ? -38.858 23.458 75.394 1.00 79.88 335 ARG A O 1
ATOM 2780 N N . HIS A 1 336 ? -36.963 22.784 74.406 1.00 82.44 336 HIS A N 1
ATOM 2781 C CA . HIS A 1 336 ? -36.532 24.065 73.865 1.00 82.44 336 HIS A CA 1
ATOM 2782 C C . HIS A 1 336 ? -37.567 24.639 72.899 1.00 82.44 336 HIS A C 1
ATOM 2784 O O . HIS A 1 336 ? -37.912 25.803 73.004 1.00 82.44 336 HIS A O 1
ATOM 2790 N N . LYS A 1 337 ? -38.150 23.828 72.005 1.00 81.31 337 LYS A N 1
ATOM 2791 C CA . LYS A 1 337 ? -39.268 24.271 71.152 1.00 81.31 337 LYS A CA 1
ATOM 2792 C C . LYS A 1 337 ? -40.495 24.656 71.969 1.00 81.31 337 LYS A C 1
ATOM 2794 O O . LYS A 1 337 ? -41.175 25.600 71.598 1.00 81.31 337 LYS A O 1
ATOM 2799 N N . ARG A 1 338 ? -40.784 23.953 73.070 1.00 74.56 338 ARG A N 1
ATOM 2800 C CA . ARG A 1 338 ? -41.871 24.333 73.985 1.00 74.56 338 ARG A CA 1
ATOM 2801 C C . ARG A 1 338 ? -41.553 25.622 74.730 1.00 74.56 338 ARG A C 1
ATOM 2803 O O . ARG A 1 338 ? -42.396 26.497 74.748 1.00 74.56 338 ARG A O 1
ATOM 2810 N N . GLU A 1 339 ? -40.365 25.756 75.302 1.00 74.69 339 GLU A N 1
ATOM 2811 C CA . GLU A 1 339 ? -39.916 26.948 76.030 1.00 74.69 339 GLU A CA 1
ATOM 2812 C C . GLU A 1 339 ? -39.844 28.172 75.111 1.00 74.69 339 GLU A C 1
ATOM 2814 O O . GLU A 1 339 ? -40.333 29.233 75.478 1.00 74.69 339 GLU A O 1
ATOM 2819 N N . GLN A 1 340 ? -39.346 28.009 73.886 1.00 75.88 340 GLN A N 1
ATOM 2820 C CA . GLN A 1 340 ? -39.355 29.038 72.850 1.00 75.88 340 GLN A CA 1
ATOM 2821 C C . GLN A 1 340 ? -40.786 29.403 72.447 1.00 75.88 340 GLN A C 1
ATOM 2823 O O . GLN A 1 340 ? -41.124 30.575 72.404 1.00 75.88 340 GLN A O 1
ATOM 2828 N N . TRP A 1 341 ? -41.664 28.417 72.259 1.00 72.19 341 TRP A N 1
ATOM 2829 C CA . TRP A 1 341 ? -43.079 28.665 71.986 1.00 72.19 341 TRP A CA 1
ATOM 2830 C C . TRP A 1 341 ? -43.793 29.373 73.153 1.00 72.19 341 TRP A C 1
ATOM 2832 O O . TRP A 1 341 ? -44.581 30.278 72.914 1.00 72.19 341 TRP A O 1
ATOM 2842 N N . TYR A 1 342 ? -43.485 29.036 74.411 1.00 65.25 342 TYR A N 1
ATOM 2843 C CA . TYR A 1 342 ? -44.004 29.737 75.595 1.00 65.25 342 TYR A CA 1
ATOM 2844 C C . TYR A 1 342 ? -43.431 31.157 75.736 1.00 65.25 342 TYR A C 1
ATOM 2846 O O . TYR A 1 342 ? -44.152 32.061 76.155 1.00 65.25 342 TYR A O 1
ATOM 2854 N N . SER A 1 343 ? -42.166 31.367 75.360 1.00 68.56 343 SER A N 1
ATOM 2855 C CA . SER A 1 343 ? -41.517 32.683 75.322 1.00 68.56 343 SER A CA 1
ATOM 2856 C C . SER A 1 343 ? -42.122 33.580 74.240 1.00 68.56 343 SER A C 1
ATOM 2858 O O . SER A 1 343 ? -42.450 34.733 74.509 1.00 68.56 343 SER A O 1
ATOM 2860 N N . ASP A 1 344 ? -42.323 33.045 73.036 1.00 64.06 344 ASP A N 1
ATOM 2861 C CA . ASP A 1 344 ? -42.839 33.785 71.879 1.00 64.06 344 ASP A CA 1
ATOM 2862 C C . ASP A 1 344 ? -44.330 34.143 72.021 1.00 64.06 344 ASP A C 1
ATOM 2864 O O . ASP A 1 344 ? -44.814 35.071 71.375 1.00 64.06 344 ASP A O 1
ATOM 2868 N N . ILE A 1 345 ? -45.070 33.432 72.877 1.00 56.69 345 ILE A N 1
ATOM 2869 C CA . ILE A 1 345 ? -46.516 33.620 73.071 1.00 56.69 345 ILE A CA 1
ATOM 2870 C C . ILE A 1 345 ? -46.862 34.553 74.245 1.00 56.69 345 ILE A C 1
ATOM 2872 O O . ILE A 1 345 ? -48.003 35.001 74.346 1.00 56.69 345 ILE A O 1
ATOM 2876 N N . GLY A 1 346 ? -45.889 34.933 75.079 1.00 51.31 346 GLY A N 1
ATOM 2877 C CA . GLY A 1 346 ? -46.114 35.815 76.228 1.00 51.31 346 GLY A CA 1
ATOM 2878 C C . GLY A 1 346 ? -46.736 35.056 77.404 1.00 51.31 346 GLY A C 1
ATOM 2879 O O . GLY A 1 346 ? -47.917 34.714 77.405 1.00 51.31 346 GLY A O 1
ATOM 2880 N N . GLY A 1 347 ? -45.913 34.793 78.418 1.00 55.44 347 GLY A N 1
ATOM 2881 C CA . GLY A 1 347 ? -46.120 33.775 79.452 1.00 55.44 347 GLY A CA 1
ATOM 2882 C C . GLY A 1 347 ? -47.306 33.900 80.415 1.00 55.44 347 GLY A C 1
ATOM 2883 O O . GLY A 1 347 ? -47.408 33.031 81.268 1.00 55.44 347 GLY A O 1
ATOM 2884 N N . ASP A 1 348 ? -48.217 34.870 80.291 1.00 52.66 348 ASP A N 1
ATOM 2885 C CA . ASP A 1 348 ? -49.229 35.103 81.340 1.00 52.66 348 ASP A CA 1
ATOM 2886 C C . ASP A 1 348 ? -50.704 35.074 80.897 1.00 52.66 348 ASP A C 1
ATOM 2888 O O . ASP A 1 348 ? -51.574 35.316 81.725 1.00 52.66 348 ASP A O 1
ATOM 2892 N N . ASN A 1 349 ? -51.051 34.735 79.643 1.00 54.50 349 ASN A N 1
ATOM 2893 C CA . ASN A 1 349 ? -52.473 34.684 79.225 1.00 54.50 349 ASN A CA 1
ATOM 2894 C C . ASN A 1 349 ? -52.825 33.602 78.178 1.00 54.50 349 ASN A C 1
ATOM 2896 O O . ASN A 1 349 ? -53.626 33.832 77.267 1.00 54.50 349 ASN A O 1
ATOM 2900 N N . PHE A 1 350 ? -52.254 32.398 78.288 1.00 53.94 350 PHE A N 1
ATOM 2901 C CA . PHE A 1 350 ? -52.549 31.310 77.349 1.00 53.94 350 PHE A CA 1
ATOM 2902 C C . PHE A 1 350 ? -53.679 30.386 77.828 1.00 53.94 350 PHE A C 1
ATOM 2904 O O . PHE A 1 350 ? -53.453 29.458 78.602 1.00 53.94 350 PHE A O 1
ATOM 2911 N N . ASP A 1 351 ? -54.896 30.609 77.325 1.00 55.53 351 ASP A N 1
ATOM 2912 C CA . ASP A 1 351 ? -56.038 29.707 77.512 1.00 55.53 351 ASP A CA 1
ATOM 2913 C C . ASP A 1 351 ? -56.083 28.659 76.369 1.00 55.53 351 ASP A C 1
ATOM 2915 O O . ASP A 1 351 ? -56.406 29.009 75.224 1.00 55.53 351 ASP A O 1
ATOM 2919 N N . PRO A 1 352 ? -55.757 27.372 76.621 1.00 57.94 352 PRO A N 1
ATOM 2920 C CA . PRO A 1 352 ? -55.642 26.339 75.585 1.00 57.94 352 PRO A CA 1
ATOM 2921 C C . PRO A 1 352 ? -56.958 26.034 74.849 1.00 57.94 352 PRO A C 1
ATOM 2923 O O . PRO A 1 352 ? -56.931 25.431 73.775 1.00 57.94 352 PRO A O 1
ATOM 2926 N N . ASN A 1 353 ? -58.108 26.488 75.357 1.00 59.47 353 ASN A N 1
ATOM 2927 C CA . ASN A 1 353 ? -59.385 26.362 74.650 1.00 59.47 353 ASN A CA 1
ATOM 2928 C C . ASN A 1 353 ? -59.596 27.419 73.554 1.00 59.47 353 ASN A C 1
ATOM 2930 O O . ASN A 1 353 ? -60.469 27.244 72.704 1.00 59.47 353 ASN A O 1
ATOM 2934 N N . ARG A 1 354 ? -58.788 28.487 73.516 1.00 55.22 354 ARG A N 1
ATOM 2935 C CA . ARG A 1 354 ? -58.951 29.594 72.557 1.00 55.22 354 ARG A CA 1
ATOM 2936 C C . ARG A 1 354 ? -58.217 29.380 71.225 1.00 55.22 354 ARG A C 1
ATOM 2938 O O . ARG A 1 354 ? -58.490 30.093 70.263 1.00 55.22 354 ARG A O 1
ATOM 2945 N N . LEU A 1 355 ? -57.327 28.383 71.146 1.00 54.00 355 LEU A N 1
ATOM 2946 C CA . LEU A 1 355 ? -56.490 28.091 69.969 1.00 54.00 355 LEU A CA 1
ATOM 2947 C C . LEU A 1 355 ? -56.930 26.897 69.118 1.00 54.00 355 LEU A C 1
ATOM 2949 O O . LEU A 1 355 ? -56.276 26.594 68.118 1.00 54.00 355 LEU A O 1
ATOM 2953 N N . LYS A 1 356 ? -58.093 26.302 69.412 1.00 55.12 356 LYS A N 1
ATOM 2954 C CA . LYS A 1 356 ? -58.844 25.499 68.432 1.00 55.12 356 LYS A CA 1
ATOM 2955 C C . LYS A 1 356 ? -59.424 26.417 67.356 1.00 55.12 356 LYS A C 1
ATOM 2957 O O . LYS A 1 356 ? -60.622 26.675 67.281 1.00 55.12 356 LYS A O 1
ATOM 2962 N N . THR A 1 357 ? -58.544 27.002 66.556 1.00 60.19 357 THR A N 1
ATOM 2963 C CA . THR A 1 357 ? -58.948 27.728 65.359 1.00 60.19 357 THR A CA 1
ATOM 2964 C C . THR A 1 357 ? -59.414 26.702 64.333 1.00 60.19 357 THR A C 1
ATOM 2966 O O . THR A 1 357 ? -58.810 25.641 64.194 1.00 60.19 357 THR A O 1
ATOM 2969 N N . LYS A 1 358 ? -60.461 27.026 63.565 1.00 67.31 358 LYS A N 1
ATOM 2970 C CA . LYS A 1 358 ? -60.975 26.166 62.477 1.00 67.31 358 LYS A CA 1
ATOM 2971 C C . LYS A 1 358 ? -59.886 25.714 61.488 1.00 67.31 358 LYS A C 1
ATOM 2973 O O . LYS A 1 358 ? -60.075 24.748 60.761 1.00 67.31 358 LYS A O 1
ATOM 2978 N N . ILE A 1 359 ? -58.759 26.425 61.447 1.00 64.00 359 ILE A N 1
ATOM 2979 C CA . ILE A 1 359 ? -57.585 26.104 60.634 1.00 64.00 359 ILE A CA 1
ATOM 2980 C C . ILE A 1 359 ? -56.877 24.848 61.160 1.00 64.00 359 ILE A C 1
ATOM 2982 O O . ILE A 1 359 ? -56.526 23.988 60.362 1.00 64.00 359 ILE A O 1
ATOM 2986 N N . TYR A 1 360 ? -56.709 24.703 62.478 1.00 71.88 360 TYR A N 1
ATOM 2987 C CA . TYR A 1 360 ? -56.069 23.526 63.072 1.00 71.88 360 TYR A CA 1
ATOM 2988 C C . TYR A 1 360 ? -56.882 22.251 62.823 1.00 71.88 360 TYR A C 1
ATOM 2990 O O . TYR A 1 360 ? -56.327 21.244 62.386 1.00 71.88 360 TYR A O 1
ATOM 2998 N N . ASP A 1 361 ? -58.203 22.321 63.007 1.00 75.31 361 ASP A N 1
ATOM 2999 C CA . ASP A 1 361 ? -59.097 21.193 62.723 1.00 75.31 361 ASP A CA 1
ATOM 3000 C C . ASP A 1 361 ? -59.036 20.801 61.239 1.00 75.31 361 ASP A C 1
ATOM 3002 O O . ASP A 1 361 ? -58.955 19.618 60.914 1.00 75.31 361 ASP A O 1
ATOM 3006 N N . LYS A 1 362 ? -58.961 21.791 60.338 1.00 78.38 362 LYS A N 1
ATOM 3007 C CA . LYS A 1 362 ? -58.833 21.558 58.895 1.00 78.38 362 LYS A CA 1
ATOM 3008 C C . LYS A 1 362 ? -57.508 20.886 58.512 1.00 78.38 362 LYS A C 1
ATOM 3010 O O . LYS A 1 362 ? -57.513 20.004 57.662 1.00 78.38 362 LYS A O 1
ATOM 3015 N N . VAL A 1 363 ? -56.393 21.262 59.144 1.00 77.44 363 VAL A N 1
ATOM 3016 C CA . VAL A 1 363 ? -55.076 20.638 58.900 1.00 77.44 363 VAL A CA 1
ATOM 3017 C C . VAL A 1 363 ? -55.048 19.196 59.412 1.00 77.44 363 VAL A C 1
ATOM 3019 O O . VAL A 1 363 ? -54.579 18.302 58.712 1.00 77.44 363 VAL A O 1
ATOM 3022 N N . MET A 1 364 ? -55.613 18.939 60.594 1.00 80.75 364 MET A N 1
ATOM 3023 C CA . MET A 1 364 ? -55.711 17.581 61.143 1.00 80.75 364 MET A CA 1
ATOM 3024 C C . MET A 1 364 ? -56.614 16.672 60.296 1.00 80.75 364 MET A C 1
ATOM 3026 O O . MET A 1 364 ? -56.336 15.480 60.146 1.00 80.75 364 MET A O 1
ATOM 3030 N N . GLU A 1 365 ? -57.689 17.220 59.727 1.00 83.69 365 GLU A N 1
ATOM 3031 C CA . GLU A 1 365 ? -58.586 16.492 58.828 1.00 83.69 365 GLU A CA 1
ATOM 3032 C C . GLU A 1 365 ? -57.930 16.209 57.463 1.00 83.69 365 GLU A C 1
ATOM 3034 O O . GLU A 1 365 ? -58.072 15.105 56.930 1.00 83.69 365 GLU A O 1
ATOM 3039 N N . GLU A 1 366 ? -57.135 17.145 56.934 1.00 81.81 366 GLU A N 1
ATOM 3040 C CA . GLU A 1 366 ? -56.354 16.964 55.704 1.00 81.81 366 GLU A CA 1
ATOM 3041 C C . GLU A 1 366 ? -55.255 15.900 55.861 1.00 81.81 366 GLU A C 1
ATOM 3043 O O . GLU A 1 366 ? -55.119 15.020 55.005 1.00 81.81 366 GLU A O 1
ATOM 3048 N N . ASP A 1 367 ? -54.520 15.905 56.976 1.00 75.44 367 ASP A N 1
ATOM 3049 C CA . ASP A 1 367 ? -53.502 14.889 57.272 1.00 75.44 367 ASP A CA 1
ATOM 3050 C C . ASP A 1 367 ? -54.113 13.489 57.402 1.00 75.44 367 ASP A C 1
ATOM 3052 O O . ASP A 1 367 ? -53.590 12.516 56.842 1.00 75.44 367 ASP A O 1
ATOM 3056 N N . LYS A 1 368 ? -55.269 13.387 58.068 1.00 87.38 368 LYS A N 1
ATOM 3057 C CA . LYS A 1 368 ? -56.019 12.132 58.170 1.00 87.38 368 LYS A CA 1
ATOM 3058 C C . LYS A 1 368 ? -56.513 11.660 56.797 1.00 87.38 368 LYS A C 1
ATOM 3060 O O . LYS A 1 368 ? -56.331 10.493 56.451 1.00 87.38 368 LYS A O 1
ATOM 3065 N N . GLY A 1 369 ? -57.045 12.565 55.972 1.00 86.25 369 GLY A N 1
ATOM 3066 C CA . GLY A 1 369 ? -57.463 12.261 54.600 1.00 86.25 369 GLY A CA 1
ATOM 3067 C C . GLY A 1 369 ? -56.306 11.788 53.709 1.00 86.25 369 GLY A C 1
ATOM 3068 O O . GLY A 1 369 ? -56.448 10.830 52.943 1.00 86.25 369 GLY A O 1
ATOM 3069 N N . ASN A 1 370 ? -55.128 12.397 53.851 1.00 84.75 370 ASN A N 1
ATOM 3070 C CA . ASN A 1 370 ? -53.919 11.997 53.134 1.00 84.75 370 ASN A CA 1
ATOM 3071 C C . ASN A 1 370 ? -53.423 10.608 53.556 1.00 84.75 370 ASN A C 1
ATOM 3073 O O . ASN A 1 370 ? -52.990 9.819 52.706 1.00 84.75 370 ASN A O 1
ATOM 3077 N N . GLN A 1 371 ? -53.502 10.283 54.847 1.00 82.25 371 GLN A N 1
ATOM 3078 C CA . GLN A 1 371 ? -53.149 8.965 55.364 1.00 82.25 371 GLN A CA 1
ATOM 3079 C C . GLN A 1 371 ? -54.103 7.882 54.835 1.00 82.25 371 GLN A C 1
ATOM 3081 O O . GLN A 1 371 ? -53.638 6.856 54.328 1.00 82.25 371 GLN A O 1
ATOM 3086 N N . ASP A 1 372 ? -55.411 8.140 54.838 1.00 85.06 372 ASP A N 1
ATOM 3087 C CA . ASP A 1 372 ? -56.418 7.216 54.302 1.00 85.06 372 ASP A CA 1
ATOM 3088 C C . ASP A 1 372 ? -56.253 6.996 52.789 1.00 85.06 372 ASP A C 1
ATOM 3090 O O . ASP A 1 372 ? -56.345 5.867 52.299 1.00 85.06 372 ASP A O 1
ATOM 3094 N N . MET A 1 373 ? -55.925 8.049 52.033 1.00 81.94 373 MET A N 1
ATOM 3095 C CA . MET A 1 373 ? -55.634 7.949 50.598 1.00 81.94 373 MET A CA 1
ATOM 3096 C C . MET A 1 373 ? -54.382 7.117 50.298 1.00 81.94 373 MET A C 1
ATOM 3098 O O . MET A 1 373 ? -54.357 6.370 49.314 1.00 81.94 373 MET A O 1
ATOM 3102 N N . ARG A 1 374 ? -53.335 7.217 51.128 1.00 77.75 374 ARG A N 1
ATOM 3103 C CA . ARG A 1 374 ? -52.133 6.376 50.994 1.00 77.75 374 ARG A CA 1
ATOM 3104 C C . ARG A 1 374 ? -52.452 4.910 51.279 1.00 77.75 374 ARG A C 1
ATOM 3106 O O . ARG A 1 374 ? -52.044 4.056 50.493 1.00 77.75 374 ARG A O 1
ATOM 3113 N N . SER A 1 375 ? -53.224 4.631 52.328 1.00 82.00 375 SER A N 1
ATOM 3114 C CA . SER A 1 375 ? -53.657 3.273 52.680 1.00 82.00 375 SER A CA 1
ATOM 3115 C C . SER A 1 375 ? -54.496 2.636 51.566 1.00 82.00 375 SER A C 1
ATOM 3117 O O . SER A 1 375 ? -54.169 1.540 51.112 1.00 82.00 375 SER A O 1
ATOM 3119 N N . LYS A 1 376 ? -55.480 3.365 51.017 1.00 91.62 376 LYS A N 1
ATOM 3120 C CA . LYS A 1 376 ? -56.296 2.897 49.879 1.00 91.62 376 LYS A CA 1
ATOM 3121 C C . LYS A 1 376 ? -55.461 2.585 48.634 1.00 91.62 376 LYS A C 1
ATOM 3123 O O . LYS A 1 376 ? -55.675 1.566 47.986 1.00 91.62 376 LYS A O 1
ATOM 3128 N N . LYS A 1 377 ? -54.463 3.418 48.305 1.00 87.12 377 LYS A N 1
ATOM 3129 C CA . LYS A 1 377 ? -53.561 3.162 47.162 1.00 87.12 377 LYS A CA 1
ATOM 3130 C C . LYS A 1 377 ? -52.726 1.891 47.337 1.00 87.12 377 LYS A C 1
ATOM 3132 O O . LYS A 1 377 ? -52.459 1.204 46.350 1.00 87.12 377 LYS A O 1
ATOM 3137 N N . ILE A 1 378 ? -52.285 1.596 48.561 1.00 86.00 378 ILE A N 1
ATOM 3138 C CA . ILE A 1 378 ? -51.525 0.375 48.865 1.00 86.00 378 ILE A CA 1
ATOM 3139 C C . ILE A 1 378 ? -52.430 -0.851 48.706 1.00 86.00 378 ILE A C 1
ATOM 3141 O O . ILE A 1 378 ? -52.040 -1.798 48.023 1.00 86.00 378 ILE A O 1
ATOM 3145 N N . GLU A 1 379 ? -53.647 -0.798 49.248 1.00 92.81 379 GLU A N 1
ATOM 3146 C CA . GLU A 1 379 ? -54.640 -1.876 49.155 1.00 92.81 379 GLU A CA 1
ATOM 3147 C C . GLU A 1 379 ? -55.077 -2.160 47.704 1.00 92.81 379 GLU A C 1
ATOM 3149 O O . GLU A 1 379 ? -55.165 -3.310 47.271 1.00 92.81 379 GLU A O 1
ATOM 3154 N N . ASP A 1 380 ? -55.259 -1.124 46.882 1.00 88.38 380 ASP A N 1
ATOM 3155 C CA . ASP A 1 380 ? -55.565 -1.308 45.460 1.00 88.38 380 ASP A CA 1
ATOM 3156 C C . ASP A 1 380 ? -54.416 -1.978 44.692 1.00 88.38 380 ASP A C 1
ATOM 3158 O O . ASP A 1 380 ? -54.644 -2.769 43.766 1.00 88.38 380 ASP A O 1
ATOM 3162 N N . ARG A 1 381 ? -53.163 -1.679 45.059 1.00 87.88 381 ARG A N 1
ATOM 3163 C CA . ARG A 1 381 ? -51.982 -2.282 44.431 1.00 87.88 381 ARG A CA 1
ATOM 3164 C C . ARG A 1 381 ? -51.862 -3.761 44.787 1.00 87.88 381 ARG A C 1
ATOM 3166 O O . ARG A 1 381 ? -51.629 -4.567 43.883 1.00 87.88 381 ARG A O 1
ATOM 3173 N N . THR A 1 382 ? -52.056 -4.122 46.056 1.00 88.94 382 THR A N 1
ATOM 3174 C CA . THR A 1 382 ? -52.042 -5.527 46.493 1.00 88.94 382 THR A CA 1
ATOM 3175 C C . THR A 1 382 ? -53.164 -6.309 45.816 1.00 88.94 382 THR A C 1
ATOM 3177 O O . THR A 1 382 ? -52.899 -7.347 45.210 1.00 88.94 382 THR A O 1
ATOM 3180 N N . ARG A 1 383 ? -54.379 -5.749 45.755 1.00 95.06 383 ARG A N 1
ATOM 3181 C CA . ARG A 1 383 ? -55.529 -6.372 45.080 1.00 95.06 383 ARG A CA 1
ATOM 3182 C C . ARG A 1 383 ? -55.293 -6.616 43.585 1.00 95.06 383 ARG A C 1
ATOM 3184 O O . ARG A 1 383 ? -55.699 -7.650 43.053 1.00 95.06 383 ARG A O 1
ATOM 3191 N N . ARG A 1 384 ? -54.637 -5.692 42.868 1.00 91.00 384 ARG A N 1
ATOM 3192 C CA . ARG A 1 384 ? -54.260 -5.906 41.452 1.00 91.00 384 ARG A CA 1
ATOM 3193 C C . ARG A 1 384 ? -53.227 -7.016 41.300 1.00 91.00 384 ARG A C 1
ATOM 3195 O O . ARG A 1 384 ? -53.345 -7.830 40.386 1.00 91.00 384 ARG A O 1
ATOM 3202 N N . GLN A 1 385 ? -52.242 -7.062 42.189 1.00 87.31 385 GLN A N 1
ATOM 3203 C CA . GLN A 1 385 ? -51.193 -8.073 42.142 1.00 87.31 385 GLN A CA 1
ATOM 3204 C C . GLN A 1 385 ? -51.739 -9.472 42.447 1.00 87.31 385 GLN A C 1
ATOM 3206 O O . GLN A 1 385 ? -51.390 -10.428 41.760 1.00 87.31 385 GLN A O 1
ATOM 3211 N N . GLU A 1 386 ? -52.675 -9.589 43.388 1.00 93.00 386 GLU A N 1
ATOM 3212 C CA . GLU A 1 386 ? -53.413 -10.829 43.646 1.00 93.00 386 GLU A CA 1
ATOM 3213 C C . GLU A 1 386 ? -54.238 -11.276 42.435 1.00 93.00 386 GLU A C 1
ATOM 3215 O O . GLU A 1 386 ? -54.190 -12.450 42.069 1.00 93.00 386 GLU A O 1
ATOM 3220 N N . LYS A 1 387 ? -54.930 -10.354 41.748 1.00 94.19 387 LYS A N 1
ATOM 3221 C CA . LYS A 1 387 ? -55.645 -10.665 40.496 1.00 94.19 387 LYS A CA 1
ATOM 3222 C C . LYS A 1 387 ? -54.702 -11.178 39.406 1.00 94.19 387 LYS A C 1
ATOM 3224 O O . LYS A 1 387 ? -55.018 -12.176 38.764 1.00 94.19 387 LYS A O 1
ATOM 3229 N N . MET A 1 388 ? -53.545 -10.539 39.219 1.00 88.88 388 MET A N 1
ATOM 3230 C CA . MET A 1 388 ? -52.530 -10.998 38.261 1.00 88.88 388 MET A CA 1
ATOM 3231 C C . MET A 1 388 ? -51.975 -12.375 38.633 1.00 88.88 388 MET A C 1
ATOM 3233 O O . MET A 1 388 ? -51.855 -13.234 37.765 1.00 88.88 388 MET A O 1
ATOM 3237 N N . ASN A 1 389 ? -51.681 -12.609 39.914 1.00 90.00 389 ASN A N 1
ATOM 3238 C CA . ASN A 1 389 ? -51.171 -13.891 40.399 1.00 90.00 389 ASN A CA 1
ATOM 3239 C C . ASN A 1 389 ? -52.208 -15.013 40.250 1.00 90.00 389 ASN A C 1
ATOM 3241 O O . ASN A 1 389 ? -51.859 -16.117 39.831 1.00 90.00 389 ASN A O 1
ATOM 3245 N N . ASN A 1 390 ? -53.481 -14.734 40.538 1.00 94.25 390 ASN A N 1
ATOM 3246 C CA . ASN A 1 390 ? -54.572 -15.683 40.327 1.00 94.25 390 ASN A CA 1
ATOM 3247 C C . ASN A 1 390 ? -54.768 -15.982 38.839 1.00 94.25 390 ASN A C 1
ATOM 3249 O O . ASN A 1 390 ? -54.876 -17.147 38.470 1.00 94.25 390 ASN A O 1
ATOM 3253 N N . TYR A 1 391 ? -54.732 -14.964 37.975 1.00 91.19 391 TYR A N 1
ATOM 3254 C CA . TYR A 1 391 ? -54.792 -15.172 36.529 1.00 91.19 391 TYR A CA 1
ATOM 3255 C C . TYR A 1 391 ? -53.605 -16.003 36.028 1.00 91.19 391 TYR A C 1
ATOM 3257 O O . TYR A 1 391 ? -53.799 -16.971 35.304 1.00 91.19 391 TYR A O 1
ATOM 3265 N N . ALA A 1 392 ? -52.382 -15.700 36.473 1.00 88.38 392 ALA A N 1
ATOM 3266 C CA . ALA A 1 392 ? -51.192 -16.474 36.126 1.00 88.38 392 ALA A CA 1
ATOM 3267 C C . ALA A 1 392 ? -51.298 -17.939 36.581 1.00 88.38 392 ALA A C 1
ATOM 3269 O O . ALA A 1 392 ? -50.870 -18.837 35.856 1.00 88.38 392 ALA A O 1
ATOM 3270 N N . ARG A 1 393 ? -51.895 -18.195 37.753 1.00 91.56 393 ARG A N 1
ATOM 3271 C CA . ARG A 1 393 ? -52.175 -19.551 38.241 1.00 91.56 393 ARG A CA 1
ATOM 3272 C C . ARG A 1 393 ? -53.181 -20.274 37.338 1.00 91.56 393 ARG A C 1
ATOM 3274 O O . ARG A 1 393 ? -52.869 -21.366 36.880 1.00 91.56 393 ARG A O 1
ATOM 3281 N N . ILE A 1 394 ? -54.308 -19.639 37.010 1.00 90.00 394 ILE A N 1
ATOM 3282 C CA . ILE A 1 394 ? -55.345 -20.209 36.129 1.00 90.00 394 ILE A CA 1
ATOM 3283 C C . ILE A 1 394 ? -54.791 -20.477 34.727 1.00 90.00 394 ILE A C 1
ATOM 3285 O O . ILE A 1 394 ? -54.993 -21.556 34.183 1.00 90.00 394 ILE A O 1
ATOM 3289 N N . VAL A 1 395 ? -54.043 -19.536 34.143 1.00 87.50 395 VAL A N 1
ATOM 3290 C CA . VAL A 1 395 ? -53.404 -19.720 32.830 1.00 87.50 395 VAL A CA 1
ATOM 3291 C C . VAL A 1 395 ? -52.425 -20.887 32.866 1.00 87.50 395 VAL A C 1
ATOM 3293 O O . VAL A 1 395 ? -52.388 -21.677 31.931 1.00 87.50 395 VAL A O 1
ATOM 3296 N N . LYS A 1 396 ? -51.658 -21.036 33.949 1.00 86.88 396 LYS A N 1
ATOM 3297 C CA . LYS A 1 396 ? -50.732 -22.159 34.115 1.00 86.88 396 LYS A CA 1
ATOM 3298 C C . LYS A 1 396 ? -51.456 -23.502 34.254 1.00 86.88 396 LYS A C 1
ATOM 3300 O O . LYS A 1 396 ? -50.914 -24.502 33.801 1.00 86.88 396 LYS A O 1
ATOM 3305 N N . GLU A 1 397 ? -52.642 -23.535 34.859 1.00 81.69 397 GLU A N 1
ATOM 3306 C CA . GLU A 1 397 ? -53.481 -24.737 34.973 1.00 81.69 397 GLU A CA 1
ATOM 3307 C C . GLU A 1 397 ? -54.176 -25.086 33.647 1.00 81.69 397 GLU A C 1
ATOM 3309 O O . GLU A 1 397 ? -54.123 -26.236 33.219 1.00 81.69 397 GLU A O 1
ATOM 3314 N N . MET A 1 398 ? -54.755 -24.095 32.962 1.00 82.88 398 MET A N 1
ATOM 3315 C CA . MET A 1 398 ? -55.490 -24.266 31.700 1.00 82.88 398 MET A CA 1
ATOM 3316 C C . MET A 1 398 ? -54.578 -24.507 30.495 1.00 82.88 398 MET A C 1
ATOM 3318 O O . MET A 1 398 ? -54.901 -25.286 29.601 1.00 82.88 398 MET A O 1
ATOM 3322 N N . HIS A 1 399 ? -53.431 -23.833 30.460 1.00 79.44 399 HIS A N 1
ATOM 3323 C CA . HIS A 1 399 ? -52.474 -23.878 29.362 1.00 79.44 399 HIS A CA 1
ATOM 3324 C C . HIS A 1 399 ? -51.140 -24.416 29.858 1.00 79.44 399 HIS A C 1
ATOM 3326 O O . HIS A 1 399 ? -50.108 -23.742 29.792 1.00 79.44 399 HIS A O 1
ATOM 3332 N N . TRP A 1 400 ? -51.145 -25.662 30.339 1.00 73.44 400 TRP A N 1
ATOM 3333 C CA . TRP A 1 400 ? -49.892 -26.389 30.494 1.00 73.44 400 TRP A CA 1
ATOM 3334 C C . TRP A 1 400 ? -49.205 -26.451 29.124 1.00 73.44 400 TRP A C 1
ATOM 3336 O O . TRP A 1 400 ? -49.795 -26.981 28.178 1.00 73.44 400 TRP A O 1
ATOM 3346 N N . PRO A 1 401 ? -47.981 -25.914 28.972 1.00 76.19 401 PRO A N 1
ATOM 3347 C CA . PRO A 1 401 ? -47.302 -25.964 27.694 1.00 76.19 401 PRO A CA 1
ATOM 3348 C C . PRO A 1 401 ? -47.126 -27.428 27.297 1.00 76.19 401 PRO A C 1
ATOM 3350 O O . PRO A 1 401 ? -46.479 -28.207 28.002 1.00 76.19 401 PRO A O 1
ATOM 3353 N N . THR A 1 402 ? -47.707 -27.811 26.163 1.00 75.56 402 THR A N 1
ATOM 3354 C CA . THR A 1 402 ? -47.507 -29.129 25.567 1.00 75.56 402 THR A CA 1
ATOM 3355 C C . THR A 1 402 ? -46.054 -29.241 25.130 1.00 75.56 402 THR A C 1
ATOM 3357 O O . THR A 1 402 ? -45.657 -28.809 24.049 1.00 75.56 402 THR A O 1
ATOM 3360 N N . VAL A 1 403 ? -45.224 -29.792 26.013 1.00 67.06 403 VAL A N 1
ATOM 3361 C CA . VAL A 1 403 ? -43.825 -30.083 25.715 1.00 67.06 403 VAL A CA 1
ATOM 3362 C C . VAL A 1 403 ? -43.802 -31.211 24.684 1.00 67.06 403 VAL A C 1
ATOM 3364 O O . VAL A 1 403 ? -44.170 -32.346 24.996 1.00 67.06 403 VAL A O 1
ATOM 3367 N N . SER A 1 404 ? -43.384 -30.887 23.456 1.00 79.50 404 SER A N 1
ATOM 3368 C CA . SER A 1 404 ? -43.111 -31.862 22.393 1.00 79.50 404 SER A CA 1
ATOM 3369 C C . SER A 1 404 ? -42.267 -33.022 22.928 1.00 79.50 404 SER A C 1
ATOM 3371 O O . SER A 1 404 ? -41.362 -32.815 23.741 1.00 79.50 404 SER A O 1
ATOM 3373 N N . HIS A 1 405 ? -42.541 -34.241 22.459 1.00 82.25 405 HIS A N 1
ATOM 3374 C CA . HIS A 1 405 ? -41.869 -35.454 22.928 1.00 82.25 405 HIS A CA 1
ATOM 3375 C C . HIS A 1 405 ? -40.336 -35.353 22.825 1.00 82.25 405 HIS A C 1
ATOM 3377 O O . HIS A 1 405 ? -39.624 -35.722 23.756 1.00 82.25 405 HIS A O 1
ATOM 3383 N N . LYS A 1 406 ? -39.834 -34.720 21.758 1.00 84.94 406 LYS A N 1
ATOM 3384 C CA . LYS A 1 406 ? -38.403 -34.444 21.567 1.00 84.94 406 LYS A CA 1
ATOM 3385 C C . LYS A 1 406 ? -37.827 -33.548 22.669 1.00 84.94 406 LYS A C 1
ATOM 3387 O O . LYS A 1 406 ? -36.770 -33.823 23.222 1.00 84.94 406 LYS A O 1
ATOM 3392 N N . LYS A 1 407 ? -38.565 -32.506 23.050 1.00 82.25 407 LYS A N 1
ATOM 3393 C CA . LYS A 1 407 ? -38.147 -31.548 24.079 1.00 82.25 407 LYS A CA 1
ATOM 3394 C C . LYS A 1 407 ? -38.226 -32.151 25.488 1.00 82.25 407 LYS A C 1
ATOM 3396 O O . LYS A 1 407 ? -37.435 -31.785 26.350 1.00 82.25 407 LYS A O 1
ATOM 3401 N N . LYS A 1 408 ? -39.126 -33.120 25.722 1.00 85.44 408 LYS A N 1
ATOM 3402 C CA . LYS A 1 408 ? -39.129 -33.927 26.957 1.00 85.44 408 LYS A CA 1
ATOM 3403 C C . LYS A 1 408 ? -37.847 -34.753 27.084 1.00 85.44 408 LYS A C 1
ATOM 3405 O O . LYS A 1 408 ? -37.245 -34.734 28.151 1.00 85.44 408 LYS A O 1
ATOM 3410 N N . GLN A 1 409 ? -37.400 -35.390 25.999 1.00 88.06 409 GLN A N 1
ATOM 3411 C CA . GLN A 1 409 ? -36.140 -36.142 25.984 1.00 88.06 409 GLN A CA 1
ATOM 3412 C C . GLN A 1 409 ? -34.926 -35.231 26.218 1.00 88.06 409 GLN A C 1
ATOM 3414 O O . GLN A 1 409 ? -34.055 -35.579 27.008 1.00 88.06 409 GLN A O 1
ATOM 3419 N N . GLU A 1 410 ? -34.887 -34.041 25.609 1.00 85.81 410 GLU A N 1
ATOM 3420 C CA . GLU A 1 410 ? -33.821 -33.053 25.858 1.00 85.81 410 GLU A CA 1
ATOM 3421 C C . GLU A 1 410 ? -33.787 -32.606 27.331 1.00 85.81 410 GLU A C 1
ATOM 3423 O O . GLU A 1 410 ? -32.725 -32.576 27.952 1.00 85.81 410 GLU A O 1
ATOM 3428 N N . ILE A 1 411 ? -34.948 -32.314 27.928 1.00 85.81 411 ILE A N 1
ATOM 3429 C CA . ILE A 1 411 ? -35.045 -31.929 29.345 1.00 85.81 411 ILE A CA 1
ATOM 3430 C C . ILE A 1 411 ? -34.616 -33.083 30.261 1.00 85.81 411 ILE A C 1
ATOM 3432 O O . ILE A 1 411 ? -33.934 -32.851 31.258 1.00 85.81 411 ILE A O 1
ATOM 3436 N N . GLU A 1 412 ? -34.976 -34.321 29.933 1.00 87.69 412 GLU A N 1
ATOM 3437 C CA . GLU A 1 412 ? -34.588 -35.509 30.695 1.00 87.69 412 GLU A CA 1
ATOM 3438 C C . GLU A 1 412 ? -33.082 -35.791 30.594 1.00 87.69 412 GLU A C 1
ATOM 3440 O O . GLU A 1 412 ? -32.434 -36.064 31.605 1.00 87.69 412 GLU A O 1
ATOM 3445 N N . GLN A 1 413 ? -32.486 -35.602 29.414 1.00 86.81 413 GLN A N 1
ATOM 3446 C CA . GLN A 1 413 ? -31.035 -35.664 29.219 1.00 86.81 413 GLN A CA 1
ATOM 3447 C C . GLN A 1 413 ? -30.306 -34.596 30.045 1.00 86.81 413 GLN A C 1
ATOM 3449 O O . GLN A 1 413 ? -29.328 -34.907 30.726 1.00 86.81 413 GLN A O 1
ATOM 3454 N N . ILE A 1 414 ? -30.806 -33.356 30.059 1.00 81.19 414 ILE A N 1
ATOM 3455 C CA . ILE A 1 414 ? -30.247 -32.273 30.883 1.00 81.19 414 ILE A CA 1
ATOM 3456 C C . ILE A 1 414 ? -30.389 -32.599 32.375 1.00 81.19 414 ILE A C 1
ATOM 3458 O O . ILE A 1 414 ? -29.446 -32.408 33.145 1.00 81.19 414 ILE A O 1
ATOM 3462 N N . LYS A 1 415 ? -31.537 -33.138 32.799 1.00 84.00 415 LYS A N 1
ATOM 3463 C CA . LYS A 1 415 ? -31.779 -33.532 34.193 1.00 84.00 415 LYS A CA 1
ATOM 3464 C C . LYS A 1 415 ? -30.835 -34.657 34.631 1.00 84.00 415 LYS A C 1
ATOM 3466 O O . LYS A 1 415 ? -30.301 -34.595 35.737 1.00 84.00 415 LYS A O 1
ATOM 3471 N N . ASN A 1 416 ? -30.552 -35.616 33.750 1.00 81.88 416 ASN A N 1
ATOM 3472 C CA . ASN A 1 416 ? -29.576 -36.682 33.988 1.00 81.88 416 ASN A CA 1
ATOM 3473 C C . ASN A 1 416 ? -28.137 -36.143 34.057 1.00 81.88 416 ASN A C 1
ATOM 3475 O O . ASN A 1 416 ? -27.378 -36.532 34.946 1.00 81.88 416 ASN A O 1
ATOM 3479 N N . LEU A 1 417 ? -27.776 -35.184 33.199 1.00 78.38 417 LEU A N 1
ATOM 3480 C CA . LEU A 1 417 ? -26.466 -34.520 33.228 1.00 78.38 417 LEU A CA 1
ATOM 3481 C C . LEU A 1 417 ? -26.250 -33.696 34.509 1.00 78.38 417 LEU A C 1
ATOM 3483 O O . LEU A 1 417 ? -25.173 -33.749 35.108 1.00 78.38 417 LEU A O 1
ATOM 3487 N N . LEU A 1 418 ? -27.268 -32.963 34.971 1.00 69.62 418 LEU A N 1
ATOM 3488 C CA . LEU A 1 418 ? -27.197 -32.228 36.239 1.00 69.62 418 LEU A CA 1
ATOM 3489 C C . LEU A 1 418 ? -27.234 -33.158 37.461 1.00 69.62 418 LEU A C 1
ATOM 3491 O O . LEU A 1 418 ? -26.524 -32.901 38.435 1.00 69.62 418 LEU A O 1
ATOM 3495 N N . GLY A 1 419 ? -27.996 -34.254 37.406 1.00 68.25 419 GLY A N 1
ATOM 3496 C CA . GLY A 1 419 ? -28.053 -35.260 38.469 1.00 68.25 419 GLY A CA 1
ATOM 3497 C C . GLY A 1 419 ? -26.706 -35.946 38.712 1.00 68.25 419 GLY A C 1
ATOM 3498 O O . GLY A 1 419 ? -26.294 -36.119 39.860 1.00 68.25 419 GLY A O 1
ATOM 3499 N N . GLN A 1 420 ? -25.957 -36.248 37.647 1.00 62.34 420 GLN A N 1
ATOM 3500 C CA . GLN A 1 420 ? -24.634 -36.877 37.754 1.00 62.34 420 GLN A CA 1
ATOM 3501 C C . GLN A 1 420 ? -23.544 -35.935 38.292 1.00 62.34 420 GLN A C 1
ATOM 3503 O O . GLN A 1 420 ? -22.568 -36.396 38.890 1.00 62.34 420 GLN A O 1
ATOM 3508 N N . ARG A 1 421 ? -23.705 -34.611 38.154 1.00 52.94 421 ARG A N 1
ATOM 3509 C CA . ARG A 1 421 ? -22.722 -33.630 38.648 1.00 52.94 421 ARG A CA 1
ATOM 3510 C C . ARG A 1 421 ? -22.746 -33.466 40.174 1.00 52.94 421 ARG A C 1
ATOM 3512 O O . ARG A 1 421 ? -21.723 -33.103 40.756 1.00 52.94 421 ARG A O 1
ATOM 3519 N N . ASN A 1 422 ? -23.861 -33.791 40.830 1.00 54.41 422 ASN A N 1
ATOM 3520 C CA . ASN A 1 422 ? -24.022 -33.615 42.278 1.00 54.41 422 ASN A CA 1
ATOM 3521 C C . ASN A 1 422 ? -23.647 -34.847 43.121 1.00 54.41 422 ASN A C 1
ATOM 3523 O O . ASN A 1 422 ? -23.525 -34.714 44.334 1.00 54.41 422 ASN A O 1
ATOM 3527 N N . GLN A 1 423 ? -23.372 -36.011 42.519 1.00 55.25 423 GLN A N 1
ATOM 3528 C CA . GLN A 1 423 ? -22.988 -37.219 43.273 1.00 55.25 423 GLN A CA 1
ATOM 3529 C C . GLN A 1 423 ? -21.471 -37.431 43.451 1.00 55.25 423 GLN A C 1
ATOM 3531 O O . GLN A 1 423 ? -21.056 -38.400 44.074 1.00 55.25 423 GLN A O 1
ATOM 3536 N N . ARG A 1 424 ? -20.610 -36.521 42.968 1.00 51.12 424 ARG A N 1
ATOM 3537 C CA . ARG A 1 424 ? -19.141 -36.616 43.154 1.00 51.12 424 ARG A CA 1
ATOM 3538 C C . ARG A 1 424 ? -18.565 -35.738 44.276 1.00 51.12 424 ARG A C 1
ATOM 3540 O O . ARG A 1 424 ? -17.350 -35.603 44.372 1.00 51.12 424 ARG A O 1
ATOM 3547 N N . LYS A 1 425 ? -19.397 -35.152 45.144 1.00 50.53 425 LYS A N 1
ATOM 3548 C CA . LYS A 1 425 ? -18.948 -34.325 46.284 1.00 50.53 425 LYS A CA 1
ATOM 3549 C C . LYS A 1 425 ? -19.394 -34.887 47.634 1.00 50.53 425 LYS A C 1
ATOM 3551 O O . LYS A 1 425 ? -20.049 -34.210 48.415 1.00 50.53 425 LYS A O 1
ATOM 3556 N N . SER A 1 426 ? -18.988 -36.114 47.924 1.00 47.94 426 SER A N 1
ATOM 3557 C CA . SER A 1 426 ? -18.960 -36.635 49.293 1.00 47.94 426 SER A CA 1
ATOM 3558 C C . SER A 1 426 ? -17.821 -37.643 49.437 1.00 47.94 426 SER A C 1
ATOM 3560 O O . SER A 1 426 ? -18.036 -38.816 49.724 1.00 47.94 426 SER A O 1
ATOM 3562 N N . ALA A 1 427 ? -16.588 -37.190 49.199 1.00 49.62 427 ALA A N 1
ATOM 3563 C CA . ALA A 1 427 ? -15.446 -37.836 49.832 1.00 49.62 427 ALA A CA 1
ATOM 3564 C C . ALA A 1 427 ? -15.482 -37.444 51.323 1.00 49.62 427 ALA A C 1
ATOM 3566 O O . ALA A 1 427 ? -15.635 -36.253 51.619 1.00 49.62 427 ALA A O 1
ATOM 3567 N N . PRO A 1 428 ? -15.407 -38.401 52.261 1.00 53.12 428 PRO A N 1
ATOM 3568 C CA . PRO A 1 428 ? -15.482 -38.104 53.683 1.00 53.12 428 PRO A CA 1
ATOM 3569 C C . PRO A 1 428 ? -14.267 -37.259 54.099 1.00 53.12 428 PRO A C 1
ATOM 3571 O O . PRO A 1 428 ? -13.159 -37.498 53.610 1.00 53.12 428 PRO A O 1
ATOM 3574 N N . PRO A 1 429 ? -14.443 -36.265 54.988 1.00 48.94 429 PRO A N 1
ATOM 3575 C CA . PRO A 1 429 ? -13.338 -35.455 55.467 1.00 48.94 429 PRO A CA 1
ATOM 3576 C C . PRO A 1 429 ? -12.414 -36.363 56.271 1.00 48.94 429 PRO A C 1
ATOM 3578 O O . PRO A 1 429 ? -12.792 -36.891 57.319 1.00 48.94 429 PRO A O 1
ATOM 3581 N N . ASN A 1 430 ? -11.205 -36.561 55.755 1.00 44.00 430 ASN A N 1
ATOM 3582 C CA . ASN A 1 430 ? -10.157 -37.320 56.411 1.00 44.00 430 ASN A CA 1
ATOM 3583 C C . ASN A 1 430 ? -9.708 -36.531 57.655 1.00 44.00 430 ASN A C 1
ATOM 3585 O O . ASN A 1 430 ? -8.788 -35.719 57.614 1.00 44.00 430 ASN A O 1
ATOM 3589 N N . LYS A 1 431 ? -10.432 -36.714 58.765 1.00 51.75 431 LYS A N 1
ATOM 3590 C CA . LYS A 1 431 ? -9.996 -36.342 60.109 1.00 51.75 431 LYS A CA 1
ATOM 3591 C C . LYS A 1 431 ? -8.832 -37.254 60.463 1.00 51.75 431 LYS A C 1
ATOM 3593 O O . LYS A 1 431 ? -9.075 -38.383 60.882 1.00 51.75 431 LYS A O 1
ATOM 3598 N N . ARG A 1 432 ? -7.594 -36.783 60.330 1.00 46.72 432 ARG A N 1
ATOM 3599 C CA . ARG A 1 432 ? -6.458 -37.310 61.097 1.00 46.72 432 ARG A CA 1
ATOM 3600 C C . ARG A 1 432 ? -5.252 -36.380 60.986 1.00 46.72 432 ARG A C 1
ATOM 3602 O O . ARG A 1 432 ? -4.826 -36.057 59.886 1.00 46.72 432 ARG A O 1
ATOM 3609 N N . PHE A 1 433 ? -4.732 -36.043 62.167 1.00 42.75 433 PHE A N 1
ATOM 3610 C CA . PHE A 1 433 ? -3.518 -35.280 62.473 1.00 42.75 433 PHE A CA 1
ATOM 3611 C C . PHE A 1 433 ? -3.646 -33.775 62.192 1.00 42.75 433 PHE A C 1
ATOM 3613 O O . PHE A 1 433 ? -3.850 -33.343 61.071 1.00 42.75 433 PHE A O 1
ATOM 3620 N N . GLY A 1 434 ? -3.623 -32.894 63.184 1.00 43.31 434 GLY A N 1
ATOM 3621 C CA . GLY A 1 434 ? -2.875 -32.962 64.431 1.00 43.31 434 GLY A CA 1
ATOM 3622 C C . GLY A 1 434 ? -2.059 -31.682 64.474 1.00 43.31 434 GLY A C 1
ATOM 3623 O O . GLY A 1 434 ? -1.085 -31.540 63.747 1.00 43.31 434 GLY A O 1
ATOM 3624 N N . ALA A 1 435 ? -2.535 -3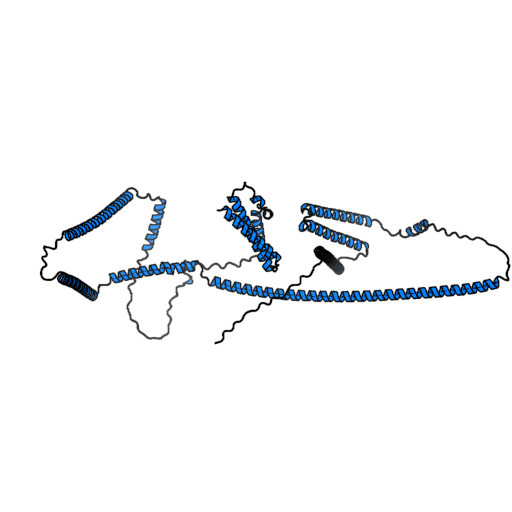0.721 65.256 1.00 51.16 435 ALA A N 1
ATOM 3625 C CA . ALA A 1 435 ? -1.845 -29.475 65.509 1.00 51.16 435 ALA A CA 1
ATOM 3626 C C . ALA A 1 435 ? -0.474 -29.748 66.138 1.00 51.16 435 ALA A C 1
ATOM 3628 O O . ALA A 1 435 ? -0.423 -30.349 67.207 1.00 51.16 435 ALA A O 1
ATOM 3629 N N . GLN A 1 436 ? 0.600 -29.234 65.538 1.00 41.00 436 GLN A N 1
ATOM 3630 C CA . GLN A 1 436 ? 1.773 -28.784 66.281 1.00 41.00 436 GLN A CA 1
ATOM 3631 C C . GLN A 1 436 ? 2.327 -27.493 65.667 1.00 41.00 436 GLN A C 1
ATOM 3633 O O . GLN A 1 436 ? 2.282 -27.265 64.461 1.00 41.00 436 GLN A O 1
ATOM 3638 N N . LYS A 1 437 ? 2.729 -26.624 66.591 1.00 43.62 437 LYS A N 1
ATOM 3639 C CA . LYS A 1 437 ? 3.192 -25.241 66.469 1.00 43.62 437 LYS A CA 1
ATOM 3640 C C . LYS A 1 437 ? 4.549 -25.125 65.747 1.00 43.62 437 LYS A C 1
ATOM 3642 O O . LYS A 1 437 ? 5.232 -26.135 65.596 1.00 43.62 437 LYS A O 1
ATOM 3647 N N . PRO A 1 438 ? 4.943 -23.906 65.329 1.00 56.22 438 PRO A N 1
ATOM 3648 C CA . PRO A 1 438 ? 6.214 -23.664 64.660 1.00 56.22 438 PRO A CA 1
ATOM 3649 C C . PRO A 1 438 ? 7.357 -23.738 65.673 1.00 56.22 438 PRO A C 1
ATOM 3651 O O . PRO A 1 438 ? 7.228 -23.204 66.772 1.00 56.22 438 PRO A O 1
ATOM 3654 N N . ASN A 1 439 ? 8.467 -24.365 65.293 1.00 41.09 439 ASN A N 1
ATOM 3655 C CA . ASN A 1 439 ? 9.740 -24.165 65.964 1.00 41.09 439 ASN A CA 1
ATOM 3656 C C . ASN A 1 439 ? 10.835 -23.945 64.927 1.00 41.09 439 ASN A C 1
ATOM 3658 O O . ASN A 1 439 ? 10.890 -24.592 63.881 1.00 41.09 439 ASN A O 1
ATOM 3662 N N . GLU A 1 440 ? 11.645 -22.957 65.261 1.00 46.09 440 GLU A N 1
ATOM 3663 C CA . GLU A 1 440 ? 12.822 -22.468 64.578 1.00 46.09 440 GLU A CA 1
ATOM 3664 C C . GLU A 1 440 ? 13.933 -23.521 64.506 1.00 46.09 440 GLU A C 1
ATOM 3666 O O . GLU A 1 440 ? 14.029 -24.414 65.346 1.00 46.09 440 GLU A O 1
ATOM 3671 N N . SER A 1 441 ? 14.850 -23.274 63.567 1.00 50.25 441 SER A N 1
ATOM 3672 C CA . SER A 1 441 ? 16.229 -23.775 63.506 1.00 50.25 441 SER A CA 1
ATOM 3673 C C . SER A 1 441 ? 16.442 -25.252 63.151 1.00 50.25 441 SER A C 1
ATOM 3675 O O . SER A 1 441 ? 15.819 -26.156 63.695 1.00 50.25 441 SER A O 1
ATOM 3677 N N . GLY A 1 442 ? 17.402 -25.494 62.253 1.00 39.38 442 GLY A N 1
ATOM 3678 C CA . GLY A 1 442 ? 18.000 -26.820 62.094 1.00 39.38 442 GLY A CA 1
ATOM 3679 C C . GLY A 1 442 ? 18.322 -27.208 60.661 1.00 39.38 442 GLY A C 1
ATOM 3680 O O . GLY A 1 442 ? 17.610 -27.986 60.040 1.00 39.38 442 GLY A O 1
ATOM 3681 N N . PHE A 1 443 ? 19.439 -26.690 60.161 1.00 48.97 443 PHE A N 1
ATOM 3682 C CA . PHE A 1 443 ? 20.228 -27.307 59.097 1.00 48.97 443 PHE A CA 1
ATOM 3683 C C . PHE A 1 443 ? 20.503 -28.785 59.442 1.00 48.97 443 PHE A C 1
ATOM 3685 O O . PHE A 1 443 ? 21.112 -29.036 60.477 1.00 48.97 443 PHE A O 1
ATOM 3692 N N . ALA A 1 444 ? 20.120 -29.736 58.583 1.00 41.66 444 ALA A N 1
ATOM 3693 C CA . ALA A 1 444 ? 20.863 -30.984 58.370 1.00 41.66 444 ALA A CA 1
ATOM 3694 C C . ALA A 1 444 ? 20.318 -31.770 57.166 1.00 41.66 444 ALA A C 1
ATOM 3696 O O . ALA A 1 444 ? 19.170 -32.208 57.130 1.00 41.66 444 ALA A O 1
ATOM 3697 N N . SER A 1 445 ? 21.210 -31.949 56.196 1.00 48.06 445 SER A N 1
ATOM 3698 C CA . SER A 1 445 ? 21.248 -33.061 55.248 1.00 48.06 445 SER A CA 1
ATOM 3699 C C . SER A 1 445 ? 21.158 -34.392 55.999 1.00 48.06 445 SER A C 1
ATOM 3701 O O . SER A 1 445 ? 21.889 -34.575 56.965 1.00 48.06 445 SER A O 1
ATOM 3703 N N . ASP A 1 446 ? 20.279 -35.313 55.606 1.00 41.56 446 ASP A N 1
ATOM 3704 C CA . ASP A 1 446 ? 20.653 -36.435 54.736 1.00 41.56 446 ASP A CA 1
ATOM 3705 C C . ASP A 1 446 ? 19.578 -37.530 54.678 1.00 41.56 446 ASP A C 1
ATOM 3707 O O . ASP A 1 446 ? 18.781 -37.730 55.591 1.00 41.56 446 ASP A O 1
ATOM 3711 N N . SER A 1 447 ? 19.685 -38.324 53.614 1.00 42.94 447 SER A N 1
ATOM 3712 C CA . SER A 1 447 ? 19.207 -39.706 53.476 1.00 42.94 447 SER A CA 1
ATOM 3713 C C . SER A 1 447 ? 17.749 -39.995 53.046 1.00 42.94 447 SER A C 1
ATOM 3715 O O . SER A 1 447 ? 16.818 -40.195 53.814 1.00 42.94 447 SER A O 1
ATOM 3717 N N . ASN A 1 448 ? 17.606 -40.161 51.728 1.00 50.34 448 ASN A N 1
ATOM 3718 C CA . ASN A 1 448 ? 17.447 -41.490 51.120 1.00 50.34 448 ASN A CA 1
ATOM 3719 C C . ASN A 1 448 ? 16.260 -42.375 51.579 1.00 50.34 448 ASN A C 1
ATOM 3721 O O . ASN A 1 448 ? 16.455 -43.469 52.102 1.00 50.34 448 ASN A O 1
ATOM 3725 N N . ALA A 1 449 ? 15.026 -41.971 51.258 1.00 42.44 449 ALA A N 1
ATOM 3726 C CA . ALA A 1 449 ? 13.871 -42.875 51.257 1.00 42.44 449 ALA A CA 1
ATOM 3727 C C . ALA A 1 449 ? 13.022 -42.717 49.980 1.00 42.44 449 ALA A C 1
ATOM 3729 O O . ALA A 1 449 ? 12.091 -41.922 49.899 1.00 42.44 449 ALA A O 1
ATOM 3730 N N . GLY A 1 450 ? 13.404 -43.469 48.945 1.00 48.97 450 GLY A N 1
ATOM 3731 C CA . GLY A 1 450 ? 12.541 -44.327 48.116 1.00 48.97 450 GLY A CA 1
ATOM 3732 C C . GLY A 1 450 ? 11.096 -43.951 47.751 1.00 48.97 450 GLY A C 1
ATOM 3733 O O . GLY A 1 450 ? 10.299 -44.862 47.539 1.00 48.97 450 GLY A O 1
ATOM 3734 N N . HIS A 1 451 ? 10.710 -42.683 47.606 1.00 47.31 451 HIS A N 1
ATOM 3735 C CA . HIS A 1 451 ? 9.426 -42.363 46.978 1.00 47.31 451 HIS A CA 1
ATOM 3736 C C . HIS A 1 451 ? 9.530 -42.511 45.459 1.00 47.31 451 HIS A C 1
ATOM 3738 O O . HIS A 1 451 ? 9.994 -41.616 44.749 1.00 47.31 451 HIS A O 1
ATOM 3744 N N . ALA A 1 452 ? 9.082 -43.671 44.968 1.00 51.62 452 ALA A N 1
ATOM 3745 C CA . ALA A 1 452 ? 8.802 -43.927 43.563 1.00 51.62 452 ALA A CA 1
ATOM 3746 C C . ALA A 1 452 ? 7.928 -42.792 43.013 1.00 51.62 452 ALA A C 1
ATOM 3748 O O . ALA A 1 452 ? 6.722 -42.724 43.260 1.00 51.62 452 ALA A O 1
ATOM 3749 N N . ARG A 1 453 ? 8.563 -41.857 42.300 1.00 53.47 453 ARG A N 1
ATOM 3750 C CA . ARG A 1 453 ? 7.873 -40.741 41.661 1.00 53.47 453 ARG A CA 1
ATOM 3751 C C . ARG A 1 453 ? 6.834 -41.334 40.707 1.00 53.47 453 ARG A C 1
ATOM 3753 O O . ARG A 1 453 ? 7.213 -42.139 39.850 1.00 53.47 453 ARG A O 1
ATOM 3760 N N . PRO A 1 454 ? 5.545 -40.971 40.828 1.00 55.94 454 PRO A N 1
ATOM 3761 C CA . PRO A 1 454 ? 4.534 -41.423 39.890 1.00 55.94 454 PRO A CA 1
ATOM 3762 C C . PRO A 1 454 ? 5.004 -41.068 38.481 1.00 55.94 454 PRO A C 1
ATOM 3764 O O . PRO A 1 454 ? 5.436 -39.946 38.225 1.00 55.94 454 PRO A O 1
ATOM 3767 N N . ASN A 1 455 ? 4.991 -42.039 37.574 1.00 57.25 455 ASN A N 1
ATOM 3768 C CA . ASN A 1 455 ? 5.486 -41.859 36.217 1.00 57.25 455 ASN A CA 1
ATOM 3769 C C . ASN A 1 455 ? 4.519 -40.952 35.432 1.00 57.25 455 ASN A C 1
ATOM 3771 O O . ASN A 1 455 ? 3.640 -41.429 34.714 1.00 57.25 455 ASN A O 1
ATOM 3775 N N . TRP A 1 456 ? 4.667 -39.631 35.586 1.00 58.81 456 TRP A N 1
ATOM 3776 C CA . TRP A 1 456 ? 3.811 -38.611 34.965 1.00 58.81 456 TRP A CA 1
ATOM 3777 C C . TRP A 1 456 ? 3.839 -38.664 33.430 1.00 58.81 456 TRP A C 1
ATOM 3779 O O . TRP A 1 456 ? 2.953 -38.114 32.787 1.00 58.81 456 TRP A O 1
ATOM 3789 N N . LYS A 1 457 ? 4.785 -39.398 32.822 1.00 59.84 457 LYS A N 1
ATOM 3790 C CA . LYS A 1 457 ? 4.828 -39.621 31.368 1.00 59.84 457 LYS A CA 1
ATOM 3791 C C . LYS A 1 457 ? 3.677 -40.491 30.842 1.00 59.84 457 LYS A C 1
ATOM 3793 O O . LYS A 1 457 ? 3.448 -40.494 29.638 1.00 59.84 457 LYS A O 1
ATOM 3798 N N . LYS A 1 458 ? 2.954 -41.220 31.705 1.00 59.88 458 LYS A N 1
ATOM 3799 C CA . LYS A 1 458 ? 1.816 -42.071 31.297 1.00 59.88 458 LYS A CA 1
ATOM 3800 C C . LYS A 1 458 ? 0.439 -41.423 31.497 1.00 59.88 458 LYS A C 1
ATOM 3802 O O . LYS A 1 458 ? -0.545 -41.952 30.991 1.00 59.88 458 LYS A O 1
ATOM 3807 N N . PHE A 1 459 ? 0.349 -40.283 32.187 1.00 59.38 459 PHE A N 1
ATOM 3808 C CA . PHE A 1 459 ? -0.913 -39.559 32.353 1.00 59.38 459 PHE A CA 1
ATOM 3809 C C . PHE A 1 459 ? -1.104 -38.572 31.196 1.00 59.38 459 PHE A C 1
ATOM 3811 O O . PHE A 1 459 ? -0.581 -37.460 31.200 1.00 59.38 459 PHE A O 1
ATOM 3818 N N . HIS A 1 460 ? -1.846 -38.999 30.174 1.00 58.94 460 HIS A N 1
ATOM 3819 C CA . HIS A 1 460 ? -2.238 -38.141 29.059 1.00 58.94 460 HIS A CA 1
ATOM 3820 C C . HIS A 1 460 ? -3.344 -37.189 29.541 1.00 58.94 460 HIS A C 1
ATOM 3822 O O . HIS A 1 460 ? -4.502 -37.581 29.652 1.00 58.94 460 HIS A O 1
ATOM 3828 N N . ASN A 1 461 ? -2.982 -35.957 29.908 1.00 66.44 461 ASN A N 1
ATOM 3829 C CA . ASN A 1 461 ? -3.941 -34.936 30.325 1.00 66.44 461 ASN A CA 1
ATOM 3830 C C . ASN A 1 461 ? -4.749 -34.455 29.097 1.00 66.44 461 ASN A C 1
ATOM 3832 O O . ASN A 1 461 ? -4.163 -33.809 28.226 1.00 66.44 461 ASN A O 1
ATOM 3836 N N . PRO A 1 462 ? -6.069 -34.721 29.005 1.00 69.62 462 PRO A N 1
ATOM 3837 C CA . PRO A 1 462 ? -6.880 -34.339 27.846 1.00 69.62 462 PRO A CA 1
ATOM 3838 C C . PRO A 1 462 ? -7.100 -32.822 27.727 1.00 69.62 462 PRO A C 1
ATOM 3840 O O . PRO A 1 462 ? -7.621 -32.371 26.711 1.00 69.62 462 PRO A O 1
ATOM 3843 N N . MET A 1 463 ? -6.708 -32.035 28.738 1.00 67.31 463 MET A N 1
ATOM 3844 C CA . MET A 1 463 ? -6.790 -30.570 28.711 1.00 67.31 463 MET A CA 1
ATOM 3845 C C . MET A 1 463 ? -5.530 -29.887 28.170 1.00 67.31 463 MET A C 1
ATOM 3847 O O . MET A 1 463 ? -5.543 -28.676 27.966 1.00 67.31 463 MET A O 1
ATOM 3851 N N . ILE A 1 464 ? -4.450 -30.633 27.913 1.00 64.12 464 ILE A N 1
ATOM 3852 C CA . ILE A 1 464 ? -3.277 -30.085 27.228 1.00 64.12 464 ILE A CA 1
ATOM 3853 C C . ILE A 1 464 ? -3.517 -30.247 25.722 1.00 64.12 464 ILE A C 1
ATOM 3855 O O . ILE A 1 464 ? -3.609 -31.385 25.249 1.00 64.12 464 ILE A O 1
ATOM 3859 N N . PRO A 1 465 ? -3.640 -29.153 24.946 1.00 71.25 465 PRO A N 1
ATOM 3860 C CA . PRO A 1 465 ? -3.799 -29.249 23.503 1.00 71.25 465 PRO A CA 1
ATOM 3861 C C . PRO A 1 465 ? -2.621 -30.032 22.924 1.00 71.25 465 PRO A C 1
ATOM 3863 O O . PRO A 1 465 ? -1.460 -29.731 23.212 1.00 71.25 465 PRO A O 1
ATOM 3866 N N . LYS A 1 466 ? -2.928 -31.075 22.142 1.00 77.44 466 LYS A N 1
ATOM 3867 C CA . LYS 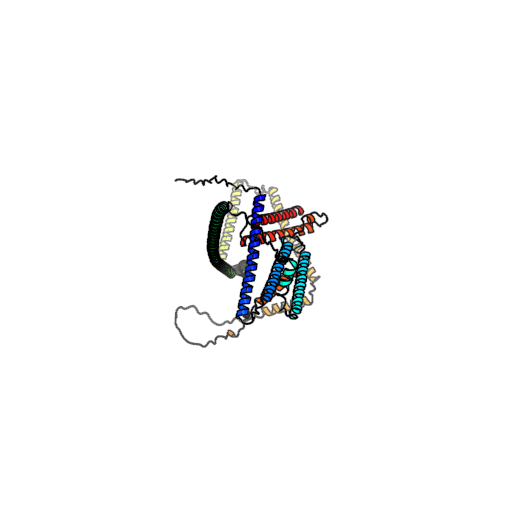A 1 466 ? -1.916 -31.959 21.553 1.00 77.44 466 LYS A CA 1
ATOM 3868 C C . LYS A 1 466 ? -0.864 -31.098 20.839 1.00 77.44 466 LYS A C 1
ATOM 3870 O O . LYS A 1 466 ? -1.252 -30.187 20.100 1.00 77.44 466 LYS A O 1
ATOM 3875 N N . PRO A 1 467 ? 0.442 -31.345 21.058 1.00 76.25 467 PRO A N 1
ATOM 3876 C CA . PRO A 1 467 ? 1.496 -30.562 20.427 1.00 76.25 467 PRO A CA 1
ATOM 3877 C C . PRO A 1 467 ? 1.255 -30.541 18.919 1.00 76.25 467 PRO A C 1
ATOM 3879 O O . PRO A 1 467 ? 1.059 -31.594 18.310 1.00 76.25 467 PRO A O 1
ATOM 3882 N N . LYS A 1 468 ? 1.196 -29.334 18.339 1.00 73.75 468 LYS A N 1
ATOM 3883 C CA . LYS A 1 468 ? 0.924 -29.136 16.910 1.00 73.75 468 LYS A CA 1
ATOM 3884 C C . LYS A 1 468 ? 1.895 -30.021 16.129 1.00 73.75 468 LYS A C 1
ATOM 3886 O O . LYS A 1 468 ? 3.107 -29.857 16.274 1.00 73.75 468 LYS A O 1
ATOM 3891 N N . MET A 1 469 ? 1.367 -30.983 15.367 1.00 73.44 469 MET A N 1
ATOM 3892 C CA . MET A 1 469 ? 2.189 -31.879 14.552 1.00 73.44 469 MET A CA 1
ATOM 3893 C C . MET A 1 469 ? 3.109 -31.005 13.701 1.00 73.44 469 MET A C 1
ATOM 3895 O O . MET A 1 469 ? 2.636 -30.082 13.029 1.00 73.44 469 MET A O 1
ATOM 3899 N N . LYS A 1 470 ? 4.425 -31.230 13.804 1.00 65.75 470 LYS A N 1
ATOM 3900 C CA . LYS A 1 470 ? 5.400 -30.535 12.965 1.00 65.75 470 LYS A CA 1
ATOM 3901 C C . LYS A 1 470 ? 5.007 -30.856 11.531 1.00 65.75 470 LYS A C 1
ATOM 3903 O O . LYS A 1 470 ? 5.057 -32.016 11.138 1.00 65.75 470 LYS A O 1
ATOM 3908 N N . ARG A 1 471 ? 4.528 -29.849 10.799 1.00 65.62 471 ARG A N 1
ATOM 3909 C CA . ARG A 1 471 ? 4.249 -30.002 9.375 1.00 65.62 471 ARG A CA 1
ATOM 3910 C C . ARG A 1 471 ? 5.572 -30.396 8.738 1.00 65.62 471 ARG A C 1
ATOM 3912 O O . ARG A 1 471 ? 6.563 -29.689 8.927 1.00 65.62 471 ARG A O 1
ATOM 3919 N N . GLU A 1 472 ? 5.592 -31.546 8.079 1.00 71.19 472 GLU A N 1
ATOM 3920 C CA . GLU A 1 472 ? 6.724 -31.936 7.250 1.00 71.19 472 GLU A CA 1
ATOM 3921 C C . GLU A 1 472 ? 7.034 -30.779 6.290 1.00 71.19 472 GLU A C 1
ATOM 3923 O O . GLU A 1 472 ? 6.105 -30.063 5.891 1.00 71.19 472 GLU A O 1
ATOM 3928 N N . PRO A 1 473 ? 8.316 -30.516 5.986 1.00 61.06 473 PRO A N 1
ATOM 3929 C CA . PRO A 1 473 ? 8.682 -29.452 5.069 1.00 61.06 473 PRO A CA 1
ATOM 3930 C C . PRO A 1 473 ? 8.002 -29.723 3.728 1.00 61.06 473 PRO A C 1
ATOM 3932 O O . PRO A 1 473 ? 8.403 -30.606 2.973 1.00 61.06 473 PRO A O 1
ATOM 3935 N N . VAL A 1 474 ? 6.934 -28.976 3.456 1.00 66.94 474 VAL A N 1
ATOM 3936 C CA . VAL A 1 474 ? 6.270 -28.993 2.160 1.00 66.94 474 VAL A CA 1
ATOM 3937 C C . VAL A 1 474 ? 7.289 -28.422 1.188 1.00 66.94 474 VAL A C 1
ATOM 3939 O O . VAL A 1 474 ? 7.631 -27.243 1.269 1.00 66.94 474 VAL A O 1
ATOM 3942 N N . VAL A 1 475 ? 7.822 -29.273 0.315 1.00 69.19 475 VAL A N 1
ATOM 3943 C CA . VAL A 1 475 ? 8.650 -28.842 -0.810 1.00 69.19 475 VAL A CA 1
ATOM 3944 C C . VAL A 1 475 ? 7.731 -28.045 -1.727 1.00 69.19 475 VAL A C 1
ATOM 3946 O O . VAL A 1 475 ? 6.973 -28.602 -2.520 1.00 69.19 475 VAL A O 1
ATOM 3949 N N . VAL A 1 476 ? 7.722 -26.728 -1.536 1.00 58.19 476 VAL A N 1
ATOM 3950 C CA . VAL A 1 476 ? 6.979 -25.808 -2.388 1.00 58.19 476 VAL A CA 1
ATOM 3951 C C . VAL A 1 476 ? 7.761 -25.693 -3.686 1.00 58.19 476 VAL A C 1
ATOM 3953 O O . VAL A 1 476 ? 8.808 -25.053 -3.753 1.00 58.19 476 VAL A O 1
ATOM 3956 N N . ASP A 1 477 ? 7.267 -26.366 -4.719 1.00 76.12 477 ASP A N 1
ATOM 3957 C CA . ASP A 1 477 ? 7.740 -26.166 -6.080 1.00 76.12 477 ASP A CA 1
ATOM 3958 C C . ASP A 1 477 ? 7.271 -24.783 -6.550 1.00 76.12 477 ASP A C 1
ATOM 3960 O O . ASP A 1 477 ? 6.136 -24.598 -7.000 1.00 76.12 477 ASP A O 1
ATOM 3964 N N . TYR A 1 478 ? 8.150 -23.792 -6.401 1.00 71.38 478 TYR A N 1
ATOM 3965 C CA . TYR A 1 478 ? 7.886 -22.400 -6.760 1.00 71.38 478 TYR A CA 1
ATOM 3966 C C . TYR A 1 478 ? 7.432 -22.242 -8.216 1.00 71.38 478 TYR A C 1
ATOM 3968 O O . TYR A 1 478 ? 6.658 -21.338 -8.521 1.00 71.38 478 TYR A O 1
ATOM 3976 N N . LEU A 1 479 ? 7.849 -23.130 -9.126 1.00 72.56 479 LEU A N 1
ATOM 3977 C CA . LEU A 1 479 ? 7.404 -23.081 -10.519 1.00 72.56 479 LEU A CA 1
ATOM 3978 C C . LEU A 1 479 ? 5.960 -23.555 -10.664 1.00 72.56 479 LEU A C 1
ATOM 3980 O O . LEU A 1 479 ? 5.202 -22.983 -11.451 1.00 72.56 479 LEU A O 1
ATOM 3984 N N . ARG A 1 480 ? 5.558 -24.561 -9.884 1.00 81.19 480 ARG A N 1
ATOM 3985 C CA . ARG A 1 480 ? 4.169 -25.017 -9.817 1.00 81.19 480 ARG A CA 1
ATOM 3986 C C . ARG A 1 480 ? 3.272 -23.945 -9.212 1.00 81.19 480 ARG A C 1
ATOM 3988 O O . ARG A 1 480 ? 2.208 -23.678 -9.753 1.00 81.19 480 ARG A O 1
ATOM 3995 N N . GLU A 1 481 ? 3.731 -23.276 -8.159 1.00 79.44 481 GLU A N 1
ATOM 3996 C CA . GLU A 1 481 ? 2.996 -22.178 -7.525 1.00 79.44 481 GLU A CA 1
ATOM 3997 C C . GLU A 1 481 ? 2.866 -20.958 -8.457 1.00 79.44 481 GLU A C 1
ATOM 3999 O O . GLU A 1 481 ? 1.810 -20.332 -8.516 1.00 79.44 481 GLU A O 1
ATOM 4004 N N . ILE A 1 482 ? 3.895 -20.656 -9.261 1.00 77.81 482 ILE A N 1
ATOM 4005 C CA . ILE A 1 482 ? 3.831 -19.617 -10.303 1.00 77.81 482 ILE A CA 1
ATOM 4006 C C . ILE A 1 482 ? 2.862 -20.007 -11.429 1.00 77.81 482 ILE A C 1
ATOM 4008 O O . ILE A 1 482 ? 2.129 -19.142 -11.906 1.00 77.81 482 ILE A O 1
ATOM 4012 N N . ARG A 1 483 ? 2.822 -21.279 -11.853 1.00 83.44 483 ARG A N 1
ATOM 4013 C CA . ARG A 1 483 ? 1.843 -21.750 -12.853 1.00 83.44 483 ARG A CA 1
ATOM 4014 C C . ARG A 1 483 ? 0.418 -21.663 -12.324 1.00 83.44 483 ARG A C 1
ATOM 4016 O O . ARG A 1 483 ? -0.420 -21.097 -13.009 1.00 83.44 483 ARG A O 1
ATOM 4023 N N . VAL A 1 484 ? 0.179 -22.110 -11.091 1.00 84.19 484 VAL A N 1
ATOM 4024 C CA . VAL A 1 484 ? -1.135 -22.011 -10.438 1.00 84.19 484 VAL A CA 1
ATOM 4025 C C . VAL A 1 484 ? -1.542 -20.550 -10.249 1.00 84.19 484 VAL A C 1
ATOM 4027 O O . VAL A 1 484 ? -2.684 -20.210 -10.515 1.00 84.19 484 VAL A O 1
ATOM 4030 N N . LYS A 1 485 ? -0.620 -19.646 -9.887 1.00 80.81 485 LYS A N 1
ATOM 4031 C CA . LYS A 1 485 ? -0.915 -18.203 -9.823 1.00 80.81 485 LYS A CA 1
ATOM 4032 C C . LYS A 1 485 ? -1.241 -17.591 -11.185 1.00 80.81 485 LYS A C 1
ATOM 4034 O O . LYS A 1 485 ? -2.086 -16.704 -11.249 1.00 80.81 485 LYS A O 1
ATOM 4039 N N . ARG A 1 486 ? -0.586 -18.033 -12.264 1.00 78.62 486 ARG A N 1
ATOM 4040 C CA . ARG A 1 486 ? -0.934 -17.601 -13.629 1.00 78.62 486 ARG A CA 1
ATOM 4041 C C . ARG A 1 486 ? -2.298 -18.138 -14.039 1.00 78.62 486 ARG A C 1
ATOM 4043 O O . ARG A 1 486 ? -3.123 -17.354 -14.473 1.00 78.62 486 ARG A O 1
ATOM 4050 N N . GLU A 1 487 ? -2.575 -19.416 -13.800 1.00 78.75 487 GLU A N 1
ATOM 4051 C CA . GLU A 1 487 ? -3.883 -20.017 -14.072 1.00 78.75 487 GLU A CA 1
ATOM 4052 C C . GLU A 1 487 ? -4.998 -19.390 -13.224 1.00 78.75 487 GLU A C 1
ATOM 4054 O O . GLU A 1 487 ? -6.079 -19.142 -13.744 1.00 78.75 487 GLU A O 1
ATOM 4059 N N . GLU A 1 488 ? -4.764 -19.064 -11.950 1.00 75.62 488 GLU A N 1
ATOM 4060 C CA . GLU A 1 488 ? -5.724 -18.338 -11.109 1.00 75.62 488 GLU A CA 1
ATOM 4061 C C . GLU A 1 488 ? -5.975 -16.910 -11.600 1.00 75.62 488 GLU A C 1
ATOM 4063 O O . GLU A 1 488 ? -7.114 -16.450 -11.576 1.00 75.62 488 GLU A O 1
ATOM 4068 N N . ASN A 1 489 ? -4.941 -16.200 -12.053 1.00 65.00 489 ASN A N 1
ATOM 4069 C CA . ASN A 1 489 ? -5.109 -14.867 -12.631 1.00 65.00 489 ASN A CA 1
ATOM 4070 C C . ASN A 1 489 ? -5.820 -14.920 -13.991 1.00 65.00 489 ASN A C 1
ATOM 4072 O O . ASN A 1 489 ? -6.720 -14.119 -14.236 1.00 65.00 489 ASN A O 1
ATOM 4076 N N . ASP A 1 490 ? -5.493 -15.899 -14.832 1.00 65.50 490 ASP A N 1
ATOM 4077 C CA . ASP A 1 490 ? -6.117 -16.092 -16.142 1.00 65.50 490 ASP A CA 1
ATOM 4078 C C . ASP A 1 490 ? -7.569 -16.585 -16.004 1.00 65.50 490 ASP A C 1
ATOM 4080 O O . ASP A 1 490 ? -8.440 -16.211 -16.788 1.00 65.50 490 ASP A O 1
ATOM 4084 N N . SER A 1 491 ? -7.869 -17.393 -14.984 1.00 63.00 491 SER A N 1
ATOM 4085 C CA . SER A 1 491 ? -9.223 -17.887 -14.688 1.00 63.00 491 SER A CA 1
ATOM 4086 C C . SER A 1 491 ? -10.105 -16.829 -14.015 1.00 63.00 491 SER A C 1
ATOM 4088 O O . SER A 1 491 ? -11.282 -16.719 -14.355 1.00 63.00 491 SER A O 1
ATOM 4090 N N . LYS A 1 492 ? -9.547 -15.981 -13.137 1.00 58.78 492 LYS A N 1
ATOM 4091 C CA . LYS A 1 492 ? -10.243 -14.797 -12.592 1.00 58.78 492 LYS A CA 1
ATOM 4092 C C . LYS A 1 492 ? -10.479 -13.720 -13.651 1.00 58.78 492 LYS A C 1
ATOM 4094 O O . LYS A 1 492 ? -11.513 -13.067 -13.603 1.00 58.78 492 LYS A O 1
ATOM 4099 N N . SER A 1 493 ? -9.575 -13.577 -14.622 1.00 50.69 493 SER A N 1
ATOM 4100 C CA . SER A 1 493 ? -9.773 -12.727 -15.802 1.00 50.69 493 SER A CA 1
ATOM 4101 C C . SER A 1 493 ? -10.888 -13.258 -16.711 1.00 50.69 493 SER A C 1
ATOM 4103 O O . SER A 1 493 ? -11.718 -12.477 -17.160 1.00 50.69 493 SER A O 1
ATOM 4105 N N . LYS A 1 494 ? -10.984 -14.575 -16.934 1.00 49.25 494 LYS A N 1
ATOM 4106 C CA . LYS A 1 494 ? -11.975 -15.156 -17.860 1.00 49.25 494 LYS A CA 1
ATOM 4107 C C . LYS A 1 494 ? -13.429 -15.137 -17.376 1.00 49.25 494 LYS A C 1
ATOM 4109 O O . LYS A 1 494 ? -14.328 -15.237 -18.204 1.00 49.25 494 LYS A O 1
ATOM 4114 N N . ASN A 1 495 ? -13.683 -14.979 -16.075 1.00 44.53 495 ASN A N 1
ATOM 4115 C CA . ASN A 1 495 ? -15.051 -14.895 -15.543 1.00 44.53 495 ASN A CA 1
ATOM 4116 C C . ASN A 1 495 ? -15.585 -13.454 -15.407 1.00 44.53 495 ASN A C 1
ATOM 4118 O O . ASN A 1 495 ? -16.742 -13.277 -15.034 1.00 44.53 495 ASN A O 1
ATOM 4122 N N . THR A 1 496 ? -14.789 -12.432 -15.742 1.00 43.47 496 THR A N 1
ATOM 4123 C CA . THR A 1 496 ? -15.233 -11.024 -15.829 1.00 43.47 496 THR A CA 1
ATOM 4124 C C . THR A 1 496 ? -15.154 -10.439 -17.246 1.00 43.47 496 THR A C 1
ATOM 4126 O O . THR A 1 496 ? -15.636 -9.335 -17.477 1.00 43.47 496 THR A O 1
ATOM 4129 N N . THR A 1 497 ? -14.661 -11.190 -18.236 1.00 41.03 497 THR A N 1
ATOM 4130 C CA . THR A 1 497 ? -14.554 -10.784 -19.655 1.00 41.03 497 THR A CA 1
ATOM 4131 C C . THR A 1 497 ? -15.850 -10.941 -20.464 1.00 41.03 497 THR A C 1
ATOM 4133 O O . THR A 1 497 ? -15.813 -11.270 -21.644 1.00 41.03 497 THR A O 1
ATOM 4136 N N . ALA A 1 498 ? -17.009 -10.707 -19.846 1.00 41.53 498 ALA A N 1
ATOM 4137 C CA . ALA A 1 498 ? -18.221 -10.328 -20.583 1.00 41.53 498 ALA A CA 1
ATOM 4138 C C . ALA A 1 498 ? -18.536 -8.825 -20.433 1.00 41.53 498 ALA A C 1
ATOM 4140 O O . ALA A 1 498 ? -19.549 -8.351 -20.937 1.00 41.53 498 ALA A O 1
ATOM 4141 N N . PHE A 1 499 ? -17.673 -8.071 -19.742 1.00 44.44 499 PHE A N 1
ATOM 4142 C CA . PHE A 1 499 ? -17.769 -6.621 -19.611 1.00 44.44 499 PHE A CA 1
ATOM 4143 C C . PHE A 1 499 ? -16.390 -6.018 -19.914 1.00 44.44 499 PHE A C 1
ATOM 4145 O O . PHE A 1 499 ? -15.562 -5.818 -19.027 1.00 44.44 499 PHE A O 1
ATOM 4152 N N . ASP A 1 500 ? -16.114 -5.846 -21.207 1.00 43.53 500 ASP A N 1
ATOM 4153 C CA . ASP A 1 500 ? -14.821 -5.435 -21.756 1.00 43.53 500 ASP A CA 1
ATOM 4154 C C . ASP A 1 500 ? -14.287 -4.139 -21.129 1.00 43.53 500 ASP A C 1
ATOM 4156 O O . ASP A 1 500 ? -14.891 -3.066 -21.223 1.00 43.53 500 ASP A O 1
ATOM 4160 N N . SER A 1 501 ? -13.082 -4.217 -20.559 1.00 45.75 501 SER A N 1
ATOM 4161 C CA . SER A 1 501 ? -12.318 -3.060 -20.079 1.00 45.75 501 SER A CA 1
ATOM 4162 C C . SER A 1 501 ? -11.851 -2.132 -21.213 1.00 45.75 501 SER A C 1
ATOM 4164 O O . SER A 1 501 ? -11.536 -0.973 -20.949 1.00 45.75 501 SER A O 1
ATOM 4166 N N . GLU A 1 502 ? -11.883 -2.577 -22.475 1.00 49.12 502 GLU A N 1
ATOM 4167 C CA . GLU A 1 502 ? -11.682 -1.715 -23.653 1.00 49.12 502 GLU A CA 1
ATOM 4168 C C . GLU A 1 502 ? -12.934 -0.894 -24.018 1.00 49.12 502 GLU A C 1
ATOM 4170 O O . GLU A 1 502 ? -12.817 0.158 -24.650 1.00 49.12 502 GLU A O 1
ATOM 4175 N N . GLY A 1 503 ? -14.127 -1.302 -23.565 1.00 45.59 503 GLY A N 1
ATOM 4176 C CA . GLY A 1 503 ? -15.377 -0.566 -23.782 1.00 45.59 503 GLY A CA 1
ATOM 4177 C C . GLY A 1 503 ? -15.602 0.581 -22.792 1.00 45.59 503 GLY A C 1
ATOM 4178 O O . GLY A 1 503 ? -16.241 1.578 -23.132 1.00 45.59 503 GLY A O 1
ATOM 4179 N N . MET A 1 504 ? -15.045 0.497 -21.576 1.00 47.50 504 MET A N 1
ATOM 4180 C CA . MET A 1 504 ? -15.304 1.509 -20.542 1.00 47.50 504 MET A CA 1
ATOM 4181 C C . MET A 1 504 ? -14.488 2.801 -20.691 1.00 47.50 504 MET A C 1
ATOM 4183 O O . MET A 1 504 ? -14.940 3.861 -20.258 1.00 47.50 504 MET A O 1
ATOM 4187 N N . GLY A 1 50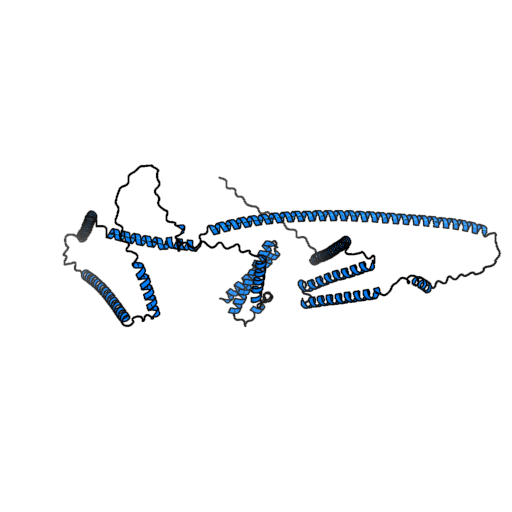5 ? -13.337 2.755 -21.372 1.00 47.62 505 GLY A N 1
ATOM 4188 C CA . GLY A 1 505 ? -12.519 3.947 -21.644 1.00 47.62 505 GLY A CA 1
ATOM 4189 C C . GLY A 1 505 ? -13.196 4.976 -22.560 1.00 47.62 505 GLY A C 1
ATOM 4190 O O . GLY A 1 505 ? -12.755 6.120 -22.635 1.00 47.62 505 GLY A O 1
ATOM 4191 N N . LYS A 1 506 ? -14.290 4.591 -23.232 1.00 48.94 506 LYS A N 1
ATOM 4192 C CA . LYS A 1 506 ? -15.111 5.465 -24.080 1.00 48.94 506 LYS A CA 1
ATOM 4193 C C . LYS A 1 506 ? -16.600 5.351 -23.759 1.00 48.94 506 LYS A C 1
ATOM 4195 O O . LYS A 1 506 ? -17.430 5.438 -24.662 1.00 48.94 506 LYS A O 1
ATOM 4200 N N . VAL A 1 507 ? -16.974 5.219 -22.483 1.00 53.34 507 VAL A N 1
ATOM 4201 C CA . VAL A 1 507 ? -18.325 5.650 -22.093 1.00 53.34 507 VAL A CA 1
ATOM 4202 C C . VAL A 1 507 ? -18.345 7.160 -22.308 1.00 53.34 507 VAL A C 1
ATOM 4204 O O . VAL A 1 507 ? -17.897 7.936 -21.466 1.00 53.34 507 VAL A O 1
ATOM 4207 N N . ASN A 1 508 ? -18.744 7.606 -23.494 1.00 56.69 508 ASN A N 1
ATOM 4208 C CA . ASN A 1 508 ? -18.857 9.026 -23.775 1.00 56.69 508 ASN A CA 1
ATOM 4209 C C . ASN A 1 508 ? -19.834 9.631 -22.764 1.00 56.69 508 ASN A C 1
ATOM 4211 O O . ASN A 1 508 ? -20.875 9.043 -22.471 1.00 56.69 508 ASN A O 1
ATOM 4215 N N . MET A 1 509 ? -19.525 10.830 -22.261 1.00 64.75 509 MET A N 1
ATOM 4216 C CA . MET A 1 509 ? -20.448 11.625 -21.434 1.00 64.75 509 MET A CA 1
ATOM 4217 C C . MET A 1 509 ? -21.834 11.799 -22.085 1.00 64.75 509 MET A C 1
ATOM 4219 O O . MET A 1 509 ? -22.800 12.136 -21.410 1.00 64.75 509 MET A O 1
ATOM 4223 N N . SER A 1 510 ? -21.950 11.528 -23.389 1.00 66.19 510 SER A N 1
ATOM 4224 C CA . SER A 1 510 ? -23.212 11.475 -24.119 1.00 66.19 510 SER A CA 1
ATOM 4225 C C . SER A 1 510 ? -24.181 10.398 -23.621 1.00 66.19 510 SER A C 1
ATOM 4227 O O . SER A 1 510 ? -25.369 10.676 -23.621 1.00 66.19 510 SER A O 1
ATOM 4229 N N . MET A 1 511 ? -23.724 9.233 -23.136 1.00 65.62 511 MET A N 1
ATOM 4230 C CA . MET A 1 511 ? -24.638 8.201 -22.601 1.00 65.62 511 MET A CA 1
ATOM 4231 C C . MET A 1 511 ? -25.382 8.669 -21.343 1.00 65.62 511 MET A C 1
ATOM 4233 O O . MET A 1 511 ? -26.468 8.190 -21.055 1.00 65.62 511 MET A O 1
ATOM 4237 N N . PHE A 1 512 ? -24.840 9.643 -20.607 1.00 68.75 512 PHE A N 1
ATOM 4238 C CA . PHE A 1 512 ? -25.504 10.220 -19.432 1.00 68.75 512 PHE A CA 1
ATOM 4239 C C . PHE A 1 512 ? -26.512 11.326 -19.786 1.00 68.75 512 PHE A C 1
ATOM 4241 O O . PHE A 1 512 ? -27.203 11.829 -18.895 1.00 68.75 512 PHE A O 1
ATOM 4248 N N . LYS A 1 513 ? -26.590 11.715 -21.068 1.00 75.12 513 LYS A N 1
ATOM 4249 C CA . LYS A 1 513 ? -27.561 12.690 -21.587 1.00 75.12 513 LYS A CA 1
ATOM 4250 C C . LYS A 1 513 ? -28.844 12.036 -22.105 1.00 75.12 513 LYS A C 1
ATOM 4252 O O . LYS A 1 513 ? -29.809 12.755 -22.355 1.00 75.12 513 LYS A O 1
ATOM 4257 N N . ASP A 1 514 ? -28.872 10.711 -22.238 1.00 77.25 514 ASP A N 1
ATOM 4258 C CA . ASP A 1 514 ? -30.075 9.990 -22.640 1.00 77.25 514 ASP A CA 1
ATOM 4259 C C . ASP A 1 514 ? -31.107 10.046 -21.502 1.00 77.25 514 ASP A C 1
ATOM 4261 O O . ASP A 1 514 ? -30.896 9.499 -20.421 1.00 77.25 514 ASP A O 1
ATOM 4265 N N . GLN A 1 515 ? -32.237 10.721 -21.743 1.00 77.44 515 GLN A N 1
ATOM 4266 C CA . GLN A 1 515 ? -33.314 10.934 -20.758 1.00 77.44 515 GLN A CA 1
ATOM 4267 C C . GLN A 1 515 ? -34.066 9.648 -20.363 1.00 77.44 515 GLN A C 1
ATOM 4269 O O . GLN A 1 515 ? -34.921 9.684 -19.487 1.00 77.44 515 GLN A O 1
ATOM 4274 N N . ASN A 1 516 ? -33.759 8.515 -21.000 1.00 83.25 516 ASN A N 1
ATOM 4275 C CA . ASN A 1 516 ? -34.495 7.259 -20.836 1.00 83.25 516 ASN A CA 1
ATOM 4276 C C . ASN A 1 516 ? -33.838 6.271 -19.854 1.00 83.25 516 ASN A C 1
ATOM 4278 O O . ASN A 1 516 ? -34.306 5.140 -19.733 1.00 83.25 516 ASN A O 1
ATOM 4282 N N . ILE A 1 517 ? -32.741 6.649 -19.191 1.00 85.50 517 ILE A N 1
ATOM 4283 C CA . ILE A 1 517 ? -32.052 5.796 -18.214 1.00 85.50 517 ILE A CA 1
ATOM 4284 C C . ILE A 1 517 ? -32.607 6.097 -16.821 1.00 85.50 517 ILE A C 1
ATOM 4286 O O . ILE A 1 517 ? -32.679 7.256 -16.429 1.00 85.50 517 ILE A O 1
ATOM 4290 N N . ASP A 1 518 ? -32.967 5.052 -16.075 1.00 90.81 518 ASP A N 1
ATOM 4291 C CA . ASP A 1 518 ? -33.429 5.166 -14.689 1.00 90.81 518 ASP A CA 1
ATOM 4292 C C . ASP A 1 518 ? -32.373 5.868 -13.819 1.00 90.81 518 ASP A C 1
ATOM 4294 O O . ASP A 1 518 ? -31.200 5.472 -13.827 1.00 90.81 518 ASP A O 1
ATOM 4298 N N . ASP A 1 519 ? -32.778 6.881 -13.050 1.00 88.06 519 ASP A N 1
ATOM 4299 C CA . ASP A 1 519 ? -31.871 7.738 -12.273 1.00 88.06 519 ASP A CA 1
ATOM 4300 C C . ASP A 1 519 ? -31.001 6.922 -11.314 1.00 88.06 519 ASP A C 1
ATOM 4302 O O . ASP A 1 519 ? -29.807 7.181 -11.145 1.00 88.06 519 ASP A O 1
ATOM 4306 N N . LYS A 1 520 ? -31.555 5.840 -10.757 1.00 90.00 520 LYS A N 1
ATOM 4307 C CA . LYS A 1 520 ? -30.801 4.926 -9.899 1.00 90.00 520 LYS A CA 1
ATOM 4308 C C . LYS A 1 520 ? -29.667 4.231 -10.655 1.00 90.00 520 LYS A C 1
ATOM 4310 O O . LYS A 1 520 ? -28.541 4.167 -10.158 1.00 90.00 520 LYS A O 1
ATOM 4315 N N . THR A 1 521 ? -29.937 3.740 -11.863 1.00 87.88 521 THR A N 1
ATOM 4316 C CA . THR A 1 521 ? -28.915 3.106 -12.714 1.00 87.88 521 THR A CA 1
ATOM 4317 C C . THR A 1 521 ? -27.881 4.117 -13.209 1.00 87.88 521 THR A C 1
ATOM 4319 O O . THR A 1 521 ? -26.693 3.802 -13.276 1.00 87.88 521 THR A O 1
ATOM 4322 N N . LYS A 1 522 ? -28.298 5.363 -13.459 1.00 88.62 522 LYS A N 1
ATOM 4323 C CA . LYS A 1 522 ? -27.414 6.478 -13.813 1.00 88.62 522 LYS A CA 1
ATOM 4324 C C . LYS A 1 522 ? -26.436 6.799 -12.683 1.00 88.62 522 LYS A C 1
ATOM 4326 O O . LYS A 1 522 ? -25.232 6.891 -12.925 1.00 88.62 522 LYS A O 1
ATOM 4331 N N . VAL A 1 523 ? -26.926 6.880 -11.445 1.00 91.25 523 VAL A N 1
ATOM 4332 C CA . VAL A 1 523 ? -26.097 7.086 -10.249 1.00 91.25 523 VAL A CA 1
ATOM 4333 C C . VAL A 1 523 ? -25.138 5.913 -10.023 1.00 91.25 523 VAL A C 1
ATOM 4335 O O . VAL A 1 523 ? -23.975 6.131 -9.684 1.00 91.25 523 VAL A O 1
ATOM 4338 N N . GLU A 1 524 ? -25.577 4.667 -10.220 1.00 91.00 524 GLU A N 1
ATOM 4339 C CA . GLU A 1 524 ? -24.699 3.491 -10.110 1.00 91.00 524 GLU A CA 1
ATOM 4340 C C . GLU A 1 524 ? -23.585 3.493 -11.169 1.00 91.00 524 GLU A C 1
ATOM 4342 O O . GLU A 1 524 ? -22.422 3.243 -10.834 1.00 91.00 524 GLU A O 1
ATOM 4347 N N . LEU A 1 525 ? -23.904 3.851 -12.417 1.00 88.25 525 LEU A N 1
ATOM 4348 C CA . LEU A 1 525 ? -22.926 3.989 -13.500 1.00 88.25 525 LEU A CA 1
ATOM 4349 C C . LEU A 1 525 ? -21.928 5.123 -13.239 1.00 88.25 525 LEU A C 1
ATOM 4351 O O . LEU A 1 525 ? -20.725 4.926 -13.432 1.00 88.25 525 LEU A O 1
ATOM 4355 N N . LEU A 1 526 ? -22.394 6.280 -12.753 1.00 89.06 526 LEU A N 1
ATOM 4356 C CA . LEU A 1 526 ? -21.518 7.384 -12.351 1.00 89.06 526 LEU A CA 1
ATOM 4357 C C . LEU A 1 526 ? -20.592 6.946 -11.210 1.00 89.06 526 LEU A C 1
ATOM 4359 O O . LEU A 1 526 ? -19.381 7.104 -11.322 1.00 89.06 526 LEU A O 1
ATOM 4363 N N . LYS A 1 527 ? -21.116 6.284 -10.168 1.00 92.94 527 LYS A N 1
ATOM 4364 C CA . LYS A 1 527 ? -20.303 5.762 -9.052 1.00 92.94 527 LYS A CA 1
ATOM 4365 C C . LYS A 1 527 ? -19.240 4.766 -9.517 1.00 92.94 527 LYS A C 1
ATOM 4367 O O . LYS A 1 527 ? -18.111 4.809 -9.024 1.00 92.94 527 LYS A O 1
ATOM 4372 N N . ALA A 1 528 ? -19.587 3.857 -10.428 1.00 89.31 528 ALA A N 1
ATOM 4373 C CA . ALA A 1 528 ? -18.643 2.888 -10.981 1.00 89.31 528 ALA A CA 1
ATOM 4374 C C . ALA A 1 528 ? -17.536 3.581 -11.791 1.00 89.31 528 ALA A C 1
ATOM 4376 O O . ALA A 1 528 ? -16.356 3.280 -11.607 1.00 89.31 528 ALA A O 1
ATOM 4377 N N . ARG A 1 529 ? -17.904 4.560 -12.626 1.00 87.00 529 ARG A N 1
ATOM 4378 C CA . ARG A 1 529 ? -16.959 5.338 -13.432 1.00 87.00 529 ARG A CA 1
ATOM 4379 C C . ARG A 1 529 ? -16.019 6.183 -12.578 1.00 87.00 529 ARG A C 1
ATOM 4381 O O . ARG A 1 529 ? -14.813 6.160 -12.807 1.00 87.00 529 ARG A O 1
ATOM 4388 N N . THR A 1 530 ? -16.551 6.889 -11.583 1.00 93.62 530 THR A N 1
ATOM 4389 C CA . THR A 1 530 ? -15.754 7.679 -10.642 1.00 93.62 530 THR A CA 1
ATOM 4390 C C . THR A 1 530 ? -14.691 6.816 -9.968 1.00 93.62 530 THR A C 1
ATOM 4392 O O . THR A 1 530 ? -13.523 7.190 -9.959 1.00 93.62 530 THR A O 1
ATOM 4395 N N . LYS A 1 531 ? -15.063 5.629 -9.465 1.00 94.00 531 LYS A N 1
ATOM 4396 C CA . LYS A 1 531 ? -14.103 4.701 -8.843 1.00 94.00 531 LYS A CA 1
ATOM 4397 C C . LYS A 1 531 ? -12.988 4.282 -9.800 1.00 94.00 531 LYS A C 1
ATOM 4399 O O . LYS A 1 531 ? -11.840 4.183 -9.382 1.00 94.00 531 LYS A O 1
ATOM 4404 N N . LEU A 1 532 ? -13.321 4.045 -11.068 1.00 90.00 532 LEU A N 1
ATOM 4405 C CA . LEU A 1 532 ? -12.350 3.653 -12.088 1.00 90.00 532 LEU A CA 1
ATOM 4406 C C . LEU A 1 532 ? -11.350 4.783 -12.376 1.00 90.00 532 LEU A C 1
ATOM 4408 O O . LEU A 1 532 ? -10.152 4.527 -12.482 1.00 90.00 532 LEU A O 1
ATOM 4412 N N . ILE A 1 533 ? -11.825 6.028 -12.466 1.00 93.44 533 ILE A N 1
ATOM 4413 C CA . ILE A 1 533 ? -10.961 7.197 -12.682 1.00 93.44 533 ILE A CA 1
ATOM 4414 C C . ILE A 1 533 ? -10.036 7.422 -11.478 1.00 93.44 533 ILE A C 1
ATOM 4416 O O . ILE A 1 533 ? -8.837 7.609 -11.674 1.00 93.44 533 ILE A O 1
ATOM 4420 N N . GLU A 1 534 ? -10.539 7.290 -10.246 1.00 95.12 534 GLU A N 1
ATOM 4421 C CA . GLU A 1 534 ? -9.705 7.378 -9.037 1.00 95.12 534 GLU A CA 1
ATOM 4422 C C . GLU A 1 534 ? -8.644 6.272 -8.970 1.00 95.12 534 GLU A C 1
ATOM 4424 O O . GLU A 1 534 ? -7.488 6.544 -8.646 1.00 95.12 534 GLU A O 1
ATOM 4429 N N . GLU A 1 535 ? -8.998 5.026 -9.307 1.00 94.00 535 GLU A N 1
ATOM 4430 C CA . GLU A 1 535 ? -8.029 3.924 -9.328 1.00 94.00 535 GLU A CA 1
ATOM 4431 C C . GLU A 1 535 ? -6.940 4.153 -10.388 1.00 94.00 535 GLU A C 1
ATOM 4433 O O . GLU A 1 535 ? -5.759 3.901 -10.136 1.00 94.00 535 GLU A O 1
ATOM 4438 N N . ASN A 1 536 ? -7.313 4.671 -11.561 1.00 90.44 536 ASN A N 1
ATOM 4439 C CA . ASN A 1 536 ? -6.362 4.997 -12.620 1.00 90.44 536 ASN A CA 1
ATOM 4440 C C . ASN A 1 536 ? -5.439 6.159 -12.239 1.00 90.44 536 ASN A C 1
ATOM 4442 O O . ASN A 1 536 ? -4.233 6.051 -12.466 1.00 90.44 536 ASN A O 1
ATOM 4446 N N . ALA A 1 537 ? -5.971 7.217 -11.623 1.00 95.19 537 ALA A N 1
ATOM 4447 C CA . ALA A 1 537 ? -5.179 8.331 -11.109 1.00 95.19 537 ALA A CA 1
ATOM 4448 C C . ALA A 1 537 ? -4.169 7.848 -10.054 1.00 95.19 537 ALA A C 1
ATOM 4450 O O . ALA A 1 537 ? -2.975 8.107 -10.177 1.00 95.19 537 ALA A O 1
ATOM 4451 N N . MET A 1 538 ? -4.615 7.031 -9.094 1.00 94.31 538 MET A N 1
ATOM 4452 C CA . MET A 1 538 ? -3.757 6.425 -8.065 1.00 94.31 538 MET A CA 1
ATOM 4453 C C . MET A 1 538 ? -2.677 5.511 -8.658 1.00 94.31 538 MET A C 1
ATOM 4455 O O . MET A 1 538 ? -1.528 5.517 -8.211 1.00 94.31 538 MET A O 1
ATOM 4459 N N . ARG A 1 539 ? -3.017 4.708 -9.675 1.00 93.06 539 ARG A N 1
ATOM 4460 C CA . ARG A 1 539 ? -2.051 3.838 -10.362 1.00 93.06 539 ARG A CA 1
ATOM 4461 C C . ARG A 1 539 ? -1.009 4.665 -11.120 1.00 93.06 539 ARG A C 1
ATOM 4463 O O . ARG A 1 539 ? 0.173 4.331 -11.051 1.00 93.06 539 ARG A O 1
ATOM 4470 N N . LYS A 1 540 ? -1.418 5.741 -11.805 1.00 92.00 540 LYS A N 1
ATOM 4471 C CA . LYS A 1 540 ? -0.492 6.680 -12.459 1.00 92.00 540 LYS A CA 1
ATOM 4472 C C . LYS A 1 540 ? 0.410 7.376 -11.440 1.00 92.00 540 LYS A C 1
ATOM 4474 O O . LYS A 1 540 ? 1.618 7.387 -11.631 1.00 92.00 540 LYS A O 1
ATOM 4479 N N . GLU A 1 541 ? -0.136 7.835 -10.319 1.00 93.62 541 GLU A N 1
ATOM 4480 C CA . GLU A 1 541 ? 0.637 8.454 -9.236 1.00 93.62 541 GLU A CA 1
ATOM 4481 C C . GLU A 1 541 ? 1.709 7.502 -8.678 1.00 93.62 541 GLU A C 1
ATOM 4483 O O . GLU A 1 541 ? 2.856 7.890 -8.460 1.00 93.62 541 GLU A O 1
ATOM 4488 N N . GLN A 1 542 ? 1.373 6.221 -8.494 1.00 92.38 542 GLN A N 1
ATOM 4489 C CA . GLN A 1 542 ? 2.345 5.208 -8.072 1.00 92.38 542 GLN A CA 1
ATOM 4490 C C . GLN A 1 542 ? 3.446 4.974 -9.112 1.00 92.38 542 GLN A C 1
ATOM 4492 O O . GLN A 1 542 ? 4.597 4.764 -8.734 1.00 92.38 542 GLN A O 1
ATOM 4497 N N . MET A 1 543 ? 3.113 5.013 -10.405 1.00 89.44 543 MET A N 1
ATOM 4498 C CA . MET A 1 543 ? 4.095 4.859 -11.482 1.00 89.44 543 MET A CA 1
ATOM 4499 C C . MET A 1 543 ? 4.994 6.094 -11.621 1.00 89.44 543 MET A C 1
ATOM 4501 O O . MET A 1 543 ? 6.198 5.929 -11.818 1.00 89.44 543 MET A O 1
ATOM 4505 N N . ASN A 1 544 ? 4.459 7.304 -11.438 1.00 89.88 544 ASN A N 1
ATOM 4506 C CA . ASN A 1 544 ? 5.236 8.549 -11.444 1.00 89.88 544 ASN A CA 1
ATOM 4507 C C . ASN A 1 544 ? 6.266 8.574 -10.310 1.00 89.88 544 ASN A C 1
ATOM 4509 O O . ASN A 1 544 ? 7.447 8.817 -10.559 1.00 89.88 544 ASN A O 1
ATOM 4513 N N . LYS A 1 545 ? 5.874 8.135 -9.104 1.00 89.19 545 LYS A N 1
ATOM 4514 C CA . LYS A 1 545 ? 6.795 7.972 -7.962 1.00 89.19 545 LYS A CA 1
ATOM 4515 C C . LYS A 1 545 ? 7.988 7.056 -8.262 1.00 89.19 545 LYS A C 1
ATOM 4517 O O . LYS A 1 545 ? 9.032 7.195 -7.630 1.00 89.19 545 LYS A O 1
ATOM 4522 N N . ILE A 1 546 ? 7.837 6.105 -9.188 1.00 86.81 546 ILE A N 1
ATOM 4523 C CA . ILE A 1 546 ? 8.893 5.157 -9.577 1.00 86.81 546 ILE A CA 1
ATOM 4524 C C . ILE A 1 546 ? 9.734 5.701 -10.739 1.00 86.81 546 ILE A C 1
ATOM 4526 O O . ILE A 1 546 ? 10.956 5.555 -10.727 1.00 86.81 546 ILE A O 1
ATOM 4530 N N . ASN A 1 547 ? 9.098 6.310 -11.742 1.00 83.31 547 ASN A N 1
ATOM 4531 C CA . ASN A 1 547 ? 9.757 6.743 -12.978 1.00 83.31 547 ASN A CA 1
ATOM 4532 C C . ASN A 1 547 ? 10.354 8.160 -12.899 1.00 83.31 547 ASN A C 1
ATOM 4534 O O . ASN A 1 547 ? 11.128 8.538 -13.780 1.00 83.31 547 ASN A O 1
ATOM 4538 N N . GLY A 1 548 ? 10.054 8.895 -11.826 1.00 68.56 548 GLY A N 1
ATOM 4539 C CA . GLY A 1 548 ? 10.409 10.296 -11.641 1.00 68.56 548 GLY A CA 1
ATOM 4540 C C . GLY A 1 548 ? 9.281 11.200 -12.129 1.00 68.56 548 GLY A C 1
ATOM 4541 O O . GLY A 1 548 ? 8.821 11.067 -13.259 1.00 68.56 548 GLY A O 1
ATOM 4542 N N . ASP A 1 549 ? 8.849 12.117 -11.266 1.00 81.31 549 ASP A N 1
ATOM 4543 C CA . ASP A 1 549 ? 7.739 13.025 -11.547 1.00 81.31 549 ASP A CA 1
ATOM 4544 C C . ASP A 1 549 ? 8.101 13.993 -12.680 1.00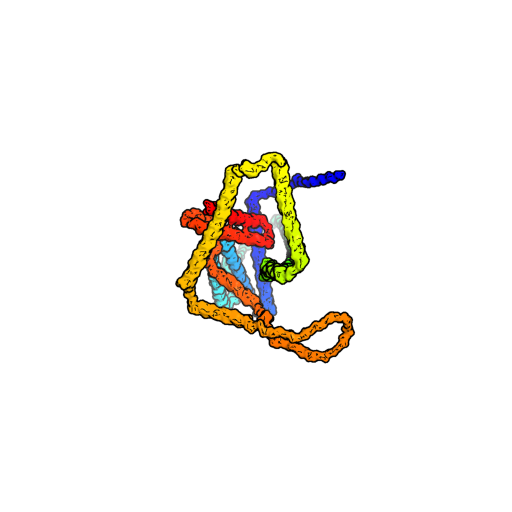 81.31 549 ASP A C 1
ATOM 4546 O O . ASP A 1 549 ? 8.978 1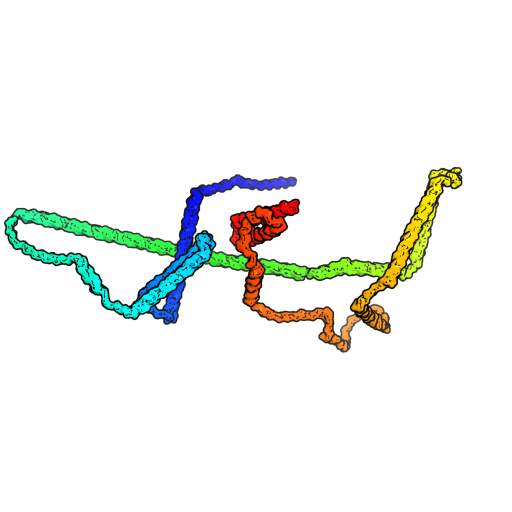4.851 -12.530 1.00 81.31 549 ASP A O 1
ATOM 4550 N N . THR A 1 550 ? 7.398 13.892 -13.809 1.00 84.62 550 THR A N 1
ATOM 4551 C CA . THR A 1 550 ? 7.325 15.002 -14.758 1.00 84.62 550 THR A CA 1
ATOM 4552 C C . THR A 1 550 ? 6.135 15.892 -14.396 1.00 84.62 550 THR A C 1
ATOM 4554 O O . THR A 1 550 ? 5.101 15.427 -13.914 1.00 84.62 550 THR A O 1
ATOM 4557 N N . ILE A 1 551 ? 6.285 17.205 -14.591 1.00 85.62 551 ILE A N 1
ATOM 4558 C CA . ILE A 1 551 ? 5.226 18.184 -14.289 1.00 85.62 551 ILE A CA 1
ATOM 4559 C C . ILE A 1 551 ? 3.969 17.894 -15.126 1.00 85.62 551 ILE A C 1
ATOM 4561 O O . ILE A 1 551 ? 2.859 18.072 -14.634 1.00 85.62 551 ILE A O 1
ATOM 4565 N N . GLU A 1 552 ? 4.148 17.407 -16.356 1.00 89.50 552 GLU A N 1
ATOM 4566 C CA . GLU A 1 552 ? 3.060 17.023 -17.262 1.00 89.50 552 GLU A CA 1
ATOM 4567 C C . GLU A 1 552 ? 2.293 15.804 -16.732 1.00 89.50 552 GLU A C 1
ATOM 4569 O O . GLU A 1 552 ? 1.072 15.864 -16.619 1.00 89.50 552 GLU A O 1
ATOM 4574 N N . ASP A 1 553 ? 2.985 14.748 -16.289 1.00 89.94 553 ASP A N 1
ATOM 4575 C CA . ASP A 1 553 ? 2.306 13.560 -15.757 1.00 89.94 553 ASP A CA 1
ATOM 4576 C C . ASP A 1 553 ? 1.543 13.861 -14.451 1.00 89.94 553 ASP A C 1
ATOM 4578 O O . ASP A 1 553 ? 0.519 13.237 -14.168 1.00 89.94 553 ASP A O 1
ATOM 4582 N N . ASN A 1 554 ? 2.022 14.816 -13.645 1.00 91.19 554 ASN A N 1
ATOM 4583 C CA . ASN A 1 554 ? 1.314 15.268 -12.444 1.00 91.19 554 ASN A CA 1
ATOM 4584 C C . ASN A 1 554 ? 0.102 16.155 -12.774 1.00 91.19 554 ASN A C 1
ATOM 4586 O O . ASN A 1 554 ? -0.899 16.090 -12.060 1.00 91.19 554 ASN A O 1
ATOM 4590 N N . ALA A 1 555 ? 0.160 16.950 -13.847 1.00 93.69 555 ALA A N 1
ATOM 4591 C CA . ALA A 1 555 ? -0.997 17.698 -14.338 1.00 93.69 555 ALA A CA 1
ATOM 4592 C C . ALA A 1 555 ? -2.104 16.743 -14.818 1.00 93.69 555 ALA A C 1
ATOM 4594 O O . ALA A 1 555 ? -3.240 16.865 -14.372 1.00 93.69 555 ALA A O 1
ATOM 4595 N N . ASP A 1 556 ? -1.744 15.711 -15.586 1.00 92.38 556 ASP A N 1
ATOM 4596 C CA . ASP A 1 556 ? -2.669 14.666 -16.040 1.00 92.38 556 ASP A CA 1
ATOM 4597 C C . ASP A 1 556 ? -3.374 13.939 -14.879 1.00 92.38 556 ASP A C 1
ATOM 4599 O O . ASP A 1 556 ? -4.558 13.610 -14.962 1.00 92.38 556 ASP A O 1
ATOM 4603 N N . ILE A 1 557 ? -2.650 13.641 -13.793 1.00 94.50 557 ILE A N 1
ATOM 4604 C CA . ILE A 1 557 ? -3.236 13.010 -12.598 1.00 94.50 557 ILE A CA 1
ATOM 4605 C C . ILE A 1 557 ? -4.226 13.958 -11.923 1.00 94.50 557 ILE A C 1
ATOM 4607 O O . ILE A 1 557 ? -5.304 13.521 -11.516 1.00 94.50 557 ILE A O 1
ATOM 4611 N N . ASN A 1 558 ? -3.872 15.238 -11.805 1.00 94.88 558 ASN A N 1
ATOM 4612 C CA . ASN A 1 558 ? -4.749 16.237 -11.205 1.00 94.88 558 ASN A CA 1
ATOM 4613 C C . ASN A 1 558 ? -6.031 16.412 -12.022 1.00 94.88 558 ASN A C 1
ATOM 4615 O O . ASN A 1 558 ? -7.102 16.431 -11.423 1.00 94.88 558 ASN A O 1
ATOM 4619 N N . ASP A 1 559 ? -5.948 16.439 -13.352 1.00 95.38 559 ASP A N 1
ATOM 4620 C CA . ASP A 1 559 ? -7.123 16.516 -14.226 1.00 95.38 559 ASP A CA 1
ATOM 4621 C C . ASP A 1 559 ? -8.043 15.297 -14.032 1.00 95.38 559 ASP A C 1
ATOM 4623 O O . ASP A 1 559 ? -9.250 15.448 -13.850 1.00 95.38 559 ASP A O 1
ATOM 4627 N N . MET A 1 560 ? -7.481 14.084 -13.932 1.00 94.94 560 MET A N 1
ATOM 4628 C CA . MET A 1 560 ? -8.267 12.878 -13.622 1.00 94.94 560 MET A CA 1
ATOM 4629 C C . MET A 1 560 ? -8.949 12.948 -12.248 1.00 94.94 560 MET A C 1
ATOM 4631 O O . MET A 1 560 ? -10.075 12.477 -12.081 1.00 94.94 560 MET A O 1
ATOM 4635 N N . LEU A 1 561 ? -8.275 13.507 -11.241 1.00 94.94 561 LEU A N 1
ATOM 4636 C CA . LEU A 1 561 ? -8.853 13.673 -9.907 1.00 94.94 561 LEU A CA 1
ATOM 4637 C C . LEU A 1 561 ? -9.937 14.756 -9.885 1.00 94.94 561 LEU A C 1
ATOM 4639 O O . LEU A 1 561 ? -10.946 14.575 -9.204 1.00 94.94 561 LEU A O 1
ATOM 4643 N N . ILE A 1 562 ? -9.766 15.842 -10.642 1.00 95.31 562 ILE A N 1
ATOM 4644 C CA . ILE A 1 562 ? -10.783 16.885 -10.810 1.00 95.31 562 ILE A CA 1
ATOM 4645 C C . ILE A 1 562 ? -12.032 16.284 -11.463 1.00 95.31 562 ILE A C 1
ATOM 4647 O O . ILE A 1 562 ? -13.112 16.398 -10.887 1.00 95.31 562 ILE A O 1
ATOM 4651 N N . ASP A 1 563 ? -11.884 15.527 -12.555 1.00 93.44 563 ASP A N 1
ATOM 4652 C CA . ASP A 1 563 ? -12.995 14.817 -13.206 1.00 93.44 563 ASP A CA 1
ATOM 4653 C C . ASP A 1 563 ? -13.733 13.887 -12.224 1.00 93.44 563 ASP A C 1
ATOM 4655 O O . ASP A 1 563 ? -14.967 13.830 -12.187 1.00 93.44 563 ASP A O 1
ATOM 4659 N N . ALA A 1 564 ? -12.983 13.147 -11.395 1.00 95.31 564 ALA A N 1
ATOM 4660 C CA . ALA A 1 564 ? -13.552 12.284 -10.361 1.00 95.31 564 ALA A CA 1
ATOM 4661 C C . ALA A 1 564 ? -14.383 13.072 -9.338 1.00 95.31 564 ALA A C 1
ATOM 4663 O O . ALA A 1 564 ? -15.472 12.626 -8.961 1.00 95.31 564 ALA A O 1
ATOM 4664 N N . ILE A 1 565 ? -13.893 14.234 -8.901 1.00 93.62 565 ILE A N 1
ATOM 4665 C CA . ILE A 1 565 ? -14.588 15.115 -7.959 1.00 93.62 565 ILE A CA 1
ATOM 4666 C C . ILE A 1 565 ? -15.853 15.692 -8.599 1.00 93.62 565 ILE A C 1
ATOM 4668 O O . ILE A 1 565 ? -16.917 15.612 -7.986 1.00 93.62 565 ILE A O 1
ATOM 4672 N N . GLU A 1 566 ? -15.777 16.196 -9.830 1.00 93.94 566 GLU A N 1
ATOM 4673 C CA . GLU A 1 566 ? -16.933 16.738 -10.553 1.00 93.94 566 GLU A CA 1
ATOM 4674 C C . GLU A 1 566 ? -18.049 15.696 -10.704 1.00 93.94 566 GLU A C 1
ATOM 4676 O O . GLU A 1 566 ? -19.218 15.986 -10.440 1.00 93.94 566 GLU A O 1
ATOM 4681 N N . MET A 1 567 ? -17.708 14.443 -11.025 1.00 92.94 567 MET A N 1
ATOM 4682 C CA . MET A 1 567 ? -18.702 13.365 -11.074 1.00 92.94 567 MET A CA 1
ATOM 4683 C C . MET A 1 567 ? -19.301 13.046 -9.698 1.00 92.94 567 MET A C 1
ATOM 4685 O O . MET A 1 567 ? -20.494 12.757 -9.614 1.00 92.94 567 MET A O 1
ATOM 4689 N N . LYS A 1 568 ? -18.511 13.089 -8.614 1.00 94.81 568 LYS A N 1
ATOM 4690 C CA . LYS A 1 568 ? -19.039 12.896 -7.248 1.00 94.81 568 LYS A CA 1
ATOM 4691 C C . LYS A 1 568 ? -20.018 13.995 -6.866 1.00 94.81 568 LYS A C 1
ATOM 4693 O O . LYS A 1 568 ? -21.045 13.682 -6.273 1.00 94.81 568 LYS A O 1
ATOM 4698 N N . LEU A 1 569 ? -19.716 15.241 -7.219 1.00 94.88 569 LEU A N 1
ATOM 4699 C CA . LEU A 1 569 ? -20.613 16.373 -7.001 1.00 94.88 569 LEU A CA 1
ATOM 4700 C C . LEU A 1 569 ? -21.901 16.209 -7.813 1.00 94.88 569 LEU A C 1
ATOM 4702 O O . LEU A 1 569 ? -22.981 16.287 -7.245 1.00 94.88 569 LEU A O 1
ATOM 4706 N N . SER A 1 570 ? -21.804 15.816 -9.087 1.00 90.38 570 SER A N 1
ATOM 4707 C CA . SER A 1 570 ? -22.990 15.548 -9.912 1.00 90.38 570 SER A CA 1
ATOM 4708 C C . SER A 1 570 ? -23.871 14.411 -9.374 1.00 90.38 570 SER A C 1
ATOM 4710 O O . SER A 1 570 ? -25.084 14.441 -9.572 1.00 90.38 570 SER A O 1
ATOM 4712 N N . ILE A 1 571 ? -23.290 13.405 -8.708 1.00 92.06 571 ILE A N 1
ATOM 4713 C CA . ILE A 1 571 ? -24.062 12.363 -8.012 1.00 92.06 571 ILE A CA 1
ATOM 4714 C C . ILE A 1 571 ? -24.805 12.948 -6.806 1.00 92.06 571 ILE A C 1
ATOM 4716 O O . ILE A 1 571 ? -25.930 12.532 -6.549 1.00 92.06 571 ILE A O 1
ATOM 4720 N N . LEU A 1 572 ? -24.182 13.860 -6.052 1.00 91.12 572 LEU A N 1
ATOM 4721 C CA . LEU A 1 572 ? -24.813 14.501 -4.894 1.00 91.12 572 LEU A CA 1
ATOM 4722 C C . LEU A 1 572 ? -25.984 15.388 -5.326 1.00 91.12 572 LEU A C 1
ATOM 4724 O O . LEU A 1 572 ? -27.061 15.252 -4.759 1.00 91.12 572 LEU A O 1
ATOM 4728 N N . ASP A 1 573 ? -25.817 16.163 -6.399 1.00 90.12 573 ASP A N 1
ATOM 4729 C CA . ASP A 1 573 ? -26.873 17.016 -6.966 1.00 90.12 573 ASP A CA 1
ATOM 4730 C C . ASP A 1 573 ? -28.094 16.225 -7.484 1.00 90.12 573 ASP A C 1
ATOM 4732 O O . ASP A 1 573 ? -29.147 16.804 -7.717 1.00 90.12 573 ASP A O 1
ATOM 4736 N N . GLN A 1 574 ? -27.957 14.912 -7.716 1.00 85.19 574 GLN A N 1
ATOM 4737 C CA . GLN A 1 574 ? -29.057 14.021 -8.123 1.00 85.19 574 GLN A CA 1
ATOM 4738 C C . GLN A 1 574 ? -29.737 13.313 -6.940 1.00 85.19 574 GLN A C 1
ATOM 4740 O O . GLN A 1 574 ? -30.729 12.613 -7.143 1.00 85.19 574 GLN A O 1
ATOM 4745 N N . ILE A 1 575 ? -29.163 13.397 -5.737 1.00 81.94 575 ILE A N 1
ATOM 4746 C CA . ILE A 1 575 ? -29.700 12.766 -4.522 1.00 81.94 575 ILE A CA 1
ATOM 4747 C C . ILE A 1 575 ? -30.566 13.750 -3.721 1.00 81.94 575 ILE A C 1
ATOM 4749 O O . ILE A 1 575 ? -31.471 13.293 -3.018 1.00 81.94 575 ILE A O 1
ATOM 4753 N N . ASP A 1 576 ? -30.288 15.049 -3.835 1.00 68.19 576 ASP A N 1
ATOM 4754 C CA . ASP A 1 576 ? -31.124 16.137 -3.311 1.00 68.19 576 ASP A CA 1
ATOM 4755 C C . ASP A 1 576 ? -32.363 16.372 -4.193 1.00 68.19 576 ASP A C 1
ATOM 4757 O O . ASP A 1 576 ? -33.450 16.623 -3.613 1.00 68.19 576 ASP A O 1
#

Organism: Euplotes crassus (NCBI:txid5936)

Foldseek 3Di:
DDDDDDDDDDDPDDDPPDPPDDDPVVVVVVVVVVVVVVVVVVLVVVVVVVVVVVVVVVVVCVVVVVDDPPVPPVVVVVVVVLVVVVSVLVVVLVVLVCCVPPVVVDPPVRSVVVNVVSVVVNVVVVVVVVVVVVVVVPDDDDDDPVVVVVVVVVVVPDDPPPDDDDDDDDDDDDDPVPVVVVVVVVVVVVVVVVVVVVVVVVVVVVVVVVVVVVVVVVVVVVVVVVVVVVVVVVVVVVVVVVVVVVVVVVVVVVVVVVVVVVVVVVVVVVVVPDDDPVVVVVVCCCVPPVVVVVVVVVVVVVVVCVVPDDDDVVNVVVVVVVVVVVVVVVVVVVVVVVVVVCVVVDPDDDDPVVPPDVVVVVVVVVVVVVVVVVVVVVVVVVVVVVVVVVVVVVCCVVCVDPQPPVNVVVVVVVVVVVVVVPVPPDPDPPPDDDDDDDDDDDDDDDDDDDDPDPPCVPDDDPPPPDPDPDPDPDPPPVVVVVVVVVVVVVVVVVVPVVDDPVVLVPPPPVVLVPPPDDLVVSLVNLVVNLVVLLVVLVVLVVVCVVVPPDPVSVVVSVVSNVVSVVSVVVSVVSVD

Sequence (576 aa):
MADSENALAIPQDQAFKMPQFGSRVEYLKAELEKLNSKENISVIKNTEIEATKFIHKMADCISEGTATVSTNQQDITEFIAAEHAKIKQKELKGKLTKMAVVDNIYSYKEAMSKIDYLDKNLEVLKTSEKTKIDNSMSENPSVNSNMKIKELESELGVQLIEGEQNVATLKDPMRETKNTFMKNKKQAEEFVNKIKNEKKELKNKLRSKQQKELEKYKQLEESRKNAATIRAEKLKAEKEKRRQDHLKRKEEEKLIQIEREKEWKKLQSKIKNTKYMHEKLEEEYQQNVLMPELEKKKNELKEKRDFYKPIDRKEIDEFQKQYEENIKLKNEEKRHKREQWYSDIGGDNFDPNRLKTKIYDKVMEEDKGNQDMRSKKIEDRTRRQEKMNNYARIVKEMHWPTVSHKKKQEIEQIKNLLGQRNQRKSAPPNKRFGAQKPNESGFASDSNAGHARPNWKKFHNPMIPKPKMKREPVVVDYLREIRVKREENDSKSKNTTAFDSEGMGKVNMSMFKDQNIDDKTKVELLKARTKLIEENAMRKEQMNKINGDTIEDNADINDMLIDAIEMKLSILDQID